Protein AF-A0AAD4U8D5-F1 (afdb_monomer)

pLDDT: mean 73.21, std 24.73, range [25.77, 98.5]

Secondary structure (DSSP, 8-state):
--------------------SSHHHHHHHHHHHHHHHHHHHHHHHHHHHHHHHHHHHHHHHHHHHHHHHHHHHHHHHHHHHHHHHHHHHHHHHHHHHHHHHHHHHHHHHHHHHHHHHHHHHHHHHHHHHHHHHHHHHHHHHHHHHHHHHHHHHHHHHHHHHHHHHHHHHHHHHHHTT------------------PPPP-------PBPTTEEE-TTSSSEEEPPTTTEE--S-B--SSPEEPPPPPBTEEEEE--BTTBPPEEEEPTTEE--TT-TTSPEEPPPS--TTEEEEE--BTTBPPEEEE------------------------------------SSSHHHHHHHHHHHHHHHHHHH-HHHHHHHHHHTT--TTPPP-HHHHHHHHHHHHHHTT-------TTS---S---------------PPP--------------

Mean predicted aligned error: 24.06 Å

Nearest PDB structures (foldseek):
  1d0g-assembly1_R  TM=9.167E-01  e=3.857E-13  Homo sapiens
  5cir-assembly1_G  TM=8.571E-01  e=4.945E-13  Homo sapiens
  1d4v-assembly1_A  TM=8.532E-01  e=9.795E-13  Homo sapiens
  4i9x-assembly1_C  TM=8.476E-01  e=3.394E-12  Homo sapiens
  6t3j-assembly2_J  TM=8.407E-01  e=5.243E-12  Homo sapiens

Structure (mmCIF, N/CA/C/O backbone):
data_AF-A0AAD4U8D5-F1
#
_entry.id   AF-A0AAD4U8D5-F1
#
loop_
_atom_site.group_PDB
_atom_site.id
_atom_site.type_symbol
_atom_site.label_atom_id
_atom_site.label_alt_id
_atom_site.label_comp_id
_atom_site.label_asym_id
_atom_site.label_entity_id
_atom_site.label_seq_id
_atom_site.pdbx_PDB_ins_code
_atom_site.Cartn_x
_atom_site.Cartn_y
_atom_site.Cartn_z
_atom_site.occupancy
_atom_site.B_iso_or_equiv
_atom_site.auth_seq_id
_atom_site.auth_comp_id
_atom_site.auth_asym_id
_atom_site.auth_atom_id
_atom_site.pdbx_PDB_model_num
ATOM 1 N N . MET A 1 1 ? 52.982 -30.851 -78.347 1.00 38.53 1 MET A N 1
ATOM 2 C CA . MET A 1 1 ? 53.370 -31.113 -79.747 1.00 38.53 1 MET A CA 1
ATOM 3 C C . MET A 1 1 ? 53.944 -29.835 -80.320 1.00 38.53 1 MET A C 1
ATOM 5 O O . MET A 1 1 ? 53.206 -28.932 -80.675 1.00 38.53 1 MET A O 1
ATOM 9 N N . VAL A 1 2 ? 55.267 -29.760 -80.314 1.00 39.06 2 VAL A N 1
ATOM 10 C CA . VAL A 1 2 ? 56.089 -28.815 -81.068 1.00 39.06 2 VAL A CA 1
ATOM 11 C C . VAL A 1 2 ? 57.071 -29.706 -81.819 1.00 39.06 2 VAL A C 1
ATOM 13 O O . VAL A 1 2 ? 57.595 -30.632 -81.195 1.00 39.06 2 VAL A O 1
ATOM 16 N N . PRO A 1 3 ? 57.317 -29.469 -83.111 1.00 47.28 3 PRO A N 1
ATOM 17 C CA . PRO A 1 3 ? 58.579 -29.876 -83.698 1.00 47.28 3 PRO A CA 1
ATOM 18 C C . PRO A 1 3 ? 59.350 -28.653 -84.197 1.00 47.28 3 PRO A C 1
ATOM 20 O O . PRO A 1 3 ? 58.873 -27.889 -85.034 1.00 47.28 3 PRO A O 1
ATOM 23 N N . GLU A 1 4 ? 60.566 -28.510 -83.674 1.00 42.66 4 GLU A N 1
ATOM 24 C CA . GLU A 1 4 ? 61.676 -27.864 -84.369 1.00 42.66 4 GLU A CA 1
ATOM 25 C C . GLU A 1 4 ? 61.919 -28.540 -85.722 1.00 42.66 4 GLU A C 1
ATOM 27 O O . GLU A 1 4 ? 61.873 -29.766 -85.812 1.00 42.66 4 GLU A O 1
ATOM 32 N N . LEU A 1 5 ? 62.314 -27.758 -86.728 1.00 37.62 5 LEU A N 1
ATOM 33 C CA . LEU A 1 5 ? 63.280 -28.221 -87.718 1.00 37.62 5 LEU A CA 1
ATOM 34 C C . LEU A 1 5 ? 64.226 -27.083 -88.114 1.00 37.62 5 LEU A C 1
ATOM 36 O O . LEU A 1 5 ? 63.839 -25.950 -88.389 1.00 37.62 5 LEU A O 1
ATOM 40 N N . HIS A 1 6 ? 65.493 -27.461 -88.080 1.00 41.09 6 HIS A N 1
ATOM 41 C CA . HIS A 1 6 ? 66.717 -26.698 -88.231 1.00 41.09 6 HIS A CA 1
ATOM 42 C C . HIS A 1 6 ? 67.144 -26.682 -89.714 1.00 41.09 6 HIS A C 1
ATOM 44 O O . HIS A 1 6 ? 67.075 -27.732 -90.346 1.00 41.09 6 HIS A O 1
ATOM 50 N N . LEU A 1 7 ? 67.657 -25.547 -90.224 1.00 35.22 7 LEU A N 1
ATOM 51 C CA . LEU A 1 7 ? 68.925 -25.375 -90.985 1.00 35.22 7 LEU A CA 1
ATOM 52 C C . LEU A 1 7 ? 68.913 -24.223 -92.023 1.00 35.22 7 LEU A C 1
ATOM 54 O O . LEU A 1 7 ? 67.978 -24.032 -92.790 1.00 35.22 7 LEU A O 1
ATOM 58 N N . LYS A 1 8 ? 70.024 -23.470 -91.969 1.00 37.12 8 LYS A N 1
ATOM 59 C CA . LYS A 1 8 ? 70.521 -22.315 -92.758 1.00 37.12 8 LYS A CA 1
ATOM 60 C C . LYS A 1 8 ? 70.955 -22.706 -94.207 1.00 37.12 8 LYS A C 1
ATOM 62 O O . LYS A 1 8 ? 70.884 -23.887 -94.523 1.00 37.12 8 LYS A O 1
ATOM 67 N N . PRO A 1 9 ? 71.707 -21.859 -94.953 1.00 53.06 9 PRO A N 1
ATOM 68 C CA . PRO A 1 9 ? 71.392 -20.554 -95.564 1.00 53.06 9 PRO A CA 1
ATOM 69 C C . PRO A 1 9 ? 71.707 -20.556 -97.089 1.00 53.06 9 PRO A C 1
ATOM 71 O O . PRO A 1 9 ? 72.442 -21.414 -97.563 1.00 53.06 9 PRO A O 1
ATOM 74 N N . GLU A 1 10 ? 71.262 -19.557 -97.855 1.00 33.59 10 GLU A N 1
ATOM 75 C CA . GLU A 1 10 ? 71.884 -19.231 -99.154 1.00 33.59 10 GLU A CA 1
ATOM 76 C C . GLU A 1 10 ? 71.911 -17.713 -99.347 1.00 33.59 10 GLU A C 1
ATOM 78 O O . GLU A 1 10 ? 70.954 -16.989 -99.070 1.00 33.59 10 GLU A O 1
ATOM 83 N N . GLU A 1 11 ? 73.088 -17.251 -99.736 1.00 41.44 11 GLU A N 1
ATOM 84 C CA . GLU A 1 11 ? 73.539 -15.877 -99.849 1.00 41.44 11 GLU A CA 1
ATOM 85 C C . GLU A 1 11 ? 73.278 -15.378 -101.274 1.00 41.44 11 GLU A C 1
ATOM 87 O O . GLU A 1 11 ? 73.570 -16.077 -102.237 1.00 41.44 11 GLU A O 1
ATOM 92 N N . SER A 1 12 ? 72.782 -14.150 -101.449 1.00 35.34 12 SER A N 1
ATOM 93 C CA . SER A 1 12 ? 73.455 -13.183 -102.330 1.00 35.34 12 SER A CA 1
ATOM 94 C C . SER A 1 12 ? 72.698 -11.866 -102.514 1.00 35.34 12 SER A C 1
ATOM 96 O O . SER A 1 12 ? 71.497 -11.811 -102.764 1.00 35.34 12 SER A O 1
ATOM 98 N N . ARG A 1 13 ? 73.532 -10.819 -102.556 1.00 35.28 13 ARG A N 1
ATOM 99 C CA . ARG A 1 13 ? 73.385 -9.551 -103.286 1.00 35.28 13 ARG A CA 1
ATOM 100 C C . ARG A 1 13 ? 72.738 -8.367 -102.550 1.00 35.28 13 ARG A C 1
ATOM 102 O O . ARG A 1 13 ? 71.613 -7.959 -102.806 1.00 35.28 13 ARG A O 1
ATOM 109 N N . LEU A 1 14 ? 73.576 -7.699 -101.753 1.00 42.88 14 LEU A N 1
ATOM 110 C CA . LEU A 1 14 ? 73.537 -6.238 -101.603 1.00 42.88 14 LEU A CA 1
ATOM 111 C C . LEU A 1 14 ? 73.674 -5.554 -102.976 1.00 42.88 14 LEU A C 1
ATOM 113 O O . LEU A 1 14 ? 74.510 -5.960 -103.790 1.00 42.88 14 LEU A O 1
ATOM 117 N N . PRO A 1 15 ? 72.977 -4.425 -103.168 1.00 47.12 15 PRO A N 1
ATOM 118 C CA . PRO A 1 15 ? 73.727 -3.218 -103.482 1.00 47.12 15 PRO A CA 1
ATOM 119 C C . PRO A 1 15 ? 73.333 -2.016 -102.612 1.00 47.12 15 PRO A C 1
ATOM 121 O O . PRO A 1 15 ? 72.175 -1.638 -102.505 1.00 47.12 15 PRO A O 1
ATOM 124 N N . ARG A 1 16 ? 74.390 -1.423 -102.045 1.00 40.72 16 ARG A N 1
ATOM 125 C CA . ARG A 1 16 ? 74.677 0.009 -101.864 1.00 40.72 16 ARG A CA 1
ATOM 126 C C . ARG A 1 16 ? 73.554 0.955 -101.403 1.00 40.72 16 ARG A C 1
ATOM 128 O O . ARG A 1 16 ? 72.724 1.421 -102.171 1.00 40.72 16 ARG A O 1
ATOM 135 N N . ILE A 1 17 ? 73.715 1.346 -100.142 1.00 51.81 17 ILE A N 1
ATOM 136 C CA . ILE A 1 17 ? 73.232 2.560 -99.477 1.00 51.81 17 ILE A CA 1
ATOM 137 C C . ILE A 1 17 ? 73.705 3.815 -100.234 1.00 51.81 17 ILE A C 1
ATOM 139 O O . ILE A 1 17 ? 74.896 3.900 -100.531 1.00 51.81 17 ILE A O 1
ATOM 143 N N . SER A 1 18 ? 72.819 4.797 -100.450 1.00 47.97 18 SER A N 1
ATOM 144 C CA . SER A 1 18 ? 73.091 6.187 -100.042 1.00 47.97 18 SER A CA 1
ATOM 145 C C . SER A 1 18 ? 71.842 7.079 -100.022 1.00 47.97 18 SER A C 1
ATOM 147 O O . SER A 1 18 ? 70.966 6.958 -100.872 1.00 47.97 18 SER A O 1
ATOM 149 N N . ASP A 1 19 ? 71.862 7.993 -99.046 1.00 43.47 19 ASP A N 1
ATOM 150 C CA . ASP A 1 19 ? 71.148 9.278 -98.950 1.00 43.47 19 ASP A CA 1
ATOM 151 C C . ASP A 1 19 ? 69.787 9.303 -98.235 1.00 43.47 19 ASP A C 1
ATOM 153 O O . ASP A 1 19 ? 68.745 9.639 -98.788 1.00 43.47 19 ASP A O 1
ATOM 157 N N . GLY A 1 20 ? 69.827 9.040 -96.923 1.00 50.94 20 GLY A N 1
ATOM 158 C CA . GLY A 1 20 ? 68.774 9.417 -95.978 1.00 50.94 20 GLY A CA 1
ATOM 159 C C . GLY A 1 20 ? 69.363 10.153 -94.776 1.00 50.94 20 GLY A C 1
ATOM 160 O O . GLY A 1 20 ? 69.923 9.518 -93.883 1.00 50.94 20 GLY A O 1
ATOM 161 N N . SER A 1 21 ? 69.246 11.483 -94.736 1.00 53.12 21 SER A N 1
ATOM 162 C CA . SER A 1 21 ? 69.708 12.270 -93.579 1.00 53.12 21 SER A CA 1
ATOM 163 C C . SER A 1 21 ? 68.754 13.364 -93.084 1.00 53.12 21 SER A C 1
ATOM 165 O O . SER A 1 21 ? 69.046 13.934 -92.038 1.00 53.12 21 SER A O 1
ATOM 167 N N . LEU A 1 22 ? 67.595 13.601 -93.723 1.00 52.84 22 LEU A N 1
ATOM 168 C CA . LEU A 1 22 ? 66.591 14.556 -93.209 1.00 52.84 22 LEU A CA 1
ATOM 169 C C . LEU A 1 22 ? 65.301 13.899 -92.661 1.00 52.84 22 LEU A C 1
ATOM 171 O O . LEU A 1 22 ? 64.851 14.294 -91.595 1.00 52.84 22 LEU A O 1
ATOM 175 N N . SER A 1 23 ? 64.783 12.822 -93.273 1.00 54.22 23 SER A N 1
ATOM 176 C CA . SER A 1 23 ? 63.599 12.071 -92.770 1.00 54.22 23 SER A CA 1
ATOM 177 C C . SER A 1 23 ? 63.853 11.360 -91.433 1.00 54.22 23 SER A C 1
ATOM 179 O O . SER A 1 23 ? 63.002 11.302 -90.554 1.00 54.22 23 SER A O 1
ATOM 181 N N . ARG A 1 24 ? 65.078 10.857 -91.237 1.00 59.28 24 ARG A N 1
ATOM 182 C CA . ARG A 1 24 ? 65.459 10.056 -90.063 1.00 59.28 24 ARG A CA 1
ATOM 183 C C . ARG A 1 24 ? 65.448 10.857 -88.751 1.00 59.28 24 ARG A C 1
ATOM 185 O O . ARG A 1 24 ? 65.383 10.254 -87.684 1.00 59.28 24 ARG A O 1
ATOM 192 N N . GLY A 1 25 ? 65.544 12.188 -88.820 1.00 60.94 25 GLY A N 1
ATOM 193 C CA . GLY A 1 25 ? 65.488 13.075 -87.653 1.00 60.94 25 GLY A CA 1
ATOM 194 C C . GLY A 1 25 ? 64.062 13.326 -87.157 1.00 60.94 25 GLY A C 1
ATOM 195 O O . GLY A 1 25 ? 63.830 13.308 -85.950 1.00 60.94 25 GLY A O 1
ATOM 196 N N . GLU A 1 26 ? 63.107 13.493 -88.076 1.00 67.56 26 GLU A N 1
ATOM 197 C CA . GLU A 1 26 ? 61.680 13.669 -87.767 1.00 67.56 26 GLU A CA 1
ATOM 198 C C . GLU A 1 26 ? 61.050 12.358 -87.271 1.00 67.56 26 GLU A C 1
ATOM 200 O O . GLU A 1 26 ? 60.345 12.356 -86.260 1.00 67.56 26 GLU A O 1
ATOM 205 N N . ASP A 1 27 ? 61.405 11.228 -87.892 1.00 74.38 27 ASP A N 1
ATOM 206 C CA . ASP A 1 27 ? 60.988 9.891 -87.446 1.00 74.38 27 ASP A CA 1
ATOM 207 C C . ASP A 1 27 ? 61.531 9.568 -86.042 1.00 74.38 27 ASP A C 1
ATOM 209 O O . ASP A 1 27 ? 60.832 9.006 -85.197 1.00 74.38 27 ASP A O 1
ATOM 213 N N . LEU A 1 28 ? 62.774 9.969 -85.747 1.00 80.44 28 LEU A N 1
ATOM 214 C CA . LEU A 1 28 ? 63.364 9.806 -84.418 1.00 80.44 28 LEU A CA 1
ATOM 215 C C . LEU A 1 28 ? 62.667 10.692 -83.373 1.00 80.44 28 LEU A C 1
ATOM 217 O O . LEU A 1 28 ? 62.454 10.242 -82.248 1.00 80.44 28 LEU A O 1
ATOM 221 N N . ALA A 1 29 ? 62.280 11.919 -83.737 1.00 83.31 29 ALA A N 1
ATOM 222 C CA . ALA A 1 29 ? 61.546 12.822 -82.854 1.00 83.31 29 ALA A CA 1
ATOM 223 C C . ALA A 1 29 ? 60.149 12.276 -82.494 1.00 83.31 29 ALA A C 1
ATOM 225 O O . ALA A 1 29 ? 59.799 12.255 -81.313 1.00 83.31 29 ALA A O 1
ATOM 226 N N . GLN A 1 30 ? 59.395 11.745 -83.468 1.00 85.94 30 GLN A N 1
ATOM 227 C CA . GLN A 1 30 ? 58.095 11.098 -83.215 1.00 85.94 30 GLN A CA 1
ATOM 228 C C . GLN A 1 30 ? 58.223 9.850 -82.336 1.00 85.94 30 GLN A C 1
ATOM 230 O O . GLN A 1 30 ? 57.404 9.622 -81.444 1.00 85.94 30 GLN A O 1
ATOM 235 N N . VAL A 1 31 ? 59.266 9.043 -82.549 1.00 88.38 31 VAL A N 1
ATOM 236 C CA . VAL A 1 31 ? 59.531 7.868 -81.708 1.00 88.38 31 VAL A CA 1
ATOM 237 C C . VAL A 1 31 ? 59.816 8.280 -80.263 1.00 88.38 31 VAL A C 1
ATOM 239 O O . VAL A 1 31 ? 59.306 7.638 -79.347 1.00 88.38 31 VAL A O 1
ATOM 242 N N . ILE A 1 32 ? 60.578 9.354 -80.037 1.00 89.19 32 ILE A N 1
ATOM 243 C CA . ILE A 1 32 ? 60.855 9.872 -78.688 1.00 89.19 32 ILE A CA 1
ATOM 244 C C . ILE A 1 32 ? 59.566 10.370 -78.016 1.00 89.19 32 ILE A C 1
ATOM 246 O O . ILE A 1 32 ? 59.327 10.047 -76.850 1.00 89.19 32 ILE A O 1
ATOM 250 N N . GLU A 1 33 ? 58.711 11.095 -78.741 1.00 89.94 33 GLU A N 1
ATOM 251 C CA . GLU A 1 33 ? 57.429 11.591 -78.226 1.00 89.94 33 GLU A CA 1
ATOM 252 C C . GLU A 1 33 ? 56.476 10.445 -77.851 1.00 89.94 33 GLU A C 1
ATOM 254 O O . GLU A 1 33 ? 55.946 10.405 -76.737 1.00 89.94 33 GLU A O 1
ATOM 259 N N . LEU A 1 34 ? 56.318 9.450 -78.730 1.00 90.31 34 LEU A N 1
ATOM 260 C CA . LEU A 1 34 ? 55.521 8.254 -78.445 1.00 90.31 34 LEU A CA 1
ATOM 261 C C . LEU A 1 34 ? 56.082 7.463 -77.261 1.00 90.31 34 LEU A C 1
ATOM 263 O O . LEU A 1 34 ? 55.318 6.970 -76.429 1.00 90.31 34 LEU A O 1
ATOM 267 N N . GLN A 1 35 ? 57.406 7.367 -77.140 1.00 91.31 35 GLN A N 1
ATOM 268 C CA . GLN A 1 35 ? 58.043 6.713 -76.002 1.00 91.31 35 GLN A CA 1
ATOM 269 C C . GLN A 1 35 ? 57.740 7.452 -74.692 1.00 91.31 35 GLN A C 1
ATOM 271 O O . GLN A 1 35 ? 57.525 6.804 -73.667 1.00 91.31 35 GLN A O 1
ATOM 276 N N . GLU A 1 36 ? 57.668 8.785 -74.709 1.00 93.75 36 GLU A N 1
ATOM 277 C CA . GLU A 1 36 ? 57.282 9.575 -73.537 1.00 93.75 36 GLU A CA 1
ATOM 278 C C . GLU A 1 36 ? 55.7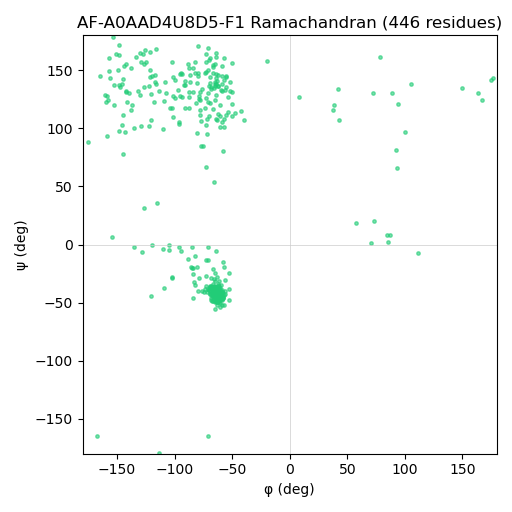97 9.413 -73.188 1.00 93.75 36 GLU A C 1
ATOM 280 O O . GLU A 1 36 ? 55.460 9.242 -72.014 1.00 93.75 36 GLU A O 1
ATOM 285 N N . ILE A 1 37 ? 54.906 9.349 -74.183 1.00 94.88 37 ILE A N 1
ATOM 286 C CA . ILE A 1 37 ? 53.478 9.058 -73.970 1.00 94.88 37 ILE A CA 1
ATOM 287 C C . ILE A 1 37 ? 53.290 7.658 -73.376 1.00 94.88 37 ILE A C 1
ATOM 289 O O . ILE A 1 37 ? 52.547 7.504 -72.406 1.00 94.88 37 ILE A O 1
ATOM 293 N N . ILE A 1 38 ? 53.984 6.642 -73.899 1.00 94.69 38 ILE A N 1
ATOM 294 C CA . ILE A 1 38 ? 53.946 5.276 -73.357 1.00 94.69 38 ILE A CA 1
ATOM 295 C C . ILE A 1 38 ? 54.481 5.263 -71.924 1.00 94.69 38 ILE A C 1
ATOM 297 O O . ILE A 1 38 ? 53.851 4.678 -71.044 1.00 94.69 38 ILE A O 1
ATOM 301 N N . ARG A 1 39 ? 55.594 5.958 -71.647 1.00 94.00 39 ARG A N 1
ATOM 302 C CA . ARG A 1 39 ? 56.120 6.102 -70.279 1.00 94.00 39 ARG A CA 1
ATOM 303 C C . ARG A 1 39 ? 55.119 6.784 -69.352 1.00 94.00 39 ARG A C 1
ATOM 305 O O . ARG A 1 39 ? 54.988 6.371 -68.202 1.00 94.00 39 ARG A O 1
ATOM 312 N N . LYS A 1 40 ? 54.420 7.821 -69.816 1.00 95.56 40 LYS A N 1
ATOM 313 C CA . LYS A 1 40 ? 53.386 8.518 -69.041 1.00 95.56 40 LYS A CA 1
ATOM 314 C C . LYS A 1 40 ? 52.185 7.610 -68.776 1.00 95.56 40 LYS A C 1
ATOM 316 O O . LYS A 1 40 ? 51.785 7.465 -67.627 1.00 95.56 40 LYS A O 1
ATOM 321 N N . LYS A 1 41 ? 51.664 6.930 -69.801 1.00 95.06 41 LYS A N 1
ATOM 322 C CA . LYS A 1 41 ? 50.544 5.986 -69.670 1.00 95.06 41 LYS A CA 1
ATOM 323 C C . LYS A 1 41 ? 50.888 4.788 -68.791 1.00 95.06 41 LYS A C 1
ATOM 325 O O . LYS A 1 41 ? 50.056 4.367 -67.997 1.00 95.06 41 LYS A O 1
ATOM 330 N N . SER A 1 42 ? 52.121 4.292 -68.861 1.00 94.06 42 SER A N 1
ATOM 331 C CA . SER A 1 42 ? 52.613 3.242 -67.966 1.00 94.06 42 SER A CA 1
ATOM 332 C C . SER A 1 42 ? 52.695 3.715 -66.511 1.00 94.06 42 SER A C 1
ATOM 334 O O . SER A 1 42 ? 52.371 2.938 -65.616 1.00 94.06 42 SER A O 1
ATOM 336 N N . ARG A 1 43 ? 53.098 4.973 -66.261 1.00 95.62 43 ARG A N 1
ATOM 337 C CA . ARG A 1 43 ? 53.088 5.581 -64.916 1.00 95.62 43 ARG A CA 1
ATOM 338 C C . ARG A 1 43 ? 51.662 5.723 -64.377 1.00 95.62 43 ARG A C 1
ATOM 340 O O . ARG A 1 43 ? 51.390 5.240 -63.285 1.00 95.62 43 ARG A O 1
ATOM 347 N N . GLU A 1 44 ? 50.748 6.288 -65.168 1.00 95.69 44 GLU A N 1
ATOM 348 C CA . GLU A 1 44 ? 49.322 6.425 -64.814 1.00 95.69 44 GLU A CA 1
ATOM 349 C C . GLU A 1 44 ? 48.665 5.058 -64.541 1.00 95.69 44 GLU A C 1
ATOM 351 O O . GLU A 1 44 ? 47.901 4.902 -63.590 1.00 95.69 44 GLU A O 1
ATOM 356 N N . GLN A 1 45 ? 48.986 4.034 -65.340 1.00 93.50 45 GLN A N 1
ATOM 357 C CA . GLN A 1 45 ? 48.478 2.677 -65.134 1.00 93.50 45 GLN A CA 1
ATOM 358 C C . GLN A 1 45 ? 49.045 2.033 -63.863 1.00 93.50 45 GLN A C 1
ATOM 360 O O . GLN A 1 45 ? 48.319 1.303 -63.189 1.00 93.50 45 GLN A O 1
ATOM 365 N N . SER A 1 46 ? 50.318 2.277 -63.536 1.00 95.00 46 SER A N 1
ATOM 366 C CA . SER A 1 46 ? 50.913 1.820 -62.275 1.00 95.00 46 SER A CA 1
ATOM 367 C C . SER A 1 46 ? 50.206 2.461 -61.087 1.00 95.00 46 SER A C 1
ATOM 369 O O . SER A 1 46 ? 49.742 1.751 -60.205 1.00 95.00 46 SER A O 1
ATOM 371 N N . GLU A 1 47 ? 50.012 3.779 -61.121 1.00 96.94 47 GLU A N 1
ATOM 372 C CA . GLU A 1 47 ? 49.319 4.504 -60.056 1.00 96.94 47 GLU A CA 1
ATOM 373 C C . GLU A 1 47 ? 47.876 4.008 -59.873 1.00 96.94 47 GLU A C 1
ATOM 375 O O . GLU A 1 47 ? 47.415 3.806 -58.751 1.00 96.94 47 GLU A O 1
ATOM 380 N N . MET A 1 48 ? 47.155 3.750 -60.969 1.00 96.62 48 MET A N 1
ATOM 381 C CA . MET A 1 48 ? 45.799 3.209 -60.886 1.00 96.62 48 MET A CA 1
ATOM 382 C C . MET A 1 48 ? 45.770 1.779 -60.328 1.00 96.62 48 MET A C 1
ATOM 384 O O . MET A 1 48 ? 44.838 1.432 -59.602 1.00 96.62 48 MET A O 1
ATOM 388 N N . LYS A 1 49 ? 46.790 0.958 -60.615 1.00 96.50 49 LYS A N 1
ATOM 389 C CA . LYS A 1 49 ? 46.946 -0.373 -60.007 1.00 96.50 49 LYS A CA 1
ATOM 390 C C . LYS A 1 49 ? 47.228 -0.282 -58.510 1.00 96.50 49 LYS A C 1
ATOM 392 O O . LYS A 1 49 ? 46.607 -1.022 -57.754 1.00 96.50 49 LYS A O 1
ATOM 397 N N . ASP A 1 50 ? 48.084 0.642 -58.083 1.00 96.94 50 ASP A N 1
ATOM 398 C CA . ASP A 1 50 ? 48.399 0.845 -56.665 1.00 96.94 50 ASP A CA 1
ATOM 399 C C . ASP A 1 50 ? 47.161 1.321 -55.892 1.00 96.94 50 ASP A C 1
ATOM 401 O O . ASP A 1 50 ? 46.848 0.804 -54.819 1.00 96.94 50 ASP A O 1
ATOM 405 N N . ARG A 1 51 ? 46.379 2.236 -56.482 1.00 97.12 51 ARG A N 1
ATOM 406 C CA . ARG A 1 51 ? 45.086 2.668 -55.926 1.00 97.12 51 ARG A CA 1
ATOM 407 C C . ARG A 1 51 ? 44.080 1.520 -55.840 1.00 97.12 51 ARG A C 1
ATOM 409 O O . ARG A 1 51 ? 43.388 1.401 -54.833 1.00 97.12 51 ARG A O 1
ATOM 416 N N . LEU A 1 52 ? 43.997 0.668 -56.865 1.00 97.56 52 LEU A N 1
ATOM 417 C CA . LEU A 1 52 ? 43.116 -0.502 -56.850 1.00 97.56 52 LEU A CA 1
ATOM 418 C C . LEU A 1 52 ? 43.535 -1.508 -55.768 1.00 97.56 52 LEU A C 1
ATOM 420 O O . LEU A 1 52 ? 42.674 -2.040 -55.071 1.00 97.56 52 LEU A O 1
ATOM 424 N N . ALA A 1 53 ? 44.839 -1.736 -55.592 1.00 96.94 53 ALA A N 1
ATOM 425 C CA . ALA A 1 53 ? 45.366 -2.603 -54.543 1.00 96.94 53 ALA A CA 1
ATOM 426 C C . ALA A 1 53 ? 45.056 -2.053 -53.140 1.00 96.94 53 ALA A C 1
ATOM 428 O O . ALA A 1 53 ? 44.607 -2.805 -52.277 1.00 96.94 53 ALA A O 1
ATOM 429 N N . ALA A 1 54 ? 45.213 -0.741 -52.929 1.00 97.19 54 ALA A N 1
ATOM 430 C CA . ALA A 1 54 ? 44.855 -0.086 -51.672 1.00 97.19 54 ALA A CA 1
ATOM 431 C C . ALA A 1 54 ? 43.349 -0.192 -51.369 1.00 97.19 54 ALA A C 1
ATOM 433 O O . ALA A 1 54 ? 42.964 -0.549 -50.258 1.00 97.19 54 ALA A O 1
ATOM 434 N N . LEU A 1 55 ? 42.487 0.049 -52.364 1.00 97.69 55 LEU A N 1
ATOM 435 C CA . LEU A 1 55 ? 41.038 -0.123 -52.212 1.00 97.69 55 LEU A CA 1
ATOM 436 C C . LEU A 1 55 ? 40.658 -1.581 -51.926 1.00 97.69 55 LEU A C 1
ATOM 438 O O . LEU A 1 55 ? 39.813 -1.829 -51.071 1.00 97.69 55 LEU A O 1
ATOM 442 N N . SER A 1 56 ? 41.303 -2.545 -52.588 1.00 97.50 56 SER A N 1
ATOM 443 C CA . SER A 1 56 ? 41.089 -3.970 -52.318 1.00 97.50 56 SER A CA 1
ATOM 444 C C . SER A 1 56 ? 41.461 -4.338 -50.880 1.00 97.50 56 SER A C 1
ATOM 446 O O . SER A 1 56 ? 40.735 -5.107 -50.259 1.00 97.50 56 SER A O 1
ATOM 448 N N . ALA A 1 57 ? 42.554 -3.791 -50.339 1.00 97.56 57 ALA A N 1
ATOM 449 C CA . ALA A 1 57 ? 42.945 -4.021 -48.949 1.00 97.56 57 ALA A CA 1
ATOM 450 C C . ALA A 1 57 ? 41.904 -3.455 -47.967 1.00 97.56 57 ALA A C 1
ATOM 452 O O . ALA A 1 57 ? 41.476 -4.160 -47.053 1.00 97.56 57 ALA A O 1
ATOM 453 N N . HIS A 1 58 ? 41.419 -2.232 -48.204 1.00 97.88 58 HIS A N 1
ATOM 454 C CA . HIS A 1 58 ? 40.362 -1.635 -47.381 1.00 97.88 58 HIS A CA 1
ATOM 455 C C . HIS A 1 58 ? 39.047 -2.419 -47.421 1.00 97.88 58 HIS A C 1
ATOM 457 O O . HIS A 1 58 ? 38.390 -2.551 -46.393 1.00 97.88 58 HIS A O 1
ATOM 463 N N . ILE A 1 59 ? 38.662 -2.973 -48.577 1.00 98.06 59 ILE A N 1
ATOM 464 C CA . ILE A 1 59 ? 37.474 -3.835 -48.670 1.00 98.06 59 ILE A CA 1
ATOM 465 C C . ILE A 1 59 ? 37.641 -5.062 -47.767 1.00 98.06 59 ILE A C 1
ATOM 467 O O . ILE A 1 59 ? 36.748 -5.343 -46.974 1.00 98.06 59 ILE A O 1
ATOM 471 N N . THR A 1 60 ? 38.795 -5.738 -47.812 1.00 97.12 60 THR A N 1
ATOM 472 C CA . THR A 1 60 ? 39.033 -6.920 -46.961 1.00 97.12 60 THR A CA 1
ATOM 473 C C . THR A 1 60 ? 39.054 -6.596 -45.464 1.00 97.12 60 THR A C 1
ATOM 475 O O . THR A 1 60 ? 38.650 -7.420 -44.645 1.00 97.12 60 THR A O 1
ATOM 478 N N . GLU A 1 61 ? 39.501 -5.394 -45.090 1.00 97.94 61 GLU A N 1
ATOM 479 C CA . GLU A 1 61 ? 39.465 -4.914 -43.705 1.00 97.94 61 GLU A CA 1
ATOM 480 C C . GLU A 1 61 ? 38.022 -4.668 -43.243 1.00 97.94 61 GLU A C 1
ATOM 482 O O . GLU A 1 61 ? 37.602 -5.205 -42.219 1.00 97.94 61 GLU A O 1
ATOM 487 N N . LEU A 1 62 ? 37.220 -3.970 -44.054 1.00 98.12 62 LEU A N 1
ATOM 488 C CA . LEU A 1 62 ? 35.803 -3.729 -43.768 1.00 98.12 62 LEU A CA 1
ATOM 489 C C . LEU A 1 62 ? 34.976 -5.022 -43.713 1.00 98.12 62 LEU A C 1
ATOM 491 O O . LEU A 1 62 ? 34.062 -5.130 -42.897 1.00 98.12 62 LEU A O 1
ATOM 495 N N . GLU A 1 63 ? 35.283 -6.012 -44.553 1.00 97.69 63 GLU A N 1
ATOM 496 C CA . GLU A 1 63 ? 34.645 -7.334 -44.506 1.00 97.69 63 GLU A CA 1
ATOM 497 C C . GLU A 1 63 ? 34.914 -8.038 -43.168 1.00 97.69 63 GLU A C 1
ATOM 499 O O . GLU A 1 63 ? 33.993 -8.569 -42.543 1.00 97.69 63 GLU A O 1
ATOM 504 N N . LYS A 1 64 ? 36.155 -7.977 -42.674 1.00 98.19 64 LYS A N 1
ATOM 505 C CA . LYS A 1 64 ? 36.531 -8.535 -41.370 1.00 98.19 64 LYS A CA 1
ATOM 506 C C . LYS A 1 64 ? 35.847 -7.808 -40.210 1.00 98.19 64 LYS A C 1
ATOM 508 O O . LYS A 1 64 ? 35.397 -8.456 -39.255 1.00 98.19 64 LYS A O 1
ATOM 513 N N . ASP A 1 65 ? 35.768 -6.485 -40.278 1.00 97.81 65 ASP A N 1
ATOM 514 C CA . ASP A 1 65 ? 35.087 -5.678 -39.266 1.00 97.81 65 ASP A CA 1
ATOM 515 C C . ASP A 1 65 ? 33.587 -5.989 -39.238 1.00 97.81 65 ASP A C 1
ATOM 517 O O . ASP A 1 65 ? 33.009 -6.166 -38.163 1.00 97.81 65 ASP A O 1
ATOM 521 N N . LEU A 1 66 ? 32.964 -6.161 -40.409 1.00 98.12 66 LEU A N 1
ATOM 522 C CA . LEU A 1 66 ? 31.566 -6.571 -40.532 1.00 98.12 66 LEU A CA 1
ATOM 523 C C . LEU A 1 66 ? 31.313 -7.948 -39.905 1.00 98.12 66 LEU A C 1
ATOM 525 O O . LEU A 1 66 ? 30.329 -8.122 -39.183 1.00 98.12 66 LEU A O 1
ATOM 529 N N . ASP A 1 67 ? 32.185 -8.925 -40.150 1.00 97.75 67 ASP A N 1
ATOM 530 C CA . ASP A 1 67 ? 32.050 -10.263 -39.565 1.00 97.75 67 ASP A CA 1
ATOM 531 C C . ASP A 1 67 ? 32.239 -10.253 -38.044 1.00 97.75 67 ASP A C 1
ATOM 533 O O . ASP A 1 67 ? 31.520 -10.947 -37.314 1.00 97.75 67 ASP A O 1
ATOM 537 N N . THR A 1 68 ? 33.147 -9.414 -37.547 1.00 97.94 68 THR A N 1
ATOM 538 C CA . THR A 1 68 ? 33.340 -9.206 -36.107 1.00 97.94 68 THR A CA 1
ATOM 539 C C . THR A 1 68 ? 32.095 -8.572 -35.482 1.00 97.94 68 THR A C 1
ATOM 541 O O . THR A 1 68 ? 31.545 -9.117 -34.523 1.00 97.94 68 THR A O 1
ATOM 544 N N . ALA A 1 69 ? 31.565 -7.505 -36.088 1.00 97.44 69 ALA A N 1
ATOM 545 C CA . ALA A 1 69 ? 30.349 -6.835 -35.634 1.00 97.44 69 ALA A CA 1
ATOM 546 C C . ALA A 1 69 ? 29.127 -7.771 -35.640 1.00 97.44 69 ALA A C 1
ATOM 548 O O . ALA A 1 69 ? 28.331 -7.769 -34.700 1.00 97.44 69 ALA A O 1
ATOM 549 N N . ARG A 1 70 ? 28.988 -8.630 -36.660 1.00 98.06 70 ARG A N 1
ATOM 550 C CA . ARG A 1 70 ? 27.929 -9.653 -36.722 1.00 98.06 70 ARG A CA 1
ATOM 551 C C . ARG A 1 70 ? 28.036 -10.661 -35.582 1.00 98.06 70 ARG A C 1
ATOM 553 O O . ARG A 1 70 ? 27.021 -11.009 -34.977 1.00 98.06 70 ARG A O 1
ATOM 560 N N . LYS A 1 71 ? 29.247 -11.129 -35.271 1.00 98.50 71 LYS A N 1
ATOM 561 C CA . LYS A 1 71 ? 29.482 -12.071 -34.169 1.00 98.50 71 LYS A CA 1
ATOM 562 C C . LYS A 1 71 ? 29.150 -11.449 -32.816 1.00 98.50 71 LYS A C 1
ATOM 564 O O . LYS A 1 71 ? 28.524 -12.105 -31.984 1.00 98.50 71 LYS A O 1
ATOM 569 N N . ASP A 1 72 ? 29.538 -10.198 -32.605 1.00 97.56 72 ASP A N 1
ATOM 570 C CA . ASP A 1 72 ? 29.259 -9.494 -31.355 1.00 97.56 72 ASP A CA 1
ATOM 571 C C . ASP A 1 72 ? 27.769 -9.178 -31.202 1.00 97.56 72 ASP A C 1
ATOM 573 O O . ASP A 1 72 ? 27.219 -9.342 -30.112 1.00 97.56 72 ASP A O 1
ATOM 577 N N . LEU A 1 73 ? 27.074 -8.858 -32.299 1.00 97.94 73 LEU A N 1
ATOM 578 C CA . LEU A 1 73 ? 25.619 -8.723 -32.303 1.00 97.94 73 LEU A CA 1
ATOM 579 C C . LEU A 1 73 ? 24.921 -10.030 -31.898 1.00 97.94 73 LEU A C 1
ATOM 581 O O . LEU A 1 73 ? 23.989 -9.999 -31.097 1.00 97.94 73 LEU A O 1
ATOM 585 N N . LEU A 1 74 ? 25.370 -11.182 -32.410 1.00 98.06 74 LEU A N 1
ATOM 586 C CA . LEU A 1 74 ? 24.809 -12.486 -32.037 1.00 98.06 74 LEU A CA 1
ATOM 587 C C . LEU A 1 74 ? 25.033 -12.807 -30.555 1.00 98.06 74 LEU A C 1
ATOM 589 O O . LEU A 1 74 ? 24.087 -13.205 -29.878 1.00 98.06 74 LEU A O 1
ATOM 593 N N . LYS A 1 75 ? 26.245 -12.575 -30.037 1.00 98.38 75 LYS A N 1
ATOM 594 C CA . LYS A 1 75 ? 26.543 -12.746 -28.605 1.00 98.38 75 LYS A CA 1
ATOM 595 C C . LYS A 1 75 ? 25.685 -11.832 -27.736 1.00 98.38 75 LYS A C 1
ATOM 597 O O . LYS A 1 75 ? 25.123 -12.275 -26.741 1.00 98.38 75 LYS A O 1
ATOM 602 N N . SER A 1 76 ? 25.560 -10.563 -28.121 1.00 95.56 76 SER A N 1
ATOM 603 C CA . SER A 1 76 ? 24.724 -9.596 -27.408 1.00 95.56 76 SER A CA 1
ATOM 604 C C . SER A 1 76 ? 23.250 -10.017 -27.418 1.00 95.56 76 SER A C 1
ATOM 606 O O . SER A 1 76 ? 22.582 -9.967 -26.386 1.00 95.56 76 SER A O 1
ATOM 608 N N . LYS A 1 77 ? 22.753 -10.533 -28.549 1.00 98.12 77 LYS A N 1
ATOM 609 C CA . LYS A 1 77 ? 21.391 -11.070 -28.667 1.00 98.12 77 LYS A CA 1
ATOM 610 C C . LYS A 1 77 ? 21.162 -12.281 -27.757 1.00 98.12 77 LYS A C 1
ATOM 612 O O . LYS A 1 77 ? 20.115 -12.361 -27.122 1.00 98.12 77 LYS A O 1
ATOM 617 N N . GLU A 1 78 ? 22.120 -13.200 -27.665 1.00 98.06 78 GLU A N 1
ATOM 618 C CA . GLU A 1 78 ? 22.049 -14.351 -26.755 1.00 98.06 78 GLU A CA 1
ATOM 619 C C . GLU A 1 78 ? 22.013 -13.913 -25.283 1.00 98.06 78 GLU A C 1
ATOM 621 O O . GLU A 1 78 ? 21.166 -14.374 -24.517 1.00 98.06 78 GLU A O 1
ATOM 626 N N . ILE A 1 79 ? 22.866 -12.955 -24.903 1.00 97.56 79 ILE A N 1
ATOM 627 C CA . ILE A 1 79 ? 22.859 -12.363 -23.559 1.00 97.56 79 ILE A CA 1
ATOM 628 C C . ILE A 1 79 ? 21.512 -11.690 -23.273 1.00 97.56 79 ILE A C 1
ATOM 630 O O . ILE A 1 79 ? 20.956 -11.879 -22.196 1.00 97.56 79 ILE A O 1
ATOM 634 N N . ASN A 1 80 ? 20.952 -10.949 -24.230 1.00 95.12 80 ASN A N 1
ATOM 635 C CA . ASN A 1 80 ? 19.662 -10.285 -24.056 1.00 95.12 80 ASN A CA 1
ATOM 636 C C . ASN A 1 80 ? 18.522 -11.287 -23.811 1.00 95.12 80 ASN A C 1
ATOM 638 O O . ASN A 1 80 ? 17.720 -11.083 -22.904 1.00 95.12 80 ASN A O 1
ATOM 642 N N . VAL A 1 81 ? 18.490 -12.399 -24.553 1.00 98.19 81 VAL A N 1
ATOM 643 C CA . VAL A 1 81 ? 17.509 -13.478 -24.337 1.00 98.19 81 VAL A CA 1
ATOM 644 C C . VAL A 1 81 ? 17.679 -14.115 -22.958 1.00 98.19 81 VAL A C 1
ATOM 646 O O . VAL A 1 81 ? 16.684 -14.410 -22.295 1.00 98.19 81 VAL A O 1
ATOM 649 N N . ASN A 1 82 ? 18.921 -14.310 -22.505 1.00 97.31 82 ASN A N 1
ATOM 650 C CA . ASN A 1 82 ? 19.184 -14.821 -21.162 1.00 97.31 82 ASN A CA 1
ATOM 651 C C . ASN A 1 82 ? 18.670 -13.860 -20.086 1.00 97.31 82 ASN A C 1
ATOM 653 O O . ASN A 1 82 ? 17.896 -14.275 -19.233 1.00 97.31 82 ASN A O 1
ATOM 657 N N . LEU A 1 83 ? 18.985 -12.569 -20.200 1.00 97.75 83 LEU A N 1
ATOM 658 C CA . LEU A 1 83 ? 18.493 -11.552 -19.270 1.00 97.75 83 LEU A CA 1
ATOM 659 C C . LEU A 1 83 ? 16.962 -11.444 -19.281 1.00 97.75 83 LEU A C 1
ATOM 661 O O . LEU A 1 83 ? 16.355 -11.303 -18.225 1.00 97.75 83 LEU A O 1
ATOM 665 N N . GLN A 1 84 ? 16.308 -11.553 -20.442 1.00 96.56 84 GLN A N 1
ATOM 666 C CA . GLN A 1 84 ? 14.842 -11.575 -20.513 1.00 96.56 84 GLN A CA 1
ATOM 667 C C . GLN A 1 84 ? 14.233 -12.771 -19.771 1.00 96.56 84 GLN A C 1
ATOM 669 O O . GLN A 1 84 ? 13.165 -12.638 -19.169 1.00 96.56 84 GLN A O 1
ATOM 674 N N . ARG A 1 85 ? 14.892 -13.934 -19.807 1.00 98.06 85 ARG A N 1
ATOM 675 C CA . ARG A 1 85 ? 14.471 -15.112 -19.042 1.00 98.06 85 ARG A CA 1
ATOM 676 C C . ARG A 1 85 ? 14.632 -14.872 -17.546 1.00 98.06 85 ARG A C 1
ATOM 678 O O . ARG A 1 85 ? 13.667 -15.069 -16.817 1.00 98.06 85 ARG A O 1
ATOM 685 N N . ASP A 1 86 ? 15.791 -14.375 -17.128 1.00 97.69 86 ASP A N 1
ATOM 686 C CA . ASP A 1 86 ? 16.088 -14.103 -15.720 1.00 97.69 86 ASP A CA 1
ATOM 687 C C . ASP A 1 86 ? 15.114 -13.063 -15.141 1.00 97.69 86 ASP A C 1
ATOM 689 O O . ASP A 1 86 ? 14.602 -13.234 -14.038 1.00 97.69 86 ASP A O 1
ATOM 693 N N . ILE A 1 87 ? 14.770 -12.023 -15.915 1.00 97.44 87 ILE A N 1
ATOM 694 C CA . ILE A 1 87 ? 13.740 -11.040 -15.542 1.00 97.44 87 ILE A CA 1
ATOM 695 C C . ILE A 1 87 ? 12.380 -11.722 -15.367 1.00 97.44 87 ILE A C 1
ATOM 697 O O . ILE A 1 87 ? 11.694 -11.469 -14.379 1.00 97.44 87 ILE A O 1
ATOM 701 N N . ARG A 1 88 ? 11.973 -12.597 -16.295 1.00 97.94 88 ARG A N 1
ATOM 702 C CA . ARG A 1 88 ? 10.688 -13.308 -16.196 1.00 97.94 88 ARG A CA 1
ATOM 703 C C . ARG A 1 88 ? 10.638 -14.219 -14.968 1.00 97.94 88 ARG A C 1
ATOM 705 O O . ARG A 1 88 ? 9.626 -14.237 -14.273 1.00 97.94 88 ARG A O 1
ATOM 712 N N . GLU A 1 89 ? 11.715 -14.947 -14.691 1.00 98.06 89 GLU A N 1
ATOM 713 C CA . GLU A 1 89 ? 11.830 -15.808 -13.510 1.00 98.06 89 GLU A CA 1
ATOM 714 C C . GLU A 1 89 ? 11.798 -14.987 -12.214 1.00 98.06 89 GLU A C 1
ATOM 716 O O . GLU A 1 89 ? 11.057 -15.326 -11.291 1.00 98.06 89 GLU A O 1
ATOM 721 N N . ALA A 1 90 ? 12.512 -13.859 -12.168 1.00 96.88 90 ALA A N 1
ATOM 722 C CA . ALA A 1 90 ? 12.488 -12.943 -11.031 1.00 96.88 90 ALA A CA 1
ATOM 723 C C . ALA A 1 90 ? 11.094 -12.335 -10.801 1.00 96.88 90 ALA A C 1
ATOM 725 O O . ALA A 1 90 ? 10.648 -12.235 -9.658 1.00 96.88 90 ALA A O 1
ATOM 726 N N . MET A 1 91 ? 10.369 -11.973 -11.867 1.00 97.44 91 MET A N 1
ATOM 727 C CA . MET A 1 91 ? 8.990 -11.484 -11.754 1.00 97.44 91 MET A CA 1
ATOM 728 C C . MET A 1 91 ? 8.040 -12.561 -11.221 1.00 97.44 91 MET A C 1
ATOM 730 O O . MET A 1 91 ? 7.236 -12.270 -10.339 1.00 97.44 91 MET A O 1
ATOM 734 N N . ALA A 1 92 ? 8.162 -13.808 -11.684 1.00 97.38 92 ALA A N 1
ATOM 735 C CA . ALA A 1 92 ? 7.352 -14.914 -11.172 1.00 97.38 92 ALA A CA 1
ATOM 736 C C . ALA A 1 92 ? 7.621 -15.181 -9.677 1.00 97.38 92 ALA A C 1
ATOM 738 O O . ALA A 1 92 ? 6.691 -15.408 -8.905 1.00 97.38 92 ALA A O 1
ATOM 739 N N . GLN A 1 93 ? 8.884 -15.096 -9.244 1.00 97.56 93 GLN A N 1
ATOM 740 C CA . GLN A 1 93 ? 9.243 -15.199 -7.825 1.00 97.56 93 GLN A CA 1
ATOM 741 C C . GLN A 1 93 ? 8.692 -14.034 -6.993 1.00 97.56 93 GLN A C 1
ATOM 743 O O . GLN A 1 93 ? 8.233 -14.248 -5.870 1.00 97.56 93 GLN A O 1
ATOM 748 N N . LYS A 1 94 ? 8.712 -12.810 -7.536 1.00 97.38 94 LYS A N 1
ATOM 749 C CA . LYS A 1 94 ? 8.114 -11.633 -6.891 1.00 97.38 94 LYS A CA 1
ATOM 750 C C . LYS A 1 94 ? 6.614 -11.833 -6.677 1.00 97.38 94 LYS A C 1
ATOM 752 O O . LYS A 1 94 ? 6.135 -11.606 -5.571 1.00 97.38 94 LYS A O 1
ATOM 757 N N . GLU A 1 95 ? 5.900 -12.318 -7.690 1.00 97.44 95 GLU A N 1
ATOM 758 C CA . GLU A 1 95 ? 4.457 -12.563 -7.607 1.00 97.44 95 GLU A CA 1
ATOM 759 C C . GLU A 1 95 ? 4.107 -13.646 -6.566 1.00 97.44 95 GLU A C 1
ATOM 761 O O . GLU A 1 95 ? 3.160 -13.484 -5.793 1.00 97.44 95 GLU A O 1
ATOM 766 N N . ASP A 1 96 ? 4.880 -14.737 -6.491 1.00 97.44 96 ASP A N 1
ATOM 767 C CA . ASP A 1 96 ? 4.706 -15.756 -5.443 1.00 97.44 96 ASP A CA 1
ATOM 768 C C . ASP A 1 96 ? 4.926 -15.169 -4.040 1.00 97.44 96 ASP A C 1
ATOM 770 O O . ASP A 1 96 ? 4.124 -15.385 -3.125 1.00 97.44 96 ASP A O 1
ATOM 774 N N . MET A 1 97 ? 5.977 -14.360 -3.874 1.00 96.44 97 MET A N 1
ATOM 775 C CA . MET A 1 97 ? 6.255 -13.697 -2.604 1.00 96.44 97 MET A CA 1
ATOM 776 C C . MET A 1 97 ? 5.134 -12.725 -2.210 1.00 96.44 97 MET A C 1
ATOM 778 O O . MET A 1 97 ? 4.687 -12.746 -1.064 1.00 96.44 97 MET A O 1
ATOM 782 N N . GLU A 1 98 ? 4.621 -11.925 -3.144 1.00 96.88 98 GLU A N 1
ATOM 783 C CA . GLU A 1 98 ? 3.505 -10.997 -2.908 1.00 96.88 98 GLU A CA 1
ATOM 784 C C . GLU A 1 98 ? 2.219 -11.737 -2.501 1.00 96.88 98 GLU A C 1
ATOM 786 O O . GLU A 1 98 ? 1.532 -11.333 -1.559 1.00 96.88 98 GLU A O 1
ATOM 791 N N . LYS A 1 99 ? 1.913 -12.887 -3.116 1.00 98.06 99 LYS A N 1
ATOM 792 C CA . LYS A 1 99 ? 0.779 -13.737 -2.700 1.00 98.06 99 LYS A CA 1
ATOM 793 C C . LYS A 1 99 ? 0.938 -14.262 -1.272 1.00 98.06 99 LYS A C 1
ATOM 795 O O . LYS A 1 99 ? -0.037 -14.352 -0.519 1.00 98.06 99 LYS A O 1
ATOM 800 N N . ARG A 1 100 ? 2.163 -14.597 -0.867 1.00 97.75 100 ARG A N 1
ATOM 801 C CA . ARG A 1 100 ? 2.457 -15.027 0.507 1.00 97.75 100 ARG A CA 1
ATOM 802 C C . ARG A 1 100 ? 2.321 -13.876 1.500 1.00 97.75 100 ARG A C 1
ATOM 804 O O . ARG A 1 100 ? 1.726 -14.083 2.556 1.00 97.75 100 ARG A O 1
ATOM 811 N N . ILE A 1 101 ? 2.815 -12.689 1.151 1.00 97.38 101 ILE A N 1
ATOM 812 C CA . ILE A 1 101 ? 2.696 -11.474 1.971 1.00 97.38 101 ILE A CA 1
ATOM 813 C C . ILE A 1 101 ? 1.220 -11.126 2.182 1.00 97.38 101 ILE A C 1
ATOM 815 O O . ILE A 1 101 ? 0.766 -11.105 3.321 1.00 97.38 101 ILE A O 1
ATOM 819 N N . THR A 1 102 ? 0.438 -11.006 1.109 1.00 96.25 102 THR A N 1
ATOM 820 C CA . THR A 1 102 ? -1.000 -10.682 1.197 1.00 96.25 102 THR A CA 1
ATOM 821 C C . THR A 1 102 ? -1.796 -11.715 2.002 1.00 96.25 102 THR A C 1
ATOM 823 O O . THR A 1 102 ? -2.733 -11.377 2.727 1.00 96.25 102 THR A O 1
ATOM 826 N N . THR A 1 103 ? -1.423 -12.996 1.929 1.00 97.69 103 THR A N 1
ATOM 827 C CA . THR A 1 103 ? -2.041 -14.044 2.757 1.00 97.69 103 THR A CA 1
ATOM 828 C C . THR A 1 103 ? -1.709 -13.867 4.239 1.00 97.69 103 THR A C 1
ATOM 830 O O . THR A 1 103 ? -2.583 -14.047 5.090 1.00 97.69 103 THR A O 1
ATOM 833 N N . LEU A 1 104 ? -0.458 -13.533 4.564 1.00 97.81 104 LEU A N 1
ATOM 834 C CA . LEU A 1 104 ? -0.037 -13.274 5.939 1.00 97.81 104 LEU A CA 1
ATOM 835 C C . LEU A 1 104 ? -0.698 -12.014 6.501 1.00 97.81 104 LEU A C 1
ATOM 837 O O . LEU A 1 104 ? -1.189 -12.060 7.624 1.00 97.81 104 LEU A O 1
ATOM 841 N N . GLU A 1 105 ? -0.792 -10.942 5.717 1.00 97.38 105 GLU A N 1
ATOM 842 C CA . GLU A 1 105 ? -1.482 -9.703 6.095 1.00 97.38 105 GLU A CA 1
ATOM 843 C C . GLU A 1 105 ? -2.953 -9.960 6.429 1.00 97.38 105 GLU A C 1
ATOM 845 O O . GLU A 1 105 ? -3.425 -9.562 7.493 1.00 97.38 105 GLU A O 1
ATOM 850 N N . LYS A 1 106 ? -3.667 -10.724 5.590 1.00 97.88 106 LYS A N 1
ATOM 851 C CA . LYS A 1 106 ? -5.059 -11.119 5.868 1.00 97.88 106 LYS A CA 1
ATOM 852 C C . LYS A 1 106 ? -5.196 -11.892 7.179 1.00 97.88 106 LYS A C 1
ATOM 854 O O . LYS A 1 106 ? -6.121 -11.637 7.945 1.00 97.88 106 LYS A O 1
ATOM 859 N N . ARG A 1 107 ? -4.287 -12.836 7.450 1.00 97.88 107 ARG A N 1
ATOM 860 C CA . ARG A 1 107 ? -4.296 -13.608 8.706 1.00 97.88 107 ARG A CA 1
ATOM 861 C C . ARG A 1 107 ? -3.981 -12.733 9.913 1.00 97.88 107 ARG A C 1
ATOM 863 O O . ARG A 1 107 ? -4.613 -12.901 10.949 1.00 97.88 107 ARG A O 1
ATOM 870 N N . TYR A 1 108 ? -3.032 -11.812 9.775 1.00 97.69 108 TYR A N 1
ATOM 871 C CA . TYR A 1 108 ? -2.664 -10.879 10.833 1.00 97.69 108 TYR A CA 1
ATOM 872 C C . TYR A 1 108 ? -3.833 -9.957 11.191 1.00 97.69 108 TYR A C 1
ATOM 874 O O . TYR A 1 108 ? -4.177 -9.849 12.363 1.00 97.69 108 TYR A O 1
ATOM 882 N N . LEU A 1 109 ? -4.501 -9.376 10.192 1.00 98.19 109 LEU A N 1
ATOM 883 C CA . LEU A 1 109 ? -5.678 -8.529 10.405 1.00 98.19 109 LEU A CA 1
ATOM 884 C C . LEU A 1 109 ? -6.842 -9.302 11.038 1.00 98.19 109 LEU A C 1
ATOM 886 O O . LEU A 1 109 ? -7.475 -8.803 11.965 1.00 98.19 109 LEU A O 1
ATOM 890 N N . ALA A 1 110 ? -7.100 -10.535 10.590 1.00 97.38 110 ALA A N 1
ATOM 891 C CA . ALA A 1 110 ? -8.124 -11.383 11.198 1.00 97.38 110 ALA A CA 1
ATOM 892 C C . ALA A 1 110 ? -7.814 -11.681 12.675 1.00 97.38 110 ALA A C 1
ATOM 894 O O . ALA A 1 110 ? -8.684 -11.521 13.529 1.00 97.38 110 ALA A O 1
ATOM 895 N N . ALA A 1 111 ? -6.564 -12.039 12.985 1.00 97.00 111 ALA A N 1
ATOM 896 C CA . ALA A 1 111 ? -6.120 -12.282 14.355 1.00 97.00 111 ALA A CA 1
ATOM 897 C C . ALA A 1 111 ? -6.186 -11.013 15.222 1.00 97.00 111 ALA A C 1
ATOM 899 O O . ALA A 1 111 ? -6.557 -11.083 16.390 1.00 97.00 111 ALA A O 1
ATOM 900 N N . GLN A 1 112 ? -5.867 -9.846 14.658 1.00 97.69 112 GLN A N 1
ATOM 901 C CA . GLN A 1 112 ? -5.984 -8.565 15.353 1.00 97.69 112 GLN A CA 1
ATOM 902 C C . GLN A 1 112 ? -7.445 -8.241 15.684 1.00 97.69 112 GLN A C 1
ATOM 904 O O . GLN A 1 112 ? -7.746 -7.844 16.807 1.00 97.69 112 GLN A O 1
ATOM 909 N N . HIS A 1 113 ? -8.359 -8.447 14.735 1.00 97.62 113 HIS A N 1
ATOM 910 C CA . HIS A 1 113 ? -9.787 -8.238 14.961 1.00 97.62 113 HIS A CA 1
ATOM 911 C C . HIS A 1 113 ? -10.342 -9.197 16.027 1.00 97.62 113 HIS A C 1
ATOM 913 O O . HIS A 1 113 ? -11.103 -8.782 16.900 1.00 97.62 113 HIS A O 1
ATOM 919 N N . GLU A 1 114 ? -9.927 -10.466 16.003 1.00 97.75 114 GLU A N 1
ATOM 920 C CA . GLU A 1 114 ? -10.284 -11.444 17.035 1.00 97.75 114 GLU A CA 1
ATOM 921 C C . GLU A 1 114 ? -9.744 -11.037 18.414 1.00 97.75 114 GLU A C 1
ATOM 923 O O . GLU A 1 114 ? -10.495 -11.045 19.388 1.00 97.75 114 GLU A O 1
ATOM 928 N N . ALA A 1 115 ? -8.490 -10.584 18.499 1.00 97.19 115 ALA A N 1
ATOM 929 C CA . ALA A 1 115 ? -7.896 -10.102 19.745 1.00 97.19 115 ALA A CA 1
ATOM 930 C C . ALA A 1 115 ? -8.651 -8.894 20.327 1.00 97.19 115 ALA A C 1
ATOM 932 O O . ALA A 1 115 ? -8.929 -8.869 21.525 1.00 97.19 115 ALA A O 1
ATOM 933 N N . ILE A 1 116 ? -9.040 -7.927 19.487 1.00 97.56 116 ILE A N 1
ATOM 934 C CA . ILE A 1 116 ? -9.856 -6.775 19.908 1.00 97.56 116 ILE A CA 1
ATOM 935 C C . ILE A 1 116 ? -11.230 -7.243 20.403 1.00 97.56 116 ILE A C 1
ATOM 937 O O . ILE A 1 116 ? -11.708 -6.782 21.438 1.00 97.56 116 ILE A O 1
ATOM 941 N N . SER A 1 117 ? -11.866 -8.183 19.699 1.00 97.69 117 SER A N 1
ATOM 942 C CA . SER A 1 117 ? -13.160 -8.729 20.117 1.00 97.69 117 SER A CA 1
ATOM 943 C C . SER A 1 117 ? -13.079 -9.440 21.468 1.00 97.69 117 SER A C 1
ATOM 945 O O . SER A 1 117 ? -13.996 -9.304 22.275 1.00 97.69 117 SER A O 1
ATOM 947 N N . VAL A 1 118 ? -12.010 -10.202 21.714 1.00 97.75 118 VAL A N 1
ATOM 948 C CA . VAL A 1 118 ? -11.781 -10.873 23.000 1.00 97.75 118 VAL A CA 1
ATOM 949 C C . VAL A 1 118 ? -11.556 -9.844 24.105 1.00 97.75 118 VAL A C 1
ATOM 951 O O . VAL A 1 118 ? -12.195 -9.953 25.145 1.00 97.75 118 VAL A O 1
ATOM 954 N N . HIS A 1 119 ? -10.736 -8.817 23.863 1.00 97.69 119 HIS A N 1
ATOM 955 C CA . HIS A 1 119 ? -10.496 -7.745 24.834 1.00 97.69 119 HIS A CA 1
ATOM 956 C C . HIS A 1 119 ? -11.793 -7.026 25.230 1.00 97.69 119 HIS A C 1
ATOM 958 O O . HIS A 1 119 ? -12.084 -6.873 26.408 1.00 97.69 119 HIS A O 1
ATOM 964 N N . ASN A 1 120 ? -12.639 -6.669 24.259 1.00 96.62 120 ASN A N 1
ATOM 965 C CA . ASN A 1 120 ? -13.919 -6.011 24.541 1.00 96.62 120 ASN A CA 1
ATOM 966 C C . ASN A 1 120 ? -14.871 -6.888 25.379 1.00 96.62 120 ASN A C 1
ATOM 968 O O . ASN A 1 120 ? -15.672 -6.380 26.167 1.00 96.62 120 ASN A O 1
ATOM 972 N N . LEU A 1 121 ? -14.838 -8.211 25.178 1.00 97.94 121 LEU A N 1
ATOM 973 C CA . LEU A 1 121 ? -15.617 -9.147 25.990 1.00 97.94 121 LEU A CA 1
ATOM 974 C C . LEU A 1 121 ? -15.056 -9.263 27.408 1.00 97.94 121 LEU A C 1
ATOM 976 O O . LEU A 1 121 ? -15.846 -9.341 28.348 1.00 97.94 121 LEU A O 1
ATOM 980 N N . ASP A 1 122 ? -13.733 -9.247 27.552 1.00 97.62 122 ASP A N 1
ATOM 981 C CA . ASP A 1 122 ? -13.047 -9.244 28.843 1.00 97.62 122 ASP A CA 1
ATOM 982 C C . ASP A 1 122 ? -13.416 -7.997 29.658 1.00 97.62 122 ASP A C 1
ATOM 984 O O . ASP A 1 122 ? -13.946 -8.130 30.759 1.00 97.62 122 ASP A O 1
ATOM 988 N N . ASP A 1 123 ? -13.333 -6.803 29.057 1.00 97.69 123 ASP A N 1
ATOM 989 C CA . ASP A 1 123 ? -13.746 -5.539 29.688 1.00 97.69 123 ASP A CA 1
ATOM 990 C C . ASP A 1 123 ? -15.212 -5.584 30.157 1.00 97.69 123 ASP A C 1
ATOM 992 O O . ASP A 1 123 ? -15.586 -5.085 31.225 1.00 97.69 123 ASP A O 1
ATOM 996 N N . LYS A 1 124 ? -16.092 -6.193 29.352 1.00 98.19 124 LYS A N 1
ATOM 997 C CA . LYS A 1 124 ? -17.507 -6.349 29.704 1.00 98.19 124 LYS A CA 1
ATOM 998 C C . LYS A 1 124 ? -17.693 -7.294 30.893 1.00 98.19 124 LYS A C 1
ATOM 1000 O O . LYS A 1 124 ? -18.505 -7.006 31.774 1.00 98.19 124 LYS A O 1
ATOM 1005 N N . LEU A 1 125 ? -16.972 -8.412 30.908 1.00 97.56 125 LEU A N 1
ATOM 1006 C CA . LEU A 1 125 ? -17.008 -9.390 31.994 1.00 97.56 125 LEU A CA 1
ATOM 1007 C C . LEU A 1 125 ? -16.437 -8.800 33.285 1.00 97.56 125 LEU A C 1
ATOM 1009 O O . LEU A 1 125 ? -17.045 -8.966 34.340 1.00 97.56 125 LEU A O 1
ATOM 1013 N N . GLU A 1 126 ? -15.336 -8.059 33.210 1.00 97.81 126 GLU A N 1
ATOM 1014 C CA . GLU A 1 126 ? -14.715 -7.404 34.361 1.00 97.81 126 GLU A CA 1
ATOM 1015 C C . GLU A 1 126 ? -15.656 -6.364 34.991 1.00 97.81 126 GLU A C 1
ATOM 1017 O O . GLU A 1 126 ? -15.852 -6.335 36.211 1.00 97.81 126 GLU A O 1
ATOM 1022 N N . ASN A 1 127 ? -16.364 -5.586 34.169 1.00 97.00 127 ASN A N 1
ATOM 1023 C CA . ASN A 1 127 ? -17.413 -4.681 34.644 1.00 97.00 127 ASN A CA 1
ATOM 1024 C C . ASN A 1 127 ? -18.591 -5.422 35.307 1.00 97.00 127 ASN A C 1
ATOM 1026 O O . ASN A 1 127 ? -19.135 -4.972 36.318 1.00 97.00 127 ASN A O 1
ATOM 1030 N N . GLU A 1 128 ? -19.000 -6.576 34.776 1.00 98.00 128 GLU A N 1
ATOM 1031 C CA . GLU A 1 128 ? -20.063 -7.375 35.394 1.00 98.00 128 GLU A CA 1
ATOM 1032 C C . GLU A 1 128 ? -19.618 -7.985 36.733 1.00 98.00 128 GLU A C 1
ATOM 1034 O O . GLU A 1 128 ? -20.402 -8.010 37.687 1.00 98.00 128 GLU A O 1
ATOM 1039 N N . ILE A 1 129 ? -18.363 -8.436 36.822 1.00 98.00 129 ILE A N 1
ATOM 1040 C CA . ILE A 1 129 ? -17.755 -8.960 38.051 1.00 98.00 129 ILE A CA 1
ATOM 1041 C C . ILE A 1 129 ? -17.696 -7.863 39.112 1.00 98.00 129 ILE A C 1
ATOM 1043 O O . ILE A 1 129 ? -18.222 -8.052 40.206 1.00 98.00 129 ILE A O 1
ATOM 1047 N N . THR A 1 130 ? -17.146 -6.692 38.788 1.00 97.06 130 THR A N 1
ATOM 1048 C CA . THR A 1 130 ? -17.051 -5.569 39.736 1.00 97.06 130 THR A CA 1
ATOM 1049 C C . THR A 1 130 ? -18.426 -5.107 40.227 1.00 97.06 130 THR A C 1
ATOM 1051 O O . THR A 1 130 ? -18.612 -4.861 41.425 1.00 97.06 130 THR A O 1
ATOM 1054 N N . ASN A 1 131 ? -19.429 -5.063 39.344 1.00 97.38 131 ASN A N 1
ATOM 1055 C CA . ASN A 1 131 ? -20.807 -4.773 39.730 1.00 97.38 131 ASN A CA 1
ATOM 1056 C C . ASN A 1 131 ? -21.370 -5.851 40.673 1.00 97.38 131 ASN A C 1
ATOM 1058 O O . ASN A 1 131 ? -21.900 -5.527 41.740 1.00 97.38 131 ASN A O 1
ATOM 1062 N N . LYS A 1 132 ? -21.216 -7.138 40.336 1.00 98.06 132 LYS A N 1
ATOM 1063 C CA . LYS A 1 132 ? -21.660 -8.255 41.188 1.00 98.06 132 LYS A CA 1
ATOM 1064 C C . LYS A 1 132 ? -20.971 -8.255 42.553 1.00 98.06 132 LYS A C 1
ATOM 1066 O O . LYS A 1 132 ? -21.652 -8.453 43.559 1.00 98.06 132 LYS A O 1
ATOM 1071 N N . ASP A 1 133 ? -19.678 -7.956 42.607 1.00 97.88 133 ASP A N 1
ATOM 1072 C CA . ASP A 1 133 ? -18.914 -7.835 43.849 1.00 97.88 133 ASP A CA 1
ATOM 1073 C C . ASP A 1 133 ? -19.435 -6.699 44.732 1.00 97.88 133 ASP A C 1
ATOM 1075 O O . ASP A 1 133 ? -19.539 -6.852 45.951 1.00 97.88 133 ASP A O 1
ATOM 1079 N N . SER A 1 134 ? -19.813 -5.564 44.136 1.00 97.12 134 SER A N 1
ATOM 1080 C CA . SER A 1 134 ? -20.405 -4.444 44.877 1.00 97.12 134 SER A CA 1
ATOM 1081 C C . SER A 1 134 ? -21.753 -4.824 45.507 1.00 97.12 134 SER A C 1
ATOM 1083 O O . SER A 1 134 ? -22.001 -4.544 46.684 1.00 97.12 134 SER A O 1
ATOM 1085 N N . VAL A 1 135 ? -22.593 -5.555 44.764 1.00 96.56 135 VAL A N 1
ATOM 1086 C CA . VAL A 1 135 ? -23.881 -6.071 45.247 1.00 96.56 135 VAL A CA 1
ATOM 1087 C C . VAL A 1 135 ? -23.669 -7.115 46.342 1.00 96.56 135 VAL A C 1
ATOM 1089 O O . VAL A 1 135 ? -24.408 -7.129 47.330 1.00 96.56 135 VAL A O 1
ATOM 1092 N N . HIS A 1 136 ? -22.664 -7.981 46.196 1.00 96.56 136 HIS A N 1
ATOM 1093 C CA . HIS A 1 136 ? -22.324 -8.973 47.210 1.00 96.56 136 HIS A CA 1
ATOM 1094 C C . HIS A 1 136 ? -21.883 -8.303 48.511 1.00 96.56 136 HIS A C 1
ATOM 1096 O O . HIS A 1 136 ? -22.472 -8.577 49.557 1.00 96.56 136 HIS A O 1
ATOM 1102 N N . ARG A 1 137 ? -20.950 -7.342 48.442 1.00 97.38 137 ARG A N 1
ATOM 1103 C CA . ARG A 1 137 ? -20.513 -6.563 49.613 1.00 97.38 137 ARG A CA 1
ATOM 1104 C C . ARG A 1 137 ? -21.680 -5.872 50.308 1.00 97.38 137 ARG A C 1
ATOM 1106 O O . ARG A 1 137 ? -21.787 -5.930 51.529 1.00 97.38 137 ARG A O 1
ATOM 1113 N N . GLN A 1 138 ? -22.608 -5.286 49.548 1.00 97.19 138 GLN A N 1
ATOM 1114 C CA . GLN A 1 138 ? -23.793 -4.656 50.132 1.00 97.19 138 GLN A CA 1
ATOM 1115 C C . GLN A 1 138 ? -24.672 -5.665 50.892 1.00 97.19 138 GLN A C 1
ATOM 1117 O O . GLN A 1 138 ? -25.217 -5.345 51.952 1.00 97.19 138 GLN A O 1
ATOM 1122 N N . LYS A 1 139 ? -24.838 -6.884 50.364 1.00 94.94 139 LYS A N 1
ATOM 1123 C CA . LYS A 1 139 ? -25.596 -7.949 51.038 1.00 94.94 139 LYS A CA 1
ATOM 1124 C C . LYS A 1 139 ? -24.880 -8.448 52.288 1.00 94.94 139 LYS A C 1
ATOM 1126 O O . LYS A 1 139 ? -25.539 -8.617 53.311 1.00 94.94 139 LYS A O 1
ATOM 1131 N N . GLU A 1 140 ? -23.564 -8.625 52.234 1.00 97.50 140 GLU A N 1
ATOM 1132 C CA . GLU A 1 140 ? -22.755 -8.984 53.403 1.00 97.50 140 GLU A CA 1
ATOM 1133 C C . GLU A 1 140 ? -22.848 -7.917 54.499 1.00 97.50 140 GLU A C 1
ATOM 1135 O O . GLU A 1 140 ? -23.060 -8.252 55.662 1.00 97.50 140 GLU A O 1
ATOM 1140 N N . ASP A 1 141 ? -22.784 -6.631 54.143 1.00 97.56 141 ASP A N 1
ATOM 1141 C CA . ASP A 1 141 ? -22.944 -5.522 55.090 1.00 97.56 141 ASP A CA 1
ATOM 1142 C C . ASP A 1 141 ? -24.332 -5.490 55.730 1.00 97.56 141 ASP A C 1
ATOM 1144 O O . ASP A 1 141 ? -24.457 -5.272 56.937 1.00 97.56 141 ASP A O 1
ATOM 1148 N N . LYS A 1 142 ? -25.389 -5.734 54.946 1.00 97.00 142 LYS A N 1
ATOM 1149 C CA . LYS A 1 142 ? -26.754 -5.881 55.476 1.00 97.00 142 LYS A CA 1
ATOM 1150 C C . LYS A 1 142 ? -26.856 -7.085 56.413 1.00 97.00 142 LYS A C 1
ATOM 1152 O O . LYS A 1 142 ? -27.454 -6.958 57.477 1.00 97.00 142 LYS A O 1
ATOM 1157 N N . GLY A 1 143 ? -26.237 -8.211 56.057 1.00 96.44 143 GLY A N 1
ATOM 1158 C CA . GLY A 1 143 ? -26.151 -9.399 56.907 1.00 96.44 143 GLY A CA 1
ATOM 1159 C C . GLY A 1 143 ? -25.459 -9.104 58.238 1.00 96.44 143 GLY A C 1
ATOM 1160 O O . GLY A 1 143 ? -26.019 -9.396 59.290 1.00 96.44 143 GLY A O 1
ATOM 1161 N N . ARG A 1 144 ? -24.303 -8.426 58.206 1.00 97.50 144 ARG A N 1
ATOM 1162 C CA . ARG A 1 144 ? -23.584 -7.973 59.409 1.00 97.50 144 ARG A CA 1
ATOM 1163 C C . ARG A 1 144 ? -24.447 -7.074 60.297 1.00 97.50 144 ARG A C 1
ATOM 1165 O O . ARG A 1 144 ? -24.468 -7.262 61.508 1.00 97.50 144 ARG A O 1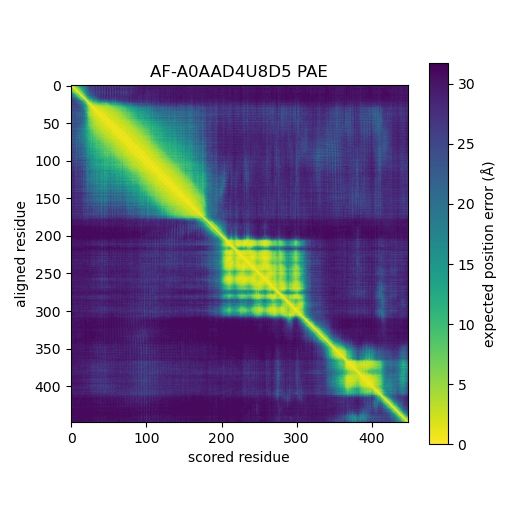
ATOM 1172 N N . ARG A 1 145 ? -25.183 -6.124 59.710 1.00 96.38 145 ARG A N 1
ATOM 1173 C CA . ARG A 1 145 ? -26.094 -5.234 60.456 1.00 96.38 145 ARG A CA 1
ATOM 1174 C C . ARG A 1 145 ? -27.239 -6.003 61.115 1.00 96.38 145 ARG A C 1
ATOM 1176 O O . ARG A 1 145 ? -27.536 -5.763 62.280 1.00 96.38 145 ARG A O 1
ATOM 1183 N N . LEU A 1 146 ? -27.873 -6.922 60.384 1.00 96.38 146 LEU A N 1
ATOM 1184 C CA . LEU A 1 146 ? -28.951 -7.753 60.927 1.00 96.38 146 LEU A CA 1
ATOM 1185 C C . LEU A 1 146 ? -28.452 -8.643 62.068 1.00 96.38 146 LEU A C 1
ATOM 1187 O O . LEU A 1 146 ? -29.131 -8.748 63.084 1.00 96.38 146 LEU A O 1
ATOM 1191 N N . GLN A 1 147 ? -27.252 -9.210 61.927 1.00 96.19 147 GLN A N 1
ATOM 1192 C CA . GLN A 1 147 ? -26.613 -10.005 62.972 1.00 96.19 147 GLN A CA 1
ATOM 1193 C C . GLN A 1 147 ? -26.391 -9.184 64.253 1.00 96.19 147 GLN A C 1
ATOM 1195 O O . GLN A 1 147 ? -26.795 -9.615 65.327 1.00 96.19 147 GLN A O 1
ATOM 1200 N N . GLN A 1 148 ? -25.854 -7.963 64.140 1.00 97.12 148 GLN A N 1
ATOM 1201 C CA . GLN A 1 148 ? -25.676 -7.058 65.286 1.00 97.12 148 GLN A CA 1
ATOM 1202 C C . GLN A 1 148 ? -27.007 -6.694 65.965 1.00 97.12 148 GLN A C 1
ATOM 1204 O O . GLN A 1 148 ? -27.082 -6.610 67.189 1.00 97.12 148 GLN A O 1
ATOM 1209 N N . CYS A 1 149 ? -28.076 -6.476 65.189 1.00 95.62 149 CYS A N 1
ATOM 1210 C CA . CYS A 1 149 ? -29.404 -6.221 65.752 1.00 95.62 149 CYS A CA 1
ATOM 1211 C C . CYS A 1 149 ? -29.965 -7.434 66.501 1.00 95.62 149 CYS A C 1
ATOM 1213 O O . CYS A 1 149 ? -30.649 -7.252 67.508 1.00 95.62 149 CYS A O 1
ATOM 1215 N N . LEU A 1 150 ? -29.700 -8.644 66.006 1.00 96.81 150 LEU A N 1
ATOM 1216 C CA . LEU A 1 150 ? -30.141 -9.882 66.636 1.00 96.81 150 LEU A CA 1
ATOM 1217 C C . LEU A 1 150 ? -29.414 -10.108 67.965 1.00 96.81 150 LEU A C 1
ATOM 1219 O O . LEU A 1 150 ? -30.082 -10.331 68.968 1.00 96.81 150 LEU A O 1
ATOM 1223 N N . GLU A 1 151 ? -28.092 -9.934 68.001 1.00 96.94 151 GLU A N 1
ATOM 1224 C CA . GLU A 1 151 ? -27.295 -10.020 69.235 1.00 96.94 151 GLU A CA 1
ATOM 1225 C C . GLU A 1 151 ? -27.774 -9.009 70.288 1.00 96.94 151 GLU A C 1
ATOM 1227 O O . GLU A 1 151 ? -28.024 -9.373 71.434 1.00 96.94 151 GLU A O 1
ATOM 1232 N N . LEU A 1 152 ? -28.031 -7.756 69.892 1.00 96.62 152 LEU A N 1
ATOM 1233 C CA . LEU A 1 152 ? -28.570 -6.744 70.808 1.00 96.62 152 LEU A CA 1
ATOM 1234 C C . LEU A 1 152 ? -29.976 -7.102 71.326 1.00 96.62 152 LEU A C 1
ATOM 1236 O O . LEU A 1 152 ? -30.332 -6.780 72.463 1.00 96.62 152 LEU A O 1
ATOM 1240 N N . ALA A 1 153 ? -30.814 -7.715 70.488 1.00 95.00 153 ALA A N 1
ATOM 1241 C CA . ALA A 1 153 ? -32.141 -8.166 70.895 1.00 95.00 153 ALA A CA 1
ATOM 1242 C C . ALA A 1 153 ? -32.061 -9.355 71.865 1.00 95.00 153 ALA A C 1
ATOM 1244 O O . ALA A 1 153 ? -32.819 -9.386 72.837 1.00 95.00 153 ALA A O 1
ATOM 1245 N N . GLU A 1 154 ? -31.137 -10.292 71.635 1.00 96.31 154 GLU A N 1
ATOM 1246 C CA . GLU A 1 154 ? -30.853 -11.407 72.543 1.00 96.31 154 GLU A CA 1
ATOM 1247 C C . GLU A 1 154 ? -30.364 -10.903 73.905 1.00 96.31 154 GLU A C 1
ATOM 1249 O O . GLU A 1 154 ? -30.946 -11.276 74.926 1.00 96.31 154 GLU A O 1
ATOM 1254 N N . GLU A 1 155 ? -29.401 -9.976 73.928 1.00 96.31 155 GLU A N 1
ATOM 1255 C CA . GLU A 1 155 ? -28.901 -9.361 75.164 1.00 96.31 155 GLU A CA 1
ATOM 1256 C C . GLU A 1 155 ? -30.024 -8.680 75.958 1.00 96.31 155 GLU A C 1
ATOM 1258 O O . GLU A 1 155 ? -30.157 -8.888 77.167 1.00 96.31 155 GLU A O 1
ATOM 1263 N N . LYS A 1 156 ? -30.886 -7.905 75.284 1.00 95.50 156 LYS A N 1
ATOM 1264 C CA . LYS A 1 156 ? -32.050 -7.269 75.926 1.00 95.50 156 LYS A CA 1
ATOM 1265 C C . LYS A 1 156 ? -33.030 -8.288 76.486 1.00 95.50 156 LYS A C 1
ATOM 1267 O O . LYS A 1 156 ? -33.580 -8.072 77.565 1.00 95.50 156 LYS A O 1
ATOM 1272 N N . LEU A 1 157 ? -33.281 -9.376 75.761 1.00 94.25 157 LEU A N 1
ATOM 1273 C CA . LEU A 1 157 ? -34.181 -10.425 76.222 1.00 94.25 157 LEU A CA 1
ATOM 1274 C C . LEU A 1 157 ? -33.619 -11.100 77.473 1.00 94.25 157 LEU A C 1
ATOM 1276 O O . LEU A 1 157 ? -34.351 -11.257 78.446 1.00 94.25 157 LEU A O 1
ATOM 1280 N N . GLN A 1 158 ? -32.329 -11.442 77.478 1.00 93.81 158 GLN A N 1
ATOM 1281 C CA . GLN A 1 158 ? -31.653 -11.997 78.651 1.00 93.81 158 GLN A CA 1
ATOM 1282 C C . GLN A 1 158 ? -31.678 -11.025 79.830 1.00 93.81 158 GLN A C 1
ATOM 1284 O O . GLN A 1 158 ? -31.987 -11.447 80.942 1.00 93.81 158 GLN A O 1
ATOM 1289 N N . GLN A 1 159 ? -31.464 -9.727 79.596 1.00 92.81 159 GLN A N 1
ATOM 1290 C CA . GLN A 1 159 ? -31.598 -8.704 80.632 1.00 92.81 159 GLN A CA 1
ATOM 1291 C C . GLN A 1 159 ? -33.012 -8.686 81.231 1.00 92.81 159 GLN A C 1
ATOM 1293 O O . GLN A 1 159 ? -33.155 -8.808 82.448 1.00 92.81 159 GLN A O 1
ATOM 1298 N N . MET A 1 160 ? -34.062 -8.613 80.405 1.00 89.69 160 MET A N 1
ATOM 1299 C CA . MET A 1 160 ? -35.440 -8.647 80.912 1.00 89.69 160 MET A CA 1
ATOM 1300 C C . MET A 1 160 ? -35.747 -9.946 81.662 1.00 89.69 160 MET A C 1
ATOM 1302 O O . MET A 1 160 ? -36.450 -9.920 82.667 1.00 89.69 160 MET A O 1
ATOM 1306 N N . LEU A 1 161 ? -35.220 -11.082 81.201 1.00 93.06 161 LEU A N 1
ATOM 1307 C CA . LEU A 1 161 ? -35.423 -12.378 81.847 1.00 93.06 161 LEU A CA 1
ATOM 1308 C C . LEU A 1 161 ? -34.789 -12.393 83.246 1.00 93.06 161 LEU A C 1
ATOM 1310 O O . LEU A 1 161 ? -35.458 -12.777 84.202 1.00 93.06 161 LEU A O 1
ATOM 1314 N N . THR A 1 162 ? -33.566 -11.870 83.393 1.00 91.81 162 THR A N 1
ATOM 1315 C CA . THR A 1 162 ? -32.919 -11.719 84.710 1.00 91.81 162 THR A CA 1
ATOM 1316 C C . THR A 1 162 ? -33.665 -10.754 85.636 1.00 91.81 162 THR A C 1
ATOM 1318 O O . THR A 1 162 ? -33.755 -11.000 86.839 1.00 91.81 162 THR A O 1
ATOM 1321 N N . GLU A 1 163 ? -34.245 -9.680 85.096 1.00 90.94 163 GLU A N 1
ATOM 1322 C CA . GLU A 1 163 ? -35.025 -8.713 85.874 1.00 90.94 163 GLU A CA 1
ATOM 1323 C C . GLU A 1 163 ? -36.350 -9.320 86.361 1.00 90.94 163 GLU A C 1
ATOM 1325 O O . GLU A 1 163 ? -36.689 -9.213 87.541 1.00 90.94 163 GLU A O 1
ATOM 1330 N N . VAL A 1 164 ? -37.047 -10.067 85.498 1.00 92.81 164 VAL A N 1
ATOM 1331 C CA . VAL A 1 164 ? -38.253 -10.826 85.866 1.00 92.81 164 VAL A CA 1
ATOM 1332 C C . VAL A 1 164 ? -37.940 -11.917 86.896 1.00 92.81 164 VAL A C 1
ATOM 1334 O O . VAL A 1 164 ? -38.716 -12.103 87.833 1.00 92.81 164 VAL A O 1
ATOM 1337 N N . GLU A 1 165 ? -36.815 -12.627 86.774 1.00 90.00 165 GLU A N 1
ATOM 1338 C CA . GLU A 1 165 ? -36.374 -13.608 87.776 1.00 90.00 165 GLU A CA 1
ATOM 1339 C C . GLU A 1 165 ? -36.100 -12.956 89.136 1.00 90.00 165 GLU A C 1
ATOM 1341 O O . GLU A 1 165 ? -36.521 -13.487 90.169 1.00 90.00 165 GLU A O 1
ATOM 1346 N N . ALA A 1 166 ? -35.451 -11.787 89.150 1.00 88.62 166 ALA A N 1
ATOM 1347 C CA . ALA A 1 166 ? -35.196 -11.026 90.369 1.00 88.62 16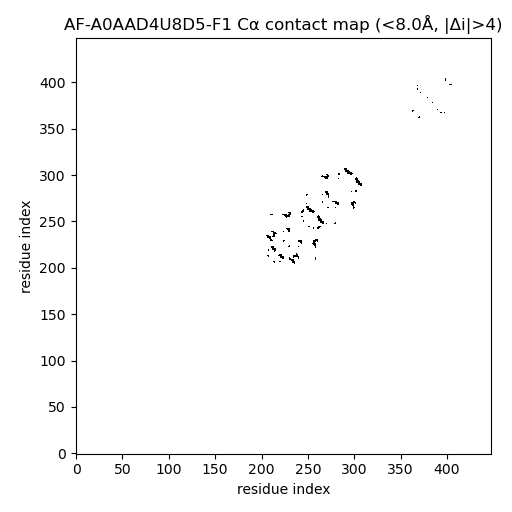6 ALA A CA 1
ATOM 1348 C C . ALA A 1 166 ? -36.503 -10.554 91.028 1.00 88.62 166 ALA A C 1
ATOM 1350 O O . ALA A 1 166 ? -36.691 -10.759 92.232 1.00 88.62 166 ALA A O 1
ATOM 1351 N N . GLU A 1 167 ? -37.438 -9.997 90.251 1.00 84.56 167 GLU A N 1
ATOM 1352 C CA . GLU A 1 167 ? -38.767 -9.625 90.747 1.00 84.56 167 GLU A CA 1
ATOM 1353 C C . GLU A 1 167 ? -39.532 -10.836 91.291 1.00 84.56 167 GLU A C 1
ATOM 1355 O O . GLU A 1 167 ? -40.152 -10.761 92.358 1.00 84.56 167 GLU A O 1
ATOM 1360 N N . LEU A 1 168 ? -39.501 -11.967 90.580 1.00 84.94 168 LEU A N 1
ATOM 1361 C CA . LEU A 1 168 ? -40.180 -13.189 90.995 1.00 84.94 168 LEU A CA 1
ATOM 1362 C C . LEU A 1 168 ? -39.589 -13.730 92.299 1.00 84.94 168 LEU A C 1
ATOM 1364 O O . LEU A 1 168 ? -40.350 -14.070 93.204 1.00 84.94 168 LEU A O 1
ATOM 1368 N N . ALA A 1 169 ? -38.262 -13.751 92.441 1.00 83.94 169 ALA A N 1
ATOM 1369 C CA . ALA A 1 169 ? -37.595 -14.129 93.685 1.00 83.94 169 ALA A CA 1
ATOM 1370 C C . ALA A 1 169 ? -38.021 -13.219 94.850 1.00 83.94 169 ALA A C 1
ATOM 1372 O O . ALA A 1 169 ? -38.318 -13.702 95.948 1.00 83.94 169 ALA A O 1
ATOM 1373 N N . GLN A 1 170 ? -38.144 -11.912 94.596 1.00 81.62 170 GLN A N 1
ATOM 1374 C CA . GLN A 1 170 ? -38.641 -10.939 95.569 1.00 81.62 170 GLN A CA 1
ATOM 1375 C C . GLN A 1 170 ? -40.104 -11.211 95.962 1.00 81.62 170 GLN A C 1
ATOM 1377 O O . GLN A 1 170 ? -40.440 -11.211 97.150 1.00 81.62 170 GLN A O 1
ATOM 1382 N N . ARG A 1 171 ? -40.978 -11.503 94.988 1.00 81.06 171 ARG A N 1
ATOM 1383 C CA . ARG A 1 171 ? -42.396 -11.837 95.218 1.00 81.06 171 ARG A CA 1
ATOM 1384 C C . ARG A 1 171 ? -42.571 -13.166 95.948 1.00 81.06 171 ARG A C 1
ATOM 1386 O O . ARG A 1 171 ? -43.412 -13.249 96.838 1.00 81.06 171 ARG A O 1
ATOM 1393 N N . VAL A 1 172 ? -41.777 -14.186 95.626 1.00 81.19 172 VAL A N 1
ATOM 1394 C CA . VAL A 1 172 ? -41.783 -15.485 96.321 1.00 81.19 172 VAL A CA 1
ATOM 1395 C C . VAL A 1 172 ? -41.334 -15.319 97.776 1.00 81.19 172 VAL A C 1
ATOM 1397 O O . VAL A 1 172 ? -41.986 -15.851 98.674 1.00 81.19 172 VAL A O 1
ATOM 1400 N N . ALA A 1 173 ? -40.299 -14.514 98.037 1.00 76.81 173 ALA A N 1
ATOM 1401 C CA . ALA A 1 173 ? -39.854 -14.189 99.396 1.00 76.81 173 ALA A CA 1
ATOM 1402 C C . ALA A 1 173 ? -40.886 -13.368 100.199 1.00 76.81 173 ALA A C 1
ATOM 1404 O O . ALA A 1 173 ? -40.958 -13.477 101.426 1.00 76.81 173 ALA A O 1
ATOM 1405 N N . ALA A 1 174 ? -41.698 -12.547 99.526 1.00 67.19 174 ALA A N 1
ATOM 1406 C CA . ALA A 1 174 ? -42.817 -11.837 100.144 1.00 67.19 174 ALA A CA 1
ATOM 1407 C C . ALA A 1 174 ? -44.025 -12.762 100.406 1.00 67.19 174 ALA A C 1
ATOM 1409 O O . ALA A 1 174 ? -44.642 -12.683 101.468 1.00 67.19 174 ALA A O 1
ATOM 1410 N N . LEU A 1 175 ? -44.336 -13.677 99.481 1.00 56.97 175 LEU A N 1
ATOM 1411 C CA . LEU A 1 175 ? -45.433 -14.648 99.595 1.00 56.97 175 LEU A CA 1
ATOM 1412 C C . LEU A 1 175 ? -45.148 -15.765 100.605 1.00 56.97 175 LEU A C 1
ATOM 1414 O O . LEU A 1 175 ? -46.080 -16.249 101.242 1.00 56.97 175 LEU A O 1
ATOM 1418 N N . SER A 1 176 ? -43.881 -16.118 100.855 1.00 62.81 176 SER A N 1
ATOM 1419 C CA . SER A 1 176 ? -43.512 -17.064 101.922 1.00 62.81 176 SER A CA 1
ATOM 1420 C C . SER A 1 176 ? -43.846 -16.550 103.332 1.00 62.81 176 SER A C 1
ATOM 1422 O O . SER A 1 176 ? -43.675 -17.278 104.309 1.00 62.81 176 SER A O 1
ATOM 1424 N N . LYS A 1 177 ? -44.306 -15.296 103.455 1.00 57.06 177 LYS A N 1
ATOM 1425 C CA . LYS A 1 177 ? -44.697 -14.658 104.715 1.00 57.06 177 LYS A CA 1
ATOM 1426 C C . LYS A 1 177 ? -46.219 -14.526 104.908 1.00 57.06 177 LYS A C 1
ATOM 1428 O O . LYS A 1 177 ? -46.614 -14.024 105.957 1.00 57.06 177 LYS A O 1
ATOM 1433 N N . VAL A 1 178 ? -47.086 -14.957 103.972 1.00 45.41 178 VAL A N 1
ATOM 1434 C CA . VAL A 1 178 ? -48.549 -14.700 104.061 1.00 45.41 178 VAL A CA 1
ATOM 1435 C C . VAL A 1 178 ? -49.437 -15.838 103.488 1.00 45.41 178 VAL A C 1
ATOM 1437 O O . VAL A 1 178 ? -49.158 -16.393 102.432 1.00 45.41 178 VAL A O 1
ATOM 1440 N N . LYS A 1 179 ? -50.538 -16.171 104.194 1.00 37.38 179 LYS A N 1
ATOM 1441 C CA . LYS A 1 179 ? -51.616 -17.153 103.868 1.00 37.38 179 LYS A CA 1
ATOM 1442 C C . LYS A 1 179 ? -52.701 -16.517 102.945 1.00 37.38 179 LYS A C 1
ATOM 1444 O O . LYS A 1 179 ? -52.863 -15.302 103.015 1.00 37.38 179 LYS A O 1
ATOM 1449 N N . PRO A 1 180 ? -53.437 -17.257 102.075 1.00 40.19 180 PRO A N 1
ATOM 1450 C CA . PRO A 1 180 ? -53.913 -16.723 100.787 1.00 40.19 180 PRO A CA 1
ATOM 1451 C C . PRO A 1 180 ? -55.334 -16.132 100.799 1.00 40.19 180 PRO A C 1
ATOM 1453 O O . PRO A 1 180 ? -56.209 -16.705 101.439 1.00 40.19 180 PRO A O 1
ATOM 1456 N N . THR A 1 181 ? -55.579 -15.099 99.970 1.00 31.72 181 THR A N 1
ATOM 1457 C CA . THR A 1 181 ? -56.892 -14.769 99.357 1.00 31.72 181 THR A CA 1
ATOM 1458 C C . THR A 1 181 ? -56.771 -13.877 98.098 1.00 31.72 181 THR A C 1
ATOM 1460 O O . THR A 1 181 ? -56.254 -12.772 98.175 1.00 31.72 181 THR A O 1
ATOM 1463 N N . SER A 1 182 ? -57.311 -14.394 96.985 1.00 33.81 182 SER A N 1
ATOM 1464 C CA . SER A 1 182 ? -58.083 -13.804 95.862 1.00 33.81 182 SER A CA 1
ATOM 1465 C C . SER A 1 182 ? -57.774 -12.453 95.160 1.00 33.81 182 SER A C 1
ATOM 1467 O O . SER A 1 182 ? -57.763 -11.394 95.774 1.00 33.81 182 SER A O 1
ATOM 1469 N N . ALA A 1 183 ? -57.820 -12.566 93.817 1.00 32.41 183 ALA A N 1
ATOM 1470 C CA . ALA A 1 183 ? -58.431 -11.699 92.783 1.00 32.41 183 ALA A CA 1
ATOM 1471 C C . ALA A 1 183 ? -57.669 -10.514 92.133 1.00 32.41 183 ALA A C 1
ATOM 1473 O O . ALA A 1 183 ? -57.114 -9.634 92.778 1.00 32.41 183 ALA A O 1
ATOM 1474 N N . MET A 1 184 ? -57.735 -10.528 90.789 1.00 36.97 184 MET A N 1
ATOM 1475 C CA . MET A 1 184 ? -57.144 -9.637 89.775 1.00 36.97 184 MET A CA 1
ATOM 1476 C C . MET A 1 184 ? -57.750 -8.225 89.710 1.00 36.97 184 MET A C 1
ATOM 1478 O O . MET A 1 184 ? -58.942 -8.053 89.950 1.00 36.97 184 MET A O 1
ATOM 1482 N N . SER A 1 185 ? -56.995 -7.271 89.143 1.00 28.80 185 SER A N 1
ATOM 1483 C CA . SER A 1 185 ? -57.529 -6.353 88.116 1.00 28.80 185 SER A CA 1
ATOM 1484 C C . SER A 1 185 ? -56.423 -5.761 87.221 1.00 28.80 185 SER A C 1
ATOM 1486 O O . SER A 1 185 ? -55.283 -5.600 87.648 1.00 28.80 185 SER A O 1
ATOM 1488 N N . VAL A 1 186 ? -56.795 -5.479 85.969 1.00 39.00 186 VAL A N 1
ATOM 1489 C CA . VAL A 1 186 ? -55.989 -5.012 84.824 1.00 39.00 186 VAL A CA 1
ATOM 1490 C C . VAL A 1 186 ? -56.304 -3.532 84.522 1.00 39.00 186 VAL A C 1
ATOM 1492 O O . VAL A 1 186 ? -57.480 -3.170 84.526 1.00 39.00 186 VAL A O 1
ATOM 1495 N N . ARG A 1 187 ? -55.287 -2.709 84.192 1.00 32.72 187 ARG A N 1
ATOM 1496 C CA . ARG A 1 187 ? -55.328 -1.437 83.405 1.00 32.72 187 ARG A CA 1
ATOM 1497 C C . ARG A 1 187 ? -53.945 -1.269 82.729 1.00 32.72 187 ARG A C 1
ATOM 1499 O O . ARG A 1 187 ? -52.963 -1.484 83.426 1.00 32.72 187 ARG A O 1
ATOM 1506 N N . LYS A 1 188 ? -53.787 -1.205 81.396 1.00 29.78 188 LYS A N 1
ATOM 1507 C CA . LYS A 1 188 ? -54.086 -0.189 80.343 1.00 29.78 188 LYS A CA 1
ATOM 1508 C C . LYS A 1 188 ? -52.853 0.697 80.057 1.00 29.78 188 LYS A C 1
ATOM 1510 O O . LYS A 1 188 ? -52.369 1.296 81.003 1.00 29.78 188 LYS A O 1
ATOM 1515 N N . ASP A 1 189 ? -52.363 0.725 78.804 1.00 29.84 189 ASP A N 1
ATOM 1516 C CA . ASP A 1 189 ? -52.104 1.946 77.996 1.00 29.84 189 ASP A CA 1
ATOM 1517 C C . ASP A 1 189 ? -51.460 1.661 76.609 1.00 29.84 189 ASP A C 1
ATOM 1519 O O . ASP A 1 189 ? -50.680 0.726 76.435 1.00 29.84 189 ASP A O 1
ATOM 1523 N N . GLU A 1 190 ? -51.878 2.460 75.617 1.00 36.59 190 GLU A N 1
ATOM 1524 C CA . GLU A 1 190 ? -51.511 2.511 74.182 1.00 36.59 190 GLU A CA 1
ATOM 1525 C C . GLU A 1 190 ? -50.279 3.400 73.926 1.00 36.59 190 GLU A C 1
ATOM 1527 O O . GLU A 1 190 ? -50.208 4.410 74.609 1.00 36.59 190 GLU A O 1
ATOM 1532 N N . ILE A 1 191 ? -49.451 3.162 72.877 1.00 31.72 191 ILE A N 1
ATOM 1533 C CA . ILE A 1 191 ? -48.818 4.211 72.016 1.00 31.72 191 ILE A CA 1
ATOM 1534 C C . ILE A 1 191 ? -48.526 3.682 70.580 1.00 31.72 191 ILE A C 1
ATOM 1536 O O . ILE A 1 191 ? -48.036 2.573 70.390 1.00 31.72 191 ILE A O 1
ATOM 1540 N N . HIS A 1 192 ? -48.831 4.536 69.588 1.00 37.75 192 HIS A N 1
ATOM 1541 C CA . HIS A 1 192 ? -48.574 4.515 68.132 1.00 37.75 192 HIS A CA 1
ATOM 1542 C C . HIS A 1 192 ? -47.129 4.244 67.658 1.00 37.75 192 HIS A C 1
ATOM 1544 O O . HIS A 1 192 ? -46.181 4.719 68.281 1.00 37.75 192 HIS A O 1
ATOM 1550 N N . GLN A 1 193 ? -46.983 3.745 66.414 1.00 31.67 193 GLN A N 1
ATOM 1551 C CA . GLN A 1 193 ? -46.034 4.354 65.462 1.00 31.67 193 GLN A CA 1
ATOM 1552 C C . GLN A 1 193 ? -46.314 4.047 63.975 1.00 31.67 193 GLN A C 1
ATOM 1554 O O . GLN A 1 193 ? -46.449 2.900 63.558 1.00 31.67 193 GLN A O 1
ATOM 1559 N N . GLN A 1 194 ? -46.381 5.131 63.193 1.00 33.44 194 GLN A N 1
ATOM 1560 C CA . GLN A 1 194 ? -46.301 5.206 61.731 1.00 33.44 194 GLN A CA 1
ATOM 1561 C C . GLN A 1 194 ? -44.865 4.950 61.248 1.00 33.44 194 GLN A C 1
ATOM 1563 O O . GLN A 1 194 ? -43.926 5.396 61.900 1.00 33.44 194 GLN A O 1
ATOM 1568 N N . SER A 1 195 ? -44.698 4.363 60.058 1.00 30.28 195 SER A N 1
ATOM 1569 C CA . SER A 1 195 ? -44.044 5.017 58.906 1.00 30.28 195 SER A CA 1
ATOM 1570 C C . SER A 1 195 ? -43.712 4.000 57.807 1.00 30.28 195 SER A C 1
ATOM 1572 O O . SER A 1 195 ? -43.036 2.997 58.027 1.00 30.28 195 SER A O 1
ATOM 1574 N N . SER A 1 196 ? -44.210 4.293 56.612 1.00 35.34 196 SER A N 1
ATOM 1575 C CA . SER A 1 196 ? -43.898 3.681 55.323 1.00 35.34 196 SER A CA 1
ATOM 1576 C C . SER A 1 196 ? -42.542 4.163 54.792 1.00 35.34 196 SER A C 1
ATOM 1578 O O . SER A 1 196 ? -42.292 5.367 54.764 1.00 35.34 196 SER A O 1
ATOM 1580 N N . ALA A 1 197 ? -41.706 3.241 54.308 1.00 31.83 197 ALA A N 1
ATOM 1581 C CA . ALA A 1 197 ? -40.473 3.554 53.583 1.00 31.83 197 ALA A CA 1
ATOM 1582 C C . ALA A 1 197 ? -40.735 3.748 52.067 1.00 31.83 197 ALA A C 1
ATOM 1584 O O . ALA A 1 197 ? -41.602 3.055 51.524 1.00 31.83 197 ALA A O 1
ATOM 1585 N N . PRO A 1 198 ? -40.009 4.647 51.367 1.00 38.91 198 PRO A N 1
ATOM 1586 C CA . PRO A 1 198 ? -40.172 4.887 49.931 1.00 38.91 198 PRO A CA 1
ATOM 1587 C C . PRO A 1 198 ? -39.467 3.832 49.065 1.00 38.91 198 PRO A C 1
ATOM 1589 O O . PRO A 1 198 ? -38.408 3.318 49.418 1.00 38.91 198 PRO A O 1
ATOM 1592 N N . LEU A 1 199 ? -40.059 3.557 47.901 1.00 40.62 199 LEU A N 1
ATOM 1593 C CA . LEU A 1 199 ? -39.476 2.798 46.794 1.00 40.62 199 LEU A CA 1
ATOM 1594 C C . LEU A 1 199 ? -38.337 3.599 46.144 1.00 40.62 199 LEU A C 1
ATOM 1596 O O . LEU A 1 199 ? -38.560 4.697 45.641 1.00 40.62 199 LEU A O 1
ATOM 1600 N N . GLU A 1 200 ? -37.137 3.025 46.120 1.00 28.23 200 GLU A N 1
ATOM 1601 C CA . GLU A 1 200 ? -35.953 3.591 45.470 1.00 28.23 200 GLU A CA 1
ATOM 1602 C C . GLU A 1 200 ? -35.817 2.974 44.068 1.00 28.23 200 GLU A C 1
ATOM 1604 O O . GLU A 1 200 ? -35.487 1.797 43.905 1.00 28.23 200 GLU A O 1
ATOM 1609 N N . GLY A 1 201 ? -36.185 3.758 43.050 1.00 35.38 201 GLY A N 1
ATOM 1610 C CA . GLY A 1 201 ? -36.093 3.394 41.639 1.00 35.38 201 GLY A CA 1
ATOM 1611 C C . GLY A 1 201 ? -34.664 3.539 41.118 1.00 35.38 201 GLY A C 1
ATOM 1612 O O . GLY A 1 201 ? -34.041 4.587 41.256 1.00 35.38 201 GLY A O 1
ATOM 1613 N N . SER A 1 202 ? -34.157 2.473 40.502 1.00 34.09 202 SER A N 1
ATOM 1614 C CA . SER A 1 202 ? -32.872 2.434 39.805 1.00 34.09 202 SER A CA 1
ATOM 1615 C C . SER A 1 202 ? -32.913 3.333 38.564 1.00 34.09 202 SER A C 1
ATOM 1617 O O . SER A 1 202 ? -33.681 3.085 37.634 1.00 34.09 202 SER A O 1
ATOM 1619 N N . LEU A 1 203 ? -32.088 4.380 38.550 1.00 40.19 203 LEU A N 1
ATOM 1620 C CA . LEU A 1 203 ? -31.892 5.259 37.400 1.00 40.19 203 LEU A CA 1
ATOM 1621 C C . LEU A 1 203 ? -30.981 4.542 36.391 1.00 40.19 203 LEU A C 1
ATOM 1623 O O . LEU A 1 203 ? -29.761 4.685 36.407 1.00 40.19 203 LEU A O 1
ATOM 1627 N N . GLN A 1 204 ? -31.577 3.700 35.546 1.00 45.41 204 GLN A N 1
ATOM 1628 C CA . GLN A 1 204 ? -30.921 3.212 34.334 1.00 45.41 204 GLN A CA 1
ATOM 1629 C C . GLN A 1 204 ? -30.673 4.423 33.426 1.00 45.41 204 GLN A C 1
ATOM 1631 O O . GLN A 1 204 ? -31.594 5.206 33.190 1.00 45.41 204 GLN A O 1
ATOM 1636 N N . GLN A 1 205 ? -29.440 4.603 32.942 1.00 58.38 205 GLN A N 1
ATOM 1637 C CA . GLN A 1 205 ? -29.109 5.633 31.952 1.00 58.38 205 GLN A CA 1
ATOM 1638 C C . GLN A 1 205 ? -30.101 5.551 30.782 1.00 58.38 205 GLN A C 1
ATOM 1640 O O . GLN A 1 205 ? -30.119 4.569 30.041 1.00 58.38 205 GLN A O 1
ATOM 1645 N N . LYS A 1 206 ? -30.968 6.562 30.649 1.00 71.31 206 LYS A N 1
ATOM 1646 C CA . LYS A 1 206 ? -31.913 6.675 29.536 1.00 71.31 206 LYS A CA 1
ATOM 1647 C C . LYS A 1 206 ? -31.125 7.059 28.285 1.00 71.31 206 LYS A C 1
ATOM 1649 O O . LYS A 1 206 ? -30.744 8.214 28.139 1.00 71.31 206 LYS A O 1
ATOM 1654 N N . LEU A 1 207 ? -30.876 6.099 27.400 1.00 83.94 207 LEU A N 1
ATOM 1655 C CA . LEU A 1 207 ? -30.447 6.398 26.034 1.00 83.94 207 LEU A CA 1
ATOM 1656 C C . LEU A 1 207 ? -31.674 6.625 25.147 1.00 83.94 207 LEU A C 1
ATOM 1658 O O . LEU A 1 207 ? -32.664 5.897 25.248 1.00 83.94 207 LEU A O 1
ATOM 1662 N N . CYS A 1 208 ? -31.582 7.607 24.258 1.00 88.50 208 CYS A N 1
ATOM 1663 C CA . CYS A 1 208 ? -32.542 7.830 23.188 1.00 88.50 208 CYS A CA 1
ATOM 1664 C C . CYS A 1 208 ? -32.270 6.866 22.034 1.00 88.50 208 CYS A C 1
ATOM 1666 O O . CYS A 1 208 ? -31.124 6.508 21.777 1.00 88.50 208 CYS A O 1
ATOM 1668 N N . LEU A 1 209 ? -33.327 6.404 21.368 1.00 91.62 209 LEU A N 1
ATOM 1669 C CA . LEU A 1 209 ? -33.228 5.520 20.203 1.00 91.62 209 LEU A CA 1
ATOM 1670 C C . LEU A 1 209 ? -32.727 6.294 18.965 1.00 91.62 209 LEU A C 1
ATOM 1672 O O . LEU A 1 209 ? -32.803 7.523 18.959 1.00 91.62 209 LEU A O 1
ATOM 1676 N N . PRO A 1 210 ? -32.257 5.606 17.905 1.00 93.88 210 PRO A N 1
ATOM 1677 C CA . PRO A 1 210 ? -31.969 6.249 16.622 1.00 93.88 210 PRO A CA 1
ATOM 1678 C C . PRO A 1 210 ? -33.169 7.066 16.130 1.00 93.88 210 PRO A C 1
ATOM 1680 O O . PRO A 1 210 ? -34.313 6.622 16.252 1.00 93.88 210 PRO A O 1
ATOM 1683 N N . GLY A 1 211 ? -32.920 8.243 15.563 1.00 92.81 211 GLY A N 1
ATOM 1684 C CA . GLY A 1 211 ? -33.968 9.206 15.213 1.00 92.81 211 GLY A CA 1
ATOM 1685 C C . GLY A 1 211 ? -34.389 10.130 16.344 1.00 92.81 211 GLY A C 1
ATOM 1686 O O . GLY A 1 211 ? -35.281 10.948 16.132 1.00 92.81 211 GLY A O 1
ATOM 1687 N N . PHE A 1 212 ? -33.760 10.028 17.515 1.00 93.31 212 PHE A N 1
ATOM 1688 C CA . PHE A 1 212 ? -34.053 10.868 18.667 1.00 93.31 212 PHE A CA 1
ATOM 1689 C C . PHE A 1 212 ? -32.775 11.329 19.378 1.00 93.31 212 PHE A C 1
ATOM 1691 O O . PHE A 1 212 ? -31.764 10.627 19.383 1.00 93.31 212 PHE A O 1
ATOM 1698 N N . TYR A 1 213 ? -32.844 12.491 20.019 1.00 91.44 213 TYR A N 1
ATOM 1699 C CA . TYR A 1 213 ? -31.787 13.109 20.816 1.00 91.44 213 TYR A CA 1
ATOM 1700 C C . TYR A 1 213 ? -32.314 13.488 22.209 1.00 91.44 213 TYR A C 1
ATOM 1702 O O . TYR A 1 213 ? -33.522 13.514 22.446 1.00 91.44 213 TYR A O 1
ATOM 1710 N N . MET A 1 214 ? -31.412 13.749 23.149 1.00 88.25 214 MET A N 1
ATOM 1711 C CA . MET A 1 214 ? -31.734 14.106 24.527 1.00 88.25 214 MET A CA 1
ATOM 1712 C C . MET A 1 214 ? -31.943 15.615 24.647 1.00 88.25 214 MET A C 1
ATOM 1714 O O . MET A 1 214 ? -31.023 16.395 24.417 1.00 88.25 214 MET A O 1
ATOM 1718 N N . GLU A 1 215 ? -33.150 16.033 25.016 1.00 81.19 215 GLU A N 1
ATOM 1719 C CA . GLU A 1 215 ? -33.461 17.447 25.212 1.00 81.19 215 GLU A CA 1
ATOM 1720 C C . GLU A 1 215 ? -33.135 17.854 26.657 1.00 81.19 215 GLU A C 1
ATOM 1722 O O . GLU A 1 215 ? -33.608 17.241 27.606 1.00 81.19 215 GLU A O 1
ATOM 1727 N N . GLU A 1 216 ? -32.338 18.904 26.867 1.00 70.44 216 GLU A N 1
ATOM 1728 C CA . GLU A 1 216 ? -31.971 19.339 28.229 1.00 70.44 216 GLU A CA 1
ATOM 1729 C C . GLU A 1 216 ? -33.174 19.852 29.043 1.00 70.44 216 GLU A C 1
ATOM 1731 O O . GLU A 1 216 ? -33.162 19.825 30.273 1.00 70.44 216 GLU A O 1
ATOM 1736 N N . ALA A 1 217 ? -34.223 20.327 28.363 1.00 64.50 217 ALA A N 1
ATOM 1737 C CA . ALA A 1 217 ? -35.394 20.943 28.985 1.00 64.50 217 ALA A CA 1
ATOM 1738 C C . ALA A 1 217 ? -36.468 19.935 29.431 1.00 64.50 217 ALA A C 1
ATOM 1740 O O . ALA A 1 217 ? -37.320 20.265 30.259 1.00 64.50 217 ALA A O 1
ATOM 1741 N N . SER A 1 218 ? -36.450 18.717 28.895 1.00 57.59 218 SER A N 1
ATOM 1742 C CA . SER A 1 218 ? -37.408 17.668 29.216 1.00 57.59 218 SER A CA 1
ATOM 1743 C C . SER A 1 218 ? -36.620 16.367 29.370 1.00 57.59 218 SER A C 1
ATOM 1745 O O . SER A 1 218 ? -35.926 15.988 28.447 1.00 57.59 218 SER A O 1
ATOM 1747 N N . GLU A 1 219 ? -36.649 15.692 30.530 1.00 64.25 219 GLU A N 1
ATOM 1748 C CA . GLU A 1 219 ? -35.924 14.419 30.790 1.00 64.25 219 GLU A CA 1
ATOM 1749 C C . GLU A 1 219 ? -36.445 13.233 29.922 1.00 64.25 219 GLU A C 1
ATOM 1751 O O . GLU A 1 219 ? -36.852 12.165 30.413 1.00 64.25 219 GLU A O 1
ATOM 1756 N N . GLY A 1 220 ? -36.468 13.435 28.608 1.00 79.06 220 GLY A N 1
ATOM 1757 C CA . GLY A 1 220 ? -37.065 12.645 27.549 1.00 79.06 220 GLY A CA 1
ATOM 1758 C C . GLY A 1 220 ? -36.324 12.862 26.224 1.00 79.06 220 GLY A C 1
ATOM 1759 O O . GLY A 1 220 ? -35.330 13.580 26.143 1.00 79.06 220 GLY A O 1
ATOM 1760 N N . CYS A 1 221 ? -36.783 12.161 25.191 1.00 90.38 221 CYS A N 1
ATOM 1761 C CA . CYS A 1 221 ? -36.125 12.121 23.891 1.00 90.38 221 CYS A CA 1
ATOM 1762 C C . CYS A 1 221 ? -36.947 12.889 22.854 1.00 90.38 221 CYS A C 1
ATOM 1764 O O . CYS A 1 221 ? -38.115 12.561 22.637 1.00 90.38 221 CYS A O 1
ATOM 1766 N N . ALA A 1 222 ? -36.332 13.873 22.206 1.00 92.00 222 ALA A N 1
ATOM 1767 C CA . ALA A 1 222 ? -36.909 14.639 21.106 1.00 92.00 222 ALA A CA 1
ATOM 1768 C C . ALA A 1 222 ? -36.511 14.017 19.760 1.00 92.00 222 ALA A C 1
ATOM 1770 O O . ALA A 1 222 ? -35.436 13.438 19.642 1.00 92.00 222 ALA A O 1
ATOM 1771 N N . SER A 1 223 ? -37.381 14.075 18.750 1.00 94.62 223 SER A N 1
ATOM 1772 C CA . SER A 1 223 ? -37.126 13.463 17.437 1.00 94.62 223 SER A CA 1
ATOM 1773 C C . SER A 1 223 ? -36.275 14.353 16.534 1.00 94.62 223 SER A C 1
ATOM 1775 O O . SER A 1 223 ? -36.444 15.571 16.544 1.00 94.62 223 SER A O 1
ATOM 1777 N N . CYS A 1 224 ? -35.449 13.739 15.689 1.00 95.44 224 CYS A N 1
ATOM 1778 C CA . CYS A 1 224 ? -34.776 14.419 14.584 1.00 95.44 224 CYS A CA 1
ATOM 1779 C C . CYS A 1 224 ? -35.780 14.887 13.514 1.00 95.44 224 CYS A C 1
ATOM 1781 O O . CYS A 1 224 ? -36.86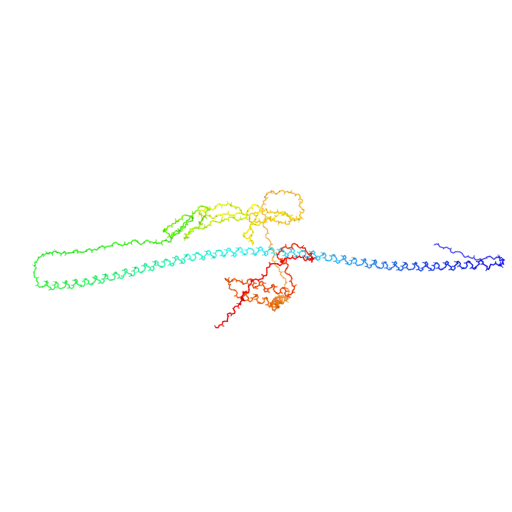5 14.317 13.352 1.00 95.44 224 CYS A O 1
ATOM 1783 N N . THR A 1 225 ? -35.398 15.921 12.776 1.00 95.81 225 THR A N 1
ATOM 1784 C CA . THR A 1 225 ? -36.149 16.531 11.683 1.00 95.81 225 THR A CA 1
ATOM 1785 C C . THR A 1 225 ? -35.768 15.877 10.360 1.00 95.81 225 THR A C 1
ATOM 1787 O O . THR A 1 225 ? -34.630 15.974 9.900 1.00 95.81 225 THR A O 1
ATOM 1790 N N . ASP A 1 226 ? -36.753 15.247 9.721 1.00 95.44 226 ASP A N 1
ATOM 1791 C CA . ASP A 1 226 ? -36.592 14.587 8.424 1.00 95.44 226 ASP A CA 1
ATOM 1792 C C . ASP A 1 226 ? -35.964 15.522 7.375 1.00 95.44 226 ASP A C 1
ATOM 1794 O O . ASP A 1 226 ? -36.345 16.690 7.250 1.00 95.44 226 ASP A O 1
ATOM 1798 N N . GLY A 1 227 ? -34.954 15.021 6.660 1.00 90.88 227 GLY A N 1
ATOM 1799 C CA . GLY A 1 227 ? -34.192 15.781 5.666 1.0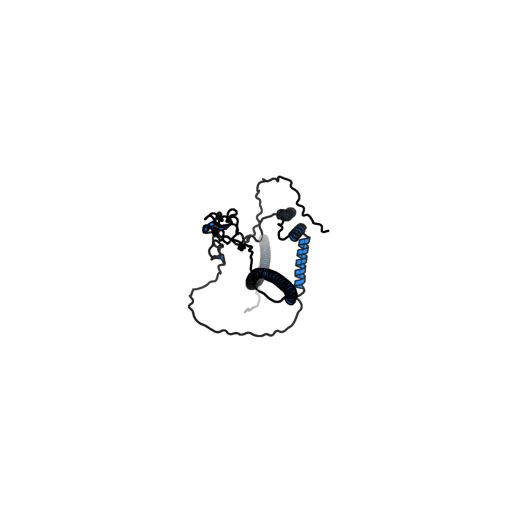0 90.88 227 GLY A CA 1
ATOM 1800 C C . GLY A 1 227 ? -33.263 16.881 6.204 1.00 90.88 227 GLY A C 1
ATOM 1801 O O . GLY A 1 227 ? -32.638 17.567 5.399 1.00 90.88 227 GLY A O 1
ATOM 1802 N N . THR A 1 228 ? -33.166 17.087 7.523 1.00 95.00 228 THR A N 1
ATOM 1803 C CA . THR A 1 228 ? -32.323 18.148 8.119 1.00 95.00 228 THR A CA 1
ATOM 1804 C C . THR A 1 228 ? -31.255 17.593 9.051 1.00 95.00 228 THR A C 1
ATOM 1806 O O . THR A 1 228 ? -30.098 18.011 8.977 1.00 95.00 228 THR A O 1
ATOM 1809 N N . ASP A 1 229 ? -31.624 16.649 9.914 1.00 96.38 229 ASP A N 1
ATOM 1810 C CA . ASP A 1 229 ? -30.705 16.017 10.850 1.00 96.38 229 ASP A CA 1
ATOM 1811 C C . ASP A 1 229 ? -31.091 14.557 11.154 1.00 96.38 229 ASP A C 1
ATOM 1813 O O . ASP A 1 229 ? -32.190 14.088 10.849 1.00 96.38 229 ASP A O 1
ATOM 1817 N N . TYR A 1 230 ? -30.145 13.802 11.715 1.00 96.56 230 TYR A N 1
ATOM 1818 C CA . TYR A 1 230 ? -30.297 12.377 11.976 1.00 96.56 230 TYR A CA 1
ATOM 1819 C C . TYR A 1 230 ? -29.486 11.900 13.185 1.00 96.56 230 TYR A C 1
ATOM 1821 O O . TYR A 1 230 ? -28.553 12.550 13.658 1.00 96.56 230 TYR A O 1
ATOM 1829 N N . THR A 1 231 ? -29.822 10.709 13.675 1.00 95.19 231 THR A N 1
ATOM 1830 C CA . THR A 1 231 ? -28.983 9.915 14.581 1.00 95.19 231 THR A CA 1
ATOM 1831 C C . THR A 1 231 ? -29.088 8.437 14.206 1.00 95.19 231 THR A C 1
ATOM 1833 O O . THR A 1 231 ? -30.174 7.863 14.188 1.00 95.19 231 THR A O 1
ATOM 1836 N N . SER A 1 232 ? -27.961 7.792 13.899 1.00 94.31 232 SER A N 1
ATOM 1837 C CA . SER A 1 232 ? -27.936 6.400 13.413 1.00 94.31 232 SER A CA 1
ATOM 1838 C C . SER A 1 232 ? -27.971 5.343 14.517 1.00 94.31 232 SER A C 1
ATOM 1840 O O . SER A 1 232 ? -28.333 4.188 14.279 1.00 94.31 232 SER A O 1
ATOM 1842 N N . HIS A 1 233 ? -27.606 5.727 15.738 1.00 91.06 233 HIS A N 1
ATOM 1843 C CA . HIS A 1 233 ? -27.464 4.824 16.873 1.00 91.06 233 HIS A CA 1
ATOM 1844 C C . HIS A 1 233 ? -28.143 5.391 18.117 1.00 91.06 233 HIS A C 1
ATOM 1846 O O . HIS A 1 233 ? -28.405 6.594 18.216 1.00 91.06 233 HIS A O 1
ATOM 1852 N N . SER A 1 234 ? -28.415 4.508 19.079 1.00 91.81 234 SER A N 1
ATOM 1853 C CA . SER A 1 234 ? -28.897 4.934 20.387 1.00 91.81 234 SER A CA 1
ATOM 1854 C C . SER A 1 234 ? -27.876 5.865 21.034 1.00 91.81 234 SER A C 1
ATOM 1856 O O . SER A 1 234 ? -26.682 5.564 21.039 1.00 91.81 234 SER A O 1
ATOM 1858 N N . ASN A 1 235 ? -28.326 7.001 21.550 1.00 86.94 235 ASN A N 1
ATOM 1859 C CA . ASN A 1 235 ? -27.440 8.097 21.912 1.00 86.94 235 ASN A CA 1
ATOM 1860 C C . ASN A 1 235 ? -27.969 8.910 23.104 1.00 86.94 235 ASN A C 1
ATOM 1862 O O . ASN A 1 235 ? -29.093 8.727 23.568 1.00 86.94 235 ASN A O 1
ATOM 1866 N N . THR A 1 236 ? -27.127 9.812 23.598 1.00 88.81 236 THR A N 1
ATOM 1867 C CA . THR A 1 236 ? -27.468 10.833 24.599 1.00 88.81 236 THR A CA 1
ATOM 1868 C C . THR A 1 236 ? -27.067 12.221 24.092 1.00 88.81 236 THR A C 1
ATOM 1870 O O . THR A 1 236 ? -26.607 13.056 24.868 1.00 88.81 236 THR A O 1
ATOM 1873 N N . LEU A 1 237 ? -27.115 12.430 22.771 1.00 8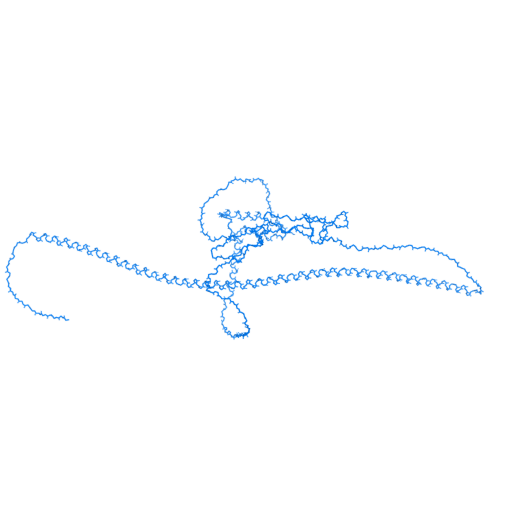7.75 237 LEU A N 1
ATOM 1874 C CA . LEU A 1 237 ? -26.668 13.678 22.156 1.00 87.75 237 LEU A CA 1
ATOM 1875 C C . LEU A 1 237 ? -27.635 14.814 22.512 1.00 87.75 237 LEU A C 1
ATOM 1877 O O . LEU A 1 237 ? -28.838 14.571 22.551 1.00 87.75 237 LEU A O 1
ATOM 1881 N N . PRO A 1 238 ? -27.146 16.048 22.718 1.00 90.50 238 PRO A N 1
ATOM 1882 C CA . PRO A 1 238 ? -27.996 17.204 23.017 1.00 90.50 238 PRO A CA 1
ATOM 1883 C C . PRO A 1 238 ? -28.790 17.710 21.797 1.00 90.50 238 PRO A C 1
ATOM 1885 O O . PRO A 1 238 ? -29.701 18.521 21.942 1.00 90.50 238 PRO A O 1
ATOM 1888 N N . SER A 1 239 ? -28.442 17.254 20.590 1.00 93.00 239 SER A N 1
ATOM 1889 C CA . SER A 1 239 ? -29.127 17.537 19.325 1.00 93.00 239 SER A CA 1
ATOM 1890 C C . SER A 1 239 ? -28.820 16.440 18.302 1.00 93.00 239 SER A C 1
ATOM 1892 O O . SER A 1 239 ? -27.824 15.724 18.438 1.00 93.00 239 SER A O 1
ATOM 1894 N N . CYS A 1 240 ? -29.642 16.317 17.260 1.00 95.44 240 CYS A N 1
ATOM 1895 C CA . CYS A 1 240 ? -29.333 15.444 16.126 1.00 95.44 240 CYS A CA 1
ATOM 1896 C C . CYS A 1 240 ? -28.149 15.979 15.301 1.00 95.44 240 CYS A C 1
ATOM 1898 O O . CYS A 1 240 ? -27.769 17.149 15.405 1.00 95.44 240 CYS A O 1
ATOM 1900 N N . LEU A 1 241 ? -27.532 15.097 14.511 1.00 95.94 241 LEU A N 1
ATOM 1901 C CA . LEU A 1 241 ? -26.413 15.428 13.632 1.00 95.94 241 LEU A CA 1
ATOM 1902 C C . LEU A 1 241 ? -26.951 15.985 12.310 1.00 95.94 241 LEU A C 1
ATOM 1904 O O . LEU A 1 241 ? -27.831 15.354 11.731 1.00 95.94 241 LEU A O 1
ATOM 1908 N N . PRO A 1 242 ? -26.445 17.120 11.804 1.00 96.50 242 PRO A N 1
ATOM 1909 C CA . PRO A 1 242 ? -26.919 17.674 10.541 1.00 96.50 242 PRO A CA 1
ATOM 1910 C C . PRO A 1 242 ? -26.626 16.717 9.380 1.00 96.50 242 PRO A C 1
ATOM 1912 O O . PRO A 1 242 ? -25.552 16.115 9.328 1.00 96.50 242 PRO A O 1
ATOM 1915 N N . CYS A 1 243 ? -27.568 16.608 8.446 1.00 95.75 243 CYS A N 1
ATOM 1916 C CA . CYS A 1 243 ? -27.404 15.785 7.254 1.00 95.75 243 CYS A CA 1
ATOM 1917 C C . CYS A 1 243 ? -26.268 16.307 6.366 1.00 95.75 243 CYS A C 1
ATOM 1919 O O . CYS A 1 243 ? -26.080 17.516 6.192 1.00 95.75 243 CYS A O 1
ATOM 1921 N N . THR A 1 244 ? -25.538 15.383 5.753 1.00 93.69 244 THR A N 1
ATOM 1922 C CA . THR A 1 244 ? -24.506 15.680 4.768 1.00 93.69 244 THR A CA 1
ATOM 1923 C C . THR A 1 244 ? -25.141 16.228 3.487 1.00 93.69 244 THR A C 1
ATOM 1925 O O . THR A 1 244 ? -26.115 15.684 2.973 1.00 93.69 244 THR A O 1
ATOM 1928 N N . THR A 1 245 ? -24.569 17.292 2.924 1.00 91.88 245 THR A N 1
ATOM 1929 C CA . THR A 1 245 ? -24.972 17.816 1.609 1.00 91.88 245 THR A CA 1
ATOM 1930 C C . THR A 1 245 ? -23.997 17.325 0.546 1.00 91.88 245 THR A C 1
ATOM 1932 O O . THR A 1 245 ? -22.790 17.554 0.671 1.00 91.88 245 THR A O 1
ATOM 1935 N N . CYS A 1 246 ? -24.501 16.692 -0.516 1.00 89.38 246 CYS A N 1
ATOM 1936 C CA . CYS A 1 246 ? -23.655 16.186 -1.598 1.00 89.38 246 CYS A CA 1
ATOM 1937 C C . CYS A 1 246 ? -22.900 17.316 -2.312 1.00 89.38 246 CYS A C 1
ATOM 1939 O O . CYS A 1 246 ? -23.447 18.389 -2.595 1.00 89.38 246 CYS A O 1
ATOM 1941 N N . LYS A 1 247 ? -21.614 17.084 -2.594 1.00 85.81 247 LYS A N 1
ATOM 1942 C CA . LYS A 1 247 ? -20.715 18.095 -3.168 1.00 85.81 247 LYS A CA 1
ATOM 1943 C C . LYS A 1 247 ? -20.910 18.239 -4.682 1.00 85.81 247 LYS A C 1
ATOM 1945 O O . LYS A 1 247 ? -21.581 17.450 -5.347 1.00 85.81 247 LYS A O 1
ATOM 1950 N N . SER A 1 248 ? -20.285 19.259 -5.274 1.00 78.44 248 SER A N 1
ATOM 1951 C CA . SER A 1 248 ? -20.305 19.462 -6.725 1.00 78.44 248 SER A CA 1
ATOM 1952 C C . SER A 1 248 ? -19.641 18.290 -7.463 1.00 78.44 248 SER A C 1
ATOM 1954 O O . SER A 1 248 ? -18.432 18.096 -7.396 1.00 78.44 248 SER A O 1
ATOM 1956 N N . GLY A 1 249 ? -20.442 17.520 -8.206 1.00 80.62 249 GLY A N 1
ATOM 1957 C CA . GLY A 1 249 ? -19.985 16.315 -8.917 1.00 80.62 249 GLY A CA 1
ATOM 1958 C C . GLY A 1 249 ? -20.543 15.011 -8.347 1.00 80.62 249 GLY A C 1
ATOM 1959 O O . GLY A 1 249 ? -20.400 13.972 -8.984 1.00 80.62 249 GLY A O 1
ATOM 1960 N N . GLU A 1 250 ? -21.241 15.088 -7.217 1.00 89.25 250 GLU A N 1
ATOM 1961 C CA . GLU A 1 250 ? -21.988 13.986 -6.615 1.00 89.25 250 GLU A CA 1
ATOM 1962 C C . GLU A 1 250 ? -23.487 14.135 -6.894 1.00 89.25 250 GLU A C 1
ATOM 1964 O O . GLU A 1 250 ? -23.985 15.227 -7.197 1.00 89.25 250 GLU A O 1
ATOM 1969 N N . GLU A 1 251 ? -24.192 13.017 -6.836 1.00 90.19 251 GLU A N 1
ATOM 1970 C CA . GLU A 1 251 ? -25.642 12.921 -6.841 1.00 90.19 251 GLU A CA 1
ATOM 1971 C C . GLU A 1 251 ? -26.119 12.202 -5.583 1.00 90.19 251 GLU A C 1
ATOM 1973 O O . GLU A 1 251 ? -25.401 11.395 -4.993 1.00 90.19 251 GLU A O 1
ATOM 1978 N N . GLU A 1 252 ? -27.314 12.566 -5.141 1.00 90.06 252 GLU A N 1
ATOM 1979 C CA . GLU A 1 252 ? -27.927 11.968 -3.968 1.00 90.06 252 GLU A CA 1
ATOM 1980 C C . GLU A 1 252 ? -28.490 10.600 -4.347 1.00 90.06 252 GLU A C 1
ATOM 1982 O O . GLU A 1 252 ? -29.383 10.499 -5.190 1.00 90.06 252 GLU A O 1
ATOM 1987 N N . GLU A 1 253 ? -27.931 9.552 -3.751 1.00 90.06 253 GLU A N 1
ATOM 1988 C CA . GLU A 1 253 ? -28.407 8.183 -3.926 1.00 90.06 253 GLU A CA 1
ATOM 1989 C C . GLU A 1 253 ? -29.559 7.905 -2.959 1.00 90.06 253 GLU A C 1
ATOM 1991 O O . GLU A 1 253 ? -30.605 7.400 -3.369 1.00 90.06 253 GLU A O 1
ATOM 1996 N N . ASN A 1 254 ? -29.393 8.305 -1.693 1.00 91.06 254 ASN A N 1
ATOM 1997 C CA . ASN A 1 254 ? -30.428 8.211 -0.670 1.00 91.06 254 ASN A CA 1
ATOM 1998 C C . ASN A 1 254 ? -30.577 9.529 0.098 1.00 91.06 254 ASN A C 1
ATOM 2000 O O . ASN A 1 254 ? -29.599 10.096 0.589 1.00 91.06 254 ASN A O 1
ATOM 2004 N N . LEU A 1 255 ? -31.833 9.957 0.240 1.00 93.50 255 LEU A N 1
ATOM 2005 C CA . LEU A 1 255 ? -32.240 11.105 1.048 1.00 93.50 255 LEU A CA 1
ATOM 2006 C C . LEU A 1 255 ? -31.912 10.881 2.527 1.00 93.50 255 LEU A C 1
ATOM 2008 O O . LEU A 1 255 ? -32.057 9.769 3.048 1.00 93.50 255 LEU A O 1
ATOM 2012 N N . CYS A 1 256 ? -31.560 11.963 3.220 1.00 95.44 256 CYS A N 1
ATOM 2013 C CA . CYS A 1 256 ? -31.415 11.939 4.669 1.00 95.44 256 CYS A CA 1
ATOM 2014 C C . CYS A 1 256 ? -32.752 11.654 5.362 1.00 95.44 256 CYS A C 1
ATOM 2016 O O . CYS A 1 256 ? -33.783 12.229 5.013 1.00 95.44 256 CYS A O 1
ATOM 2018 N N . THR A 1 257 ? -32.715 10.817 6.395 1.00 95.31 257 THR A N 1
ATOM 2019 C CA . THR A 1 257 ? -33.866 10.488 7.250 1.00 95.31 257 THR A CA 1
ATOM 2020 C C . THR A 1 257 ? -33.470 10.650 8.716 1.00 95.31 257 THR A C 1
ATOM 2022 O O . THR A 1 257 ? -32.281 10.594 9.017 1.00 95.31 257 THR A O 1
ATOM 2025 N N . PRO A 1 258 ? -34.409 10.698 9.680 1.00 95.62 258 PRO A N 1
ATOM 2026 C CA . PRO A 1 258 ? -34.075 10.814 11.101 1.00 95.62 258 PRO A CA 1
ATOM 2027 C C . PRO A 1 258 ? -33.071 9.766 11.607 1.00 95.62 258 PRO A C 1
ATOM 2029 O O . PRO A 1 258 ? -32.374 9.998 12.588 1.00 95.62 258 PRO A O 1
ATOM 2032 N N . THR A 1 259 ? -32.964 8.608 10.947 1.00 95.25 259 THR A N 1
ATOM 2033 C CA . THR A 1 259 ? -32.091 7.501 11.375 1.00 95.25 259 THR A CA 1
ATOM 2034 C C . THR A 1 259 ? -30.877 7.263 10.478 1.00 95.25 259 THR A C 1
ATOM 2036 O O . THR A 1 259 ? -30.061 6.393 10.786 1.00 95.25 259 THR A O 1
ATOM 2039 N N . LYS A 1 260 ? -30.737 7.989 9.365 1.00 94.50 260 LYS A N 1
ATOM 2040 C CA . LYS A 1 260 ? -29.669 7.768 8.382 1.00 94.50 260 LYS A CA 1
ATOM 2041 C C . LYS A 1 260 ? -29.266 9.071 7.712 1.00 94.50 260 LYS A C 1
ATOM 2043 O O . LYS A 1 260 ? -30.138 9.832 7.305 1.00 94.50 260 LYS A O 1
ATOM 2048 N N . ASP A 1 261 ? -27.963 9.257 7.551 1.00 95.62 261 ASP A N 1
ATOM 2049 C CA . ASP A 1 261 ? -27.411 10.372 6.787 1.00 95.62 261 ASP A CA 1
ATOM 2050 C C . ASP A 1 261 ? -27.796 10.302 5.303 1.00 95.62 261 ASP A C 1
ATOM 2052 O O . ASP A 1 261 ? -28.185 9.244 4.801 1.00 95.62 261 ASP A O 1
ATOM 2056 N N . THR A 1 262 ? -27.606 11.416 4.604 1.00 93.44 262 THR A N 1
ATOM 2057 C CA . THR A 1 262 ? -27.591 11.472 3.143 1.00 93.44 262 THR A CA 1
ATOM 2058 C C . THR A 1 262 ? -26.480 10.583 2.590 1.00 93.44 262 THR A C 1
ATOM 2060 O O . THR A 1 262 ? -25.324 10.676 3.013 1.00 93.44 262 THR A O 1
ATOM 2063 N N . GLU A 1 263 ? -26.800 9.769 1.587 1.00 92.50 263 GLU A N 1
ATOM 2064 C CA . GLU A 1 263 ? -25.815 8.966 0.864 1.00 92.50 263 GLU A CA 1
ATOM 2065 C C . GLU A 1 263 ? -25.528 9.602 -0.497 1.00 92.50 263 GLU A C 1
ATOM 2067 O O . GLU A 1 263 ? -26.420 9.746 -1.335 1.00 92.50 263 GLU A O 1
ATOM 2072 N N . CYS A 1 264 ? -24.277 10.011 -0.703 1.00 91.25 264 CYS A N 1
ATOM 2073 C CA . CYS A 1 264 ? -23.834 10.700 -1.910 1.00 91.25 264 CYS A CA 1
ATOM 2074 C C . CYS A 1 264 ? -22.981 9.773 -2.776 1.00 91.25 264 CYS A C 1
ATOM 2076 O O . CYS A 1 264 ? -21.997 9.199 -2.301 1.00 91.25 264 CYS A O 1
ATOM 2078 N N . GLN A 1 265 ? -23.307 9.697 -4.063 1.00 90.75 265 GLN A N 1
ATOM 2079 C CA . GLN A 1 265 ? -22.594 8.895 -5.049 1.00 90.75 265 GLN A CA 1
ATOM 2080 C C . GLN A 1 265 ? -21.974 9.791 -6.127 1.00 90.75 265 GLN A C 1
ATOM 2082 O O . GLN A 1 265 ? -22.513 10.837 -6.483 1.00 90.75 265 GLN A O 1
ATOM 2087 N N . CYS A 1 266 ? -20.810 9.412 -6.657 1.00 90.50 266 CYS A N 1
ATOM 2088 C CA . CYS A 1 266 ? -20.210 10.130 -7.779 1.00 90.50 266 CYS A CA 1
ATOM 2089 C C . CYS A 1 266 ? -21.079 9.994 -9.035 1.00 90.50 266 CYS A C 1
ATOM 2091 O O . CYS A 1 266 ? -21.497 8.892 -9.385 1.00 90.50 266 CYS A O 1
ATOM 2093 N N . LYS A 1 267 ? -21.300 11.105 -9.748 1.00 90.19 267 LYS A N 1
ATOM 2094 C CA . LYS A 1 267 ? -22.088 11.103 -10.988 1.00 90.19 267 LYS A CA 1
ATOM 2095 C C . LYS A 1 267 ? -21.496 10.160 -12.041 1.00 90.19 267 LYS A C 1
ATOM 2097 O O . LYS A 1 267 ? -20.268 9.998 -12.089 1.00 90.19 267 LYS A O 1
ATOM 2102 N N . PRO A 1 268 ? -22.318 9.630 -12.966 1.00 88.75 268 PRO A N 1
A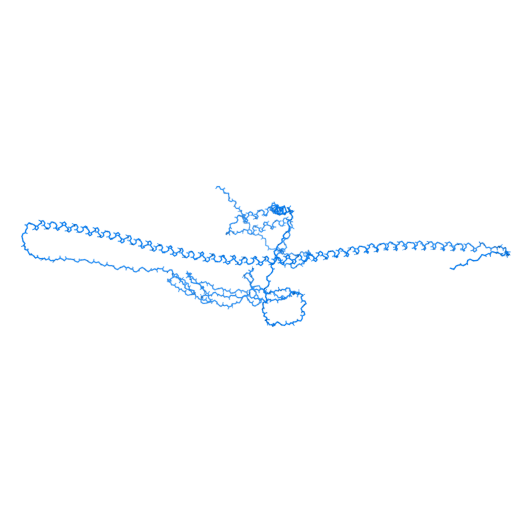TOM 2103 C CA . PRO A 1 268 ? -21.851 8.761 -14.040 1.00 88.75 268 PRO A CA 1
ATOM 2104 C C . PRO A 1 268 ? -20.656 9.352 -14.798 1.00 88.75 268 PRO A C 1
ATOM 2106 O O . PRO A 1 268 ? -20.665 10.514 -15.211 1.00 88.75 268 PRO A O 1
ATOM 2109 N N . GLY A 1 269 ? -19.613 8.542 -14.988 1.00 84.56 269 GLY A N 1
ATOM 2110 C CA . GLY A 1 269 ? -18.362 8.989 -15.610 1.00 84.56 269 GLY A CA 1
ATOM 2111 C C . GLY A 1 269 ? -17.374 9.659 -14.648 1.00 84.56 269 GLY A C 1
ATOM 2112 O O . GLY A 1 269 ? -16.342 10.169 -15.098 1.00 84.56 269 GLY A O 1
ATOM 2113 N N . THR A 1 270 ? -17.644 9.627 -13.342 1.00 88.44 270 THR A N 1
ATOM 2114 C CA . THR A 1 270 ? -16.689 9.983 -12.289 1.00 88.44 270 THR A CA 1
ATOM 2115 C C . THR A 1 270 ? -16.602 8.893 -11.215 1.00 88.44 270 THR A C 1
ATOM 2117 O O . THR A 1 270 ? -17.524 8.095 -11.076 1.00 88.44 270 THR A O 1
ATOM 2120 N N . PHE A 1 271 ? -15.492 8.841 -10.479 1.00 88.62 271 PHE A N 1
ATOM 2121 C CA . PHE A 1 271 ? -15.226 7.844 -9.443 1.00 88.62 271 PHE A CA 1
ATOM 2122 C C . PHE A 1 271 ? -14.497 8.458 -8.244 1.00 88.62 271 PHE A C 1
ATOM 2124 O O . PHE A 1 271 ? -13.792 9.458 -8.391 1.00 88.62 271 PHE A O 1
ATOM 2131 N N . ARG A 1 272 ? -14.621 7.852 -7.062 1.00 86.06 272 ARG A N 1
ATOM 2132 C CA . ARG A 1 272 ? -13.834 8.213 -5.875 1.00 86.06 272 ARG A CA 1
ATOM 2133 C C . ARG A 1 272 ? -12.713 7.192 -5.664 1.00 86.06 272 ARG A C 1
ATOM 2135 O O . ARG A 1 272 ? -12.998 6.015 -5.487 1.00 86.06 272 ARG A O 1
ATOM 2142 N N . GLY A 1 273 ? -11.454 7.630 -5.729 1.00 76.00 273 GLY A N 1
ATOM 2143 C CA . GLY A 1 273 ? -10.279 6.770 -5.523 1.00 76.00 273 GLY A CA 1
ATOM 2144 C C . GLY A 1 273 ? -9.850 6.687 -4.055 1.00 76.00 273 GLY A C 1
ATOM 2145 O O . GLY A 1 273 ? -10.103 7.617 -3.289 1.00 76.00 273 GLY A O 1
ATOM 2146 N N . GLU A 1 274 ? -9.170 5.599 -3.680 1.00 69.12 274 GLU A N 1
ATOM 2147 C CA . GLU A 1 274 ? -8.663 5.370 -2.312 1.00 69.12 274 GLU A CA 1
ATOM 2148 C C . GLU A 1 274 ? -7.642 6.435 -1.869 1.00 69.12 274 GLU A C 1
ATOM 2150 O O . GLU A 1 274 ? -7.619 6.813 -0.700 1.00 69.12 274 GLU A O 1
ATOM 2155 N N . ASP A 1 275 ? -6.868 6.989 -2.808 1.00 65.06 275 ASP A N 1
ATOM 2156 C CA . ASP A 1 275 ? -5.803 7.955 -2.511 1.00 65.06 275 ASP A CA 1
ATOM 2157 C C . ASP A 1 275 ? -6.309 9.394 -2.288 1.00 65.06 275 ASP A C 1
ATOM 2159 O O . ASP A 1 275 ? -5.597 10.216 -1.709 1.00 65.06 275 ASP A O 1
ATOM 2163 N N . VAL A 1 276 ? -7.527 9.730 -2.750 1.00 59.47 276 VAL A N 1
ATOM 2164 C CA . VAL A 1 276 ? -8.095 11.089 -2.627 1.00 59.47 276 VAL A CA 1
ATOM 2165 C C . VAL A 1 276 ? -9.615 11.052 -2.388 1.00 59.47 276 VAL A C 1
ATOM 2167 O O . VAL A 1 276 ? -10.405 11.322 -3.297 1.00 59.47 276 VAL A O 1
ATOM 2170 N N . PRO A 1 277 ? -10.065 10.755 -1.157 1.00 66.44 277 PRO A N 1
ATOM 2171 C CA . PRO A 1 277 ? -11.485 10.579 -0.841 1.00 66.44 277 PRO A CA 1
ATOM 2172 C C . PRO A 1 277 ? -12.315 11.878 -0.858 1.00 66.44 277 PRO A C 1
ATOM 2174 O O . PRO A 1 277 ? -13.525 11.830 -0.633 1.00 66.44 277 PRO A O 1
ATOM 2177 N N . GLU A 1 278 ? -11.698 13.040 -1.105 1.00 76.88 278 GLU A N 1
ATOM 2178 C CA . GLU A 1 278 ? -12.347 14.349 -0.962 1.00 76.88 278 GLU A CA 1
ATOM 2179 C C . GLU A 1 278 ? -13.155 14.818 -2.184 1.00 76.88 278 GLU A C 1
ATOM 2181 O O . GLU A 1 278 ? -14.029 15.678 -2.015 1.00 76.88 278 GLU A O 1
ATOM 2186 N N . PHE A 1 279 ? -12.899 14.275 -3.384 1.00 82.62 279 PHE A N 1
ATOM 2187 C CA . PHE A 1 279 ? -13.582 14.669 -4.624 1.00 82.62 279 PHE A CA 1
ATOM 2188 C C . PHE A 1 279 ? -13.722 13.528 -5.646 1.00 82.62 279 PHE A C 1
ATOM 2190 O O . PHE A 1 279 ? -12.863 12.655 -5.755 1.00 82.62 279 PHE A O 1
ATOM 2197 N N . CYS A 1 280 ? -14.791 13.576 -6.449 1.00 87.50 280 CYS A N 1
ATOM 2198 C CA . CYS A 1 280 ? -14.983 12.670 -7.582 1.00 87.50 280 CYS A CA 1
ATOM 2199 C C . CYS A 1 280 ? -14.038 13.028 -8.741 1.00 87.50 280 CYS A C 1
ATOM 2201 O O . CYS A 1 280 ? -14.013 14.159 -9.233 1.00 87.50 280 CYS A O 1
ATOM 2203 N N . GLN A 1 281 ? -13.275 12.045 -9.207 1.00 86.88 281 GLN A N 1
ATOM 2204 C CA . GLN A 1 281 ? -12.337 12.142 -10.321 1.00 86.88 281 GLN A CA 1
ATOM 2205 C C . GLN A 1 281 ? -12.998 11.672 -11.617 1.00 86.88 281 GLN A C 1
ATOM 2207 O O . GLN A 1 281 ? -13.821 10.765 -11.605 1.00 86.88 281 GLN A O 1
ATOM 2212 N N . LYS A 1 282 ? -12.646 12.258 -12.766 1.00 87.88 282 LYS A N 1
ATOM 2213 C CA . LYS A 1 282 ? -13.182 11.798 -14.058 1.00 87.88 282 LYS A CA 1
ATOM 2214 C C . LYS A 1 282 ? -12.611 10.435 -14.434 1.00 87.88 282 LYS A C 1
ATOM 2216 O O . LYS A 1 282 ? -11.401 10.230 -14.367 1.00 87.88 282 LYS A O 1
ATOM 2221 N N . CYS A 1 283 ? -13.477 9.550 -14.918 1.00 88.00 283 CYS A N 1
ATOM 2222 C CA . CYS A 1 283 ? -13.058 8.280 -15.491 1.00 88.00 283 CYS A CA 1
ATOM 2223 C C . CYS A 1 283 ? -12.124 8.517 -16.678 1.00 88.00 283 CYS A C 1
ATOM 2225 O O . CYS A 1 283 ? -12.362 9.387 -17.525 1.00 88.00 283 CYS A O 1
ATOM 2227 N N . SER A 1 284 ? -11.064 7.722 -16.769 1.00 86.12 284 SER A N 1
ATOM 2228 C CA . SER A 1 284 ? -10.185 7.779 -17.928 1.00 86.12 284 SER A CA 1
ATOM 2229 C C . SER A 1 284 ? -10.915 7.262 -19.168 1.00 86.12 284 SER A C 1
ATOM 2231 O O . SER A 1 284 ? -11.542 6.207 -19.140 1.00 86.12 284 SER A O 1
ATOM 2233 N N . THR A 1 285 ? -10.805 7.994 -20.275 1.00 81.56 285 THR A N 1
ATOM 2234 C CA . THR A 1 285 ? -11.422 7.624 -21.554 1.00 81.56 285 THR A CA 1
ATOM 2235 C C . THR A 1 285 ? -10.381 7.023 -22.494 1.00 81.56 285 THR A C 1
ATOM 2237 O O . THR A 1 285 ? -9.217 7.419 -22.486 1.00 81.56 285 THR A O 1
ATOM 2240 N N . GLY A 1 286 ? -10.795 6.034 -23.288 1.00 70.88 286 GLY A N 1
ATOM 2241 C CA . GLY A 1 286 ? -9.941 5.383 -24.281 1.00 70.88 286 GLY A CA 1
ATOM 2242 C C . GLY A 1 286 ? -8.959 4.346 -23.719 1.00 70.88 286 GLY A C 1
ATOM 2243 O O . GLY A 1 286 ? -8.654 4.295 -22.520 1.00 70.88 286 GLY A O 1
ATOM 2244 N N . CYS A 1 287 ? -8.470 3.497 -24.623 1.00 70.88 287 CYS A N 1
ATOM 2245 C CA . CYS A 1 287 ? -7.363 2.576 -24.383 1.00 70.88 287 CYS A CA 1
ATOM 2246 C C . CYS A 1 287 ? -6.171 2.995 -25.253 1.00 70.88 287 CYS A C 1
ATOM 2248 O O . CYS A 1 287 ? -6.377 3.246 -26.440 1.00 70.88 287 CYS A O 1
ATOM 2250 N N . PRO A 1 288 ? -4.952 3.093 -24.696 1.00 71.19 288 PRO A N 1
ATOM 2251 C CA . PRO A 1 288 ? -3.749 3.225 -25.511 1.00 71.19 288 PRO A CA 1
ATOM 2252 C C . PRO A 1 288 ? -3.524 1.956 -26.347 1.00 71.19 288 PRO A C 1
ATOM 2254 O O . PRO A 1 288 ? -3.981 0.873 -25.967 1.00 71.19 288 PRO A O 1
ATOM 2257 N N . ASP A 1 289 ? -2.817 2.096 -27.471 1.00 71.12 289 ASP A N 1
ATOM 2258 C CA . ASP A 1 289 ? -2.534 0.989 -28.388 1.00 71.12 289 ASP A CA 1
ATOM 2259 C C . ASP A 1 289 ? -1.881 -0.189 -27.647 1.00 71.12 289 ASP A C 1
ATOM 2261 O O . ASP A 1 289 ? -0.891 -0.026 -26.933 1.00 71.12 289 ASP A O 1
ATOM 2265 N N . GLY A 1 290 ? -2.460 -1.382 -27.805 1.00 69.75 290 GLY A N 1
ATOM 2266 C CA . GLY A 1 290 ? -1.986 -2.601 -27.147 1.00 69.75 290 GLY A CA 1
ATOM 2267 C C . GLY A 1 290 ? -2.549 -2.856 -25.746 1.00 69.75 290 GLY A C 1
ATOM 2268 O O . GLY A 1 290 ? -2.102 -3.803 -25.107 1.00 69.75 290 GLY A O 1
ATOM 2269 N N . LYS A 1 291 ? -3.534 -2.082 -25.264 1.00 75.06 291 LYS A N 1
ATOM 2270 C CA . LYS A 1 291 ? -4.281 -2.381 -24.026 1.00 75.06 291 LYS A CA 1
ATOM 2271 C C . LYS A 1 291 ? -5.779 -2.524 -24.291 1.00 75.06 291 LYS A C 1
ATOM 2273 O O . LYS A 1 291 ? -6.341 -1.791 -25.098 1.00 75.06 291 LYS A O 1
ATOM 2278 N N . VAL A 1 292 ? -6.442 -3.431 -23.574 1.00 77.25 292 VAL A N 1
ATOM 2279 C CA . VAL A 1 292 ? -7.899 -3.638 -23.634 1.00 77.25 292 VAL A CA 1
ATOM 2280 C C . VAL A 1 292 ? -8.523 -3.310 -22.280 1.00 77.25 292 VAL A C 1
ATOM 2282 O O . VAL A 1 292 ? -7.979 -3.650 -21.226 1.00 77.25 292 VAL A O 1
ATOM 2285 N N . MET A 1 293 ? -9.666 -2.624 -22.304 1.00 76.06 293 MET A N 1
ATOM 2286 C CA . MET A 1 293 ? -10.472 -2.364 -21.112 1.00 76.06 293 MET A CA 1
ATOM 2287 C C . MET A 1 293 ? -11.132 -3.664 -20.651 1.00 76.06 293 MET A C 1
ATOM 2289 O O . MET A 1 293 ? -11.852 -4.301 -21.413 1.00 76.06 293 MET A O 1
ATOM 2293 N N . VAL A 1 294 ? -10.876 -4.050 -19.404 1.00 78.31 294 VAL A N 1
ATOM 2294 C CA . VAL A 1 294 ? -11.424 -5.272 -18.789 1.00 78.31 294 VAL A CA 1
ATOM 2295 C C . VAL A 1 294 ? -12.577 -4.953 -17.853 1.00 78.31 294 VAL A C 1
ATOM 2297 O O . VAL A 1 294 ? -13.456 -5.783 -17.644 1.00 78.31 294 VAL A O 1
ATOM 2300 N N . THR A 1 295 ? -12.580 -3.761 -17.261 1.00 82.31 295 THR A N 1
ATOM 2301 C CA . THR A 1 295 ? -13.627 -3.343 -16.329 1.00 82.31 295 THR A CA 1
ATOM 2302 C C . THR A 1 295 ? -13.983 -1.893 -16.592 1.00 82.31 295 THR A C 1
ATOM 2304 O O . THR A 1 295 ? -13.089 -1.045 -16.688 1.00 82.31 295 THR A O 1
ATOM 2307 N N . ASP A 1 296 ? -15.284 -1.643 -16.715 1.00 83.88 296 ASP A N 1
ATOM 2308 C CA . ASP A 1 296 ? -15.851 -0.309 -16.864 1.00 83.88 296 ASP A CA 1
ATOM 2309 C C . ASP A 1 296 ? -15.602 0.547 -15.619 1.00 83.88 296 ASP A C 1
ATOM 2311 O O . ASP A 1 296 ? -15.312 0.046 -14.531 1.00 83.88 296 ASP A O 1
ATOM 2315 N N . CYS A 1 297 ? -15.720 1.861 -15.790 1.00 86.12 297 CYS A N 1
ATOM 2316 C CA . CYS A 1 297 ? -15.630 2.785 -14.673 1.00 86.12 297 CYS A CA 1
ATOM 2317 C C . CYS A 1 297 ? -16.847 2.638 -13.756 1.00 86.12 297 CYS A C 1
ATOM 2319 O O . CYS A 1 297 ? -17.978 2.554 -14.239 1.00 86.12 297 CYS A O 1
ATOM 2321 N N . THR A 1 298 ? -16.622 2.677 -12.447 1.00 87.06 298 THR A N 1
ATOM 2322 C CA . THR A 1 298 ? -17.678 2.658 -11.429 1.00 87.06 298 THR A CA 1
ATOM 2323 C C . THR A 1 298 ? -17.588 3.912 -10.557 1.00 87.06 298 THR A C 1
ATOM 2325 O O . THR A 1 298 ? -16.543 4.561 -10.549 1.00 87.06 298 THR A O 1
ATOM 2328 N N . PRO A 1 299 ? -18.617 4.247 -9.758 1.00 87.31 299 PRO A N 1
ATOM 2329 C CA . PRO A 1 299 ? -18.543 5.370 -8.819 1.00 87.31 299 PRO A CA 1
ATOM 2330 C C . PRO A 1 299 ? -17.399 5.277 -7.790 1.00 87.31 299 PRO A C 1
ATOM 2332 O O . PRO A 1 299 ? -17.045 6.283 -7.175 1.00 87.31 299 PRO A O 1
ATOM 2335 N N . TRP A 1 300 ? -16.782 4.102 -7.627 1.00 86.69 300 TRP A N 1
ATOM 2336 C CA . TRP A 1 300 ? -15.721 3.835 -6.647 1.00 86.69 300 TRP A CA 1
ATOM 2337 C C . TRP A 1 300 ? -14.396 3.387 -7.278 1.00 86.69 300 TRP A C 1
ATOM 2339 O O . TRP A 1 300 ? -13.435 3.114 -6.567 1.00 86.69 300 TRP A O 1
ATOM 2349 N N . SER A 1 301 ? -14.318 3.267 -8.606 1.00 86.06 301 SER A N 1
ATOM 2350 C CA . SER A 1 301 ? -13.091 2.831 -9.274 1.00 86.06 301 SER A CA 1
ATOM 2351 C C . SER A 1 301 ? -13.007 3.293 -10.724 1.00 86.06 301 SER A C 1
ATOM 2353 O O . SER A 1 301 ? -13.992 3.321 -11.460 1.00 86.06 301 SER A O 1
ATOM 2355 N N . ASN A 1 302 ? -11.793 3.637 -11.152 1.00 85.75 302 ASN A N 1
ATOM 2356 C CA . ASN A 1 302 ? -11.519 3.965 -12.546 1.00 85.75 302 ASN A CA 1
ATOM 2357 C C . ASN A 1 302 ? -11.572 2.715 -13.445 1.00 85.75 302 ASN A C 1
ATOM 2359 O O . ASN A 1 302 ? -11.544 1.581 -12.968 1.00 85.75 302 ASN A O 1
ATOM 2363 N N . VAL A 1 303 ? -11.555 2.926 -14.764 1.00 87.06 303 VAL A N 1
ATOM 2364 C CA . VAL A 1 303 ? -11.449 1.845 -15.754 1.00 87.06 303 VAL A CA 1
ATOM 2365 C C . VAL A 1 303 ? -10.197 0.993 -15.522 1.00 87.06 303 VAL A C 1
ATOM 2367 O O . VAL A 1 303 ? -9.082 1.510 -15.389 1.00 87.06 303 VAL A O 1
ATOM 2370 N N . LYS A 1 304 ? -10.361 -0.332 -15.544 1.00 83.88 304 LYS A N 1
ATOM 2371 C CA . LYS A 1 304 ? -9.241 -1.279 -15.461 1.00 83.88 304 LYS A CA 1
ATOM 2372 C C . LYS A 1 304 ? -8.819 -1.704 -16.860 1.00 83.88 304 LYS A C 1
ATOM 2374 O O . LYS A 1 304 ? -9.645 -2.159 -17.652 1.00 83.88 304 LYS A O 1
ATOM 2379 N N . ARG A 1 305 ? -7.525 -1.588 -17.158 1.00 83.62 305 ARG A N 1
ATOM 2380 C CA . ARG A 1 305 ? -6.935 -1.974 -18.448 1.00 83.62 305 ARG A CA 1
ATOM 2381 C C . ARG A 1 305 ? -5.889 -3.058 -18.249 1.00 83.62 305 ARG A C 1
ATOM 2383 O O . ARG A 1 305 ? -5.166 -3.031 -17.257 1.00 83.62 305 ARG A O 1
ATOM 2390 N N . VAL A 1 306 ? -5.796 -3.967 -19.208 1.00 77.75 306 VAL A N 1
ATOM 2391 C CA . VAL A 1 306 ? -4.740 -4.986 -19.273 1.00 77.75 306 VAL A CA 1
ATOM 2392 C C . VAL A 1 306 ? -4.070 -4.933 -20.636 1.00 77.75 306 VAL A C 1
ATOM 2394 O O . VAL A 1 306 ? -4.678 -4.468 -21.602 1.00 77.75 306 VAL A O 1
ATOM 2397 N N . ASP A 1 307 ? -2.826 -5.390 -20.718 1.00 76.44 307 ASP A N 1
ATOM 2398 C CA . ASP A 1 307 ? -2.139 -5.522 -21.997 1.00 76.44 307 ASP A CA 1
ATOM 2399 C C . ASP A 1 307 ? -2.840 -6.575 -22.862 1.00 76.44 307 ASP A C 1
ATOM 2401 O O . ASP A 1 307 ? -3.248 -7.641 -22.395 1.00 76.44 307 ASP A O 1
ATOM 2405 N N . GLN A 1 308 ? -3.010 -6.252 -24.138 1.00 63.28 308 GLN A N 1
ATOM 2406 C CA . GLN A 1 308 ? -3.518 -7.171 -25.135 1.00 63.28 308 GLN A CA 1
ATOM 2407 C C . GLN A 1 308 ? -2.421 -8.201 -25.404 1.00 63.28 308 GLN A C 1
ATOM 2409 O O . GLN A 1 308 ? -1.509 -7.951 -26.196 1.00 63.28 308 GLN A O 1
ATOM 2414 N N . GLU A 1 309 ? -2.475 -9.354 -24.732 1.00 56.62 309 GLU A N 1
ATOM 2415 C CA . GLU A 1 309 ? -1.603 -10.474 -25.075 1.00 56.62 309 GLU A CA 1
ATOM 2416 C C . GLU A 1 309 ? -1.767 -10.767 -26.571 1.00 56.62 309 GLU A C 1
ATOM 2418 O O . GLU A 1 309 ? -2.833 -11.169 -27.041 1.00 56.62 309 GLU A O 1
ATOM 2423 N N . SER A 1 310 ? -0.696 -10.546 -27.337 1.00 46.59 310 SER A N 1
ATOM 2424 C CA . SER A 1 310 ? -0.583 -10.990 -28.725 1.00 46.59 310 SER A CA 1
ATOM 2425 C C . SER A 1 310 ? -0.394 -12.507 -28.738 1.00 46.59 310 SER A C 1
ATOM 2427 O O . SER A 1 310 ? 0.666 -13.029 -29.072 1.00 46.59 310 SER A O 1
ATOM 2429 N N . GLY A 1 311 ? -1.434 -13.215 -28.310 1.00 35.66 311 GLY A N 1
ATOM 2430 C CA . GLY A 1 311 ? -1.601 -14.644 -28.460 1.00 35.66 311 GLY A CA 1
ATOM 2431 C C . GLY A 1 311 ? -2.450 -14.895 -29.694 1.00 35.66 311 GLY A C 1
ATOM 2432 O O . GLY A 1 311 ? -3.658 -14.681 -29.689 1.00 35.66 311 GLY A O 1
ATOM 2433 N N . THR A 1 312 ? -1.813 -15.353 -30.765 1.00 37.34 312 THR A N 1
ATOM 2434 C CA . THR A 1 312 ? -2.500 -15.981 -31.894 1.00 37.34 312 THR A CA 1
ATOM 2435 C C . THR A 1 312 ? -3.305 -17.164 -31.348 1.00 37.34 312 THR A C 1
ATOM 2437 O O . THR A 1 312 ? -2.728 -18.210 -31.065 1.00 37.34 312 THR A O 1
ATOM 2440 N N . LEU A 1 313 ? -4.617 -17.012 -31.171 1.00 31.38 313 LEU A N 1
ATOM 2441 C CA . LEU A 1 313 ? -5.514 -18.129 -30.887 1.00 31.38 313 LEU A CA 1
ATOM 2442 C C . LEU A 1 313 ? -6.396 -18.350 -32.110 1.00 31.38 313 LEU A C 1
ATOM 2444 O O . LEU A 1 313 ? -7.357 -17.631 -32.379 1.00 31.38 313 LEU A O 1
ATOM 2448 N N . ALA A 1 314 ? -5.976 -19.345 -32.888 1.00 34.19 314 ALA A N 1
ATOM 2449 C CA . ALA A 1 314 ? -6.810 -20.004 -33.867 1.00 34.19 314 ALA A CA 1
ATOM 2450 C C . ALA A 1 314 ? -8.060 -20.570 -33.182 1.00 34.19 314 ALA A C 1
ATOM 2452 O O . ALA A 1 314 ? -7.970 -21.093 -32.077 1.00 34.19 314 ALA A O 1
ATOM 2453 N N . HIS A 1 315 ? -9.175 -20.451 -33.901 1.00 33.69 315 HIS A N 1
ATOM 2454 C CA . HIS A 1 315 ? -10.408 -21.230 -33.826 1.00 33.69 315 HIS A CA 1
ATOM 2455 C C . HIS A 1 315 ? -10.919 -21.675 -32.452 1.00 33.69 315 HIS A C 1
ATOM 2457 O O . HIS A 1 315 ? -10.357 -22.527 -31.773 1.00 33.69 315 HIS A O 1
ATOM 2463 N N . GLY A 1 316 ? -12.091 -21.137 -32.111 1.00 33.28 316 GLY A N 1
ATOM 2464 C CA . GLY A 1 316 ? -12.859 -21.580 -30.967 1.00 33.28 316 GLY A CA 1
ATOM 2465 C C . GLY A 1 316 ? -13.347 -23.016 -31.091 1.00 33.28 316 GLY A C 1
ATOM 2466 O O . GLY A 1 316 ? -13.755 -23.458 -32.159 1.00 33.28 316 GLY A O 1
ATOM 2467 N N . GLU A 1 317 ? -13.419 -23.670 -29.941 1.00 26.88 317 GLU A N 1
ATOM 2468 C CA . GLU A 1 317 ? -14.406 -24.704 -29.684 1.00 26.88 317 GLU A CA 1
ATOM 2469 C C . GLU A 1 317 ? -14.779 -24.679 -28.200 1.00 26.88 317 GLU A C 1
ATOM 2471 O O . GLU A 1 317 ? -13.941 -24.493 -27.317 1.00 26.88 317 GLU A O 1
ATOM 2476 N N . ALA A 1 318 ? -16.083 -24.769 -27.950 1.00 26.36 318 ALA A N 1
ATOM 2477 C CA . ALA A 1 318 ? -16.687 -24.738 -26.628 1.00 26.36 318 ALA A CA 1
ATOM 2478 C C . ALA A 1 318 ? -16.390 -26.036 -25.844 1.00 26.36 318 ALA A C 1
ATOM 2480 O O . ALA A 1 318 ? -16.320 -27.101 -26.460 1.00 26.36 318 ALA A O 1
ATOM 2481 N N . PRO A 1 319 ? -16.297 -26.009 -24.499 1.00 30.41 319 PRO A N 1
ATOM 2482 C CA . PRO A 1 319 ? -16.165 -27.223 -23.703 1.00 30.41 319 PRO A CA 1
ATOM 2483 C C . PRO A 1 319 ? -17.534 -27.776 -23.279 1.00 30.41 319 PRO A C 1
ATOM 2485 O O . PRO A 1 319 ? -18.398 -27.039 -22.804 1.00 30.41 319 PRO A O 1
ATOM 2488 N N . LEU A 1 320 ? -17.694 -29.098 -23.368 1.00 28.81 320 LEU A N 1
ATOM 2489 C CA . LEU A 1 320 ? -18.717 -29.864 -22.647 1.00 28.81 320 LEU A CA 1
ATOM 2490 C C . LEU A 1 320 ? -18.063 -30.998 -21.822 1.00 28.81 320 LEU A C 1
ATOM 2492 O O . LEU A 1 320 ? -16.930 -31.376 -22.122 1.00 28.81 320 LEU A O 1
ATOM 2496 N N . PRO A 1 321 ? -18.731 -31.494 -20.754 1.00 40.94 321 PRO A N 1
ATOM 2497 C CA . PRO A 1 321 ? -18.082 -31.868 -19.490 1.00 40.94 321 PRO A CA 1
ATOM 2498 C C . PRO A 1 321 ? -18.158 -33.367 -19.112 1.00 40.94 321 PRO A C 1
ATOM 2500 O O . PRO A 1 321 ? -18.977 -34.110 -19.648 1.00 40.94 321 PRO A O 1
ATOM 2503 N N . GLY A 1 322 ? -17.369 -33.753 -18.091 1.00 29.22 322 GLY A N 1
ATOM 2504 C CA . GLY A 1 322 ? -17.389 -35.048 -17.367 1.00 29.22 322 GLY A CA 1
ATOM 2505 C C . GLY A 1 322 ? -16.213 -35.967 -17.742 1.00 29.22 322 GLY A C 1
ATOM 2506 O O . GLY A 1 322 ? -15.870 -36.051 -18.911 1.00 29.22 322 GLY A O 1
ATOM 2507 N N . GLU A 1 323 ? -15.512 -36.700 -16.871 1.00 29.78 323 GLU A N 1
ATOM 2508 C CA . GLU A 1 323 ? -15.632 -37.058 -15.445 1.00 29.78 323 GLU A CA 1
ATOM 2509 C C . GLU A 1 323 ? -14.253 -37.692 -15.004 1.00 29.78 323 GLU A C 1
ATOM 2511 O O . GLU A 1 323 ? -13.273 -37.442 -15.706 1.00 29.78 323 GLU A O 1
ATOM 2516 N N . PRO A 1 324 ? -14.049 -38.415 -13.871 1.00 39.12 324 PRO A N 1
ATOM 2517 C CA . PRO A 1 324 ? -13.022 -38.084 -12.871 1.00 39.12 324 PRO A CA 1
ATOM 2518 C C . PRO A 1 324 ? -11.848 -39.093 -12.714 1.00 39.12 324 PRO A C 1
ATOM 2520 O O . PRO A 1 324 ? -11.831 -40.163 -13.312 1.00 39.12 324 PRO A O 1
ATOM 2523 N N . ALA A 1 325 ? -10.935 -38.756 -11.782 1.00 25.77 325 ALA A N 1
ATOM 2524 C CA . ALA A 1 325 ? -9.849 -39.562 -11.180 1.00 25.77 325 ALA A CA 1
ATOM 2525 C C . ALA A 1 325 ? -8.635 -39.857 -12.096 1.00 25.77 325 ALA A C 1
ATOM 2527 O O . ALA A 1 325 ? -8.765 -40.247 -13.244 1.00 25.77 325 ALA A O 1
ATOM 2528 N N . THR A 1 326 ? -7.385 -39.636 -11.675 1.00 28.41 326 THR A N 1
ATOM 2529 C CA . THR A 1 326 ? -6.726 -40.319 -10.552 1.00 28.41 326 THR A CA 1
ATOM 2530 C C . THR A 1 326 ? -5.522 -39.506 -10.064 1.00 28.41 326 THR A C 1
ATOM 2532 O O . THR A 1 326 ? -4.644 -39.145 -10.846 1.00 28.41 326 THR A O 1
ATOM 2535 N N . MET A 1 327 ? -5.457 -39.248 -8.753 1.00 31.91 327 MET A N 1
ATOM 2536 C CA . MET A 1 327 ? -4.236 -38.789 -8.087 1.00 31.91 327 MET A CA 1
ATOM 2537 C C . MET A 1 327 ? -3.167 -39.878 -8.167 1.00 31.91 327 MET A C 1
ATOM 2539 O O . MET A 1 327 ? -3.377 -40.974 -7.654 1.00 31.91 327 MET A O 1
ATOM 2543 N N . SER A 1 328 ? -1.997 -39.547 -8.708 1.00 28.98 328 SER A N 1
ATOM 2544 C CA . SER A 1 328 ? -0.787 -40.336 -8.488 1.00 28.98 328 SER A CA 1
ATOM 2545 C C . SER A 1 328 ? 0.268 -39.450 -7.838 1.00 28.98 328 SER A C 1
ATOM 2547 O O . SER A 1 328 ? 0.820 -38.541 -8.453 1.00 28.98 328 SER A O 1
ATOM 2549 N N . GLN A 1 329 ? 0.490 -39.707 -6.551 1.00 31.56 329 GLN A N 1
ATOM 2550 C CA . GLN A 1 329 ? 1.621 -39.215 -5.777 1.00 31.56 329 GLN A CA 1
ATOM 2551 C C . GLN A 1 329 ? 2.891 -39.935 -6.238 1.00 31.56 329 GLN A C 1
ATOM 2553 O O . GLN A 1 329 ? 2.913 -41.163 -6.226 1.00 31.56 329 GLN A O 1
ATOM 2558 N N . THR A 1 330 ? 3.953 -39.187 -6.537 1.00 26.83 330 THR A N 1
ATOM 2559 C CA . THR A 1 330 ? 5.327 -39.710 -6.517 1.00 26.83 330 THR A CA 1
ATOM 2560 C C . THR A 1 330 ? 6.274 -38.606 -6.049 1.00 26.83 330 THR A C 1
ATOM 2562 O O . THR A 1 330 ? 6.613 -37.696 -6.801 1.00 26.83 330 THR A O 1
ATOM 2565 N N . LEU A 1 331 ? 6.701 -38.696 -4.787 1.00 30.72 331 LEU A N 1
ATOM 2566 C CA . LEU A 1 331 ? 7.959 -38.109 -4.315 1.00 30.72 331 LEU A CA 1
ATOM 2567 C C . LEU A 1 331 ? 9.140 -38.841 -4.969 1.00 30.72 331 LEU A C 1
ATOM 2569 O O . LEU A 1 331 ? 9.059 -40.056 -5.165 1.00 30.72 331 LEU A O 1
ATOM 2573 N N . PRO A 1 332 ? 10.288 -38.168 -5.127 1.00 33.22 332 PRO A N 1
ATOM 2574 C CA . PRO A 1 332 ? 11.549 -38.848 -4.878 1.00 33.22 332 PRO A CA 1
ATOM 2575 C C . PRO A 1 332 ? 12.353 -38.171 -3.771 1.00 33.22 332 PRO A C 1
ATOM 2577 O O . PRO A 1 332 ? 12.607 -36.967 -3.760 1.00 33.22 332 PRO A O 1
ATOM 2580 N N . ILE A 1 333 ? 12.758 -39.031 -2.846 1.00 31.19 333 ILE A N 1
ATOM 2581 C CA . ILE A 1 333 ? 13.778 -38.835 -1.829 1.00 31.19 333 ILE A CA 1
ATOM 2582 C C . ILE A 1 333 ? 15.150 -38.654 -2.513 1.00 31.19 333 ILE A C 1
ATOM 2584 O O . ILE A 1 333 ? 15.468 -39.322 -3.494 1.00 31.19 333 ILE A O 1
ATOM 2588 N N . THR A 1 334 ? 15.908 -37.721 -1.940 1.00 33.72 334 THR A N 1
ATOM 2589 C CA . THR A 1 334 ? 17.363 -37.458 -1.897 1.00 33.72 334 THR A CA 1
ATOM 2590 C C . THR A 1 334 ? 18.325 -38.626 -2.236 1.00 33.72 334 THR A C 1
ATOM 2592 O O . THR A 1 334 ? 17.954 -39.782 -2.047 1.00 33.72 334 THR A O 1
ATOM 2595 N N . PRO A 1 335 ? 19.596 -38.370 -2.654 1.00 39.88 335 PRO A N 1
ATOM 2596 C CA . PRO A 1 335 ? 20.591 -37.738 -1.770 1.00 39.88 335 PRO A CA 1
ATOM 2597 C C . PRO A 1 335 ? 21.599 -36.764 -2.407 1.00 39.88 335 PRO A C 1
ATOM 2599 O O . PRO A 1 335 ? 21.988 -36.854 -3.568 1.00 39.88 335 PRO A O 1
ATOM 2602 N N . SER A 1 336 ? 22.065 -35.851 -1.556 1.00 29.44 336 SER A N 1
ATOM 2603 C CA . SER A 1 336 ? 23.245 -35.006 -1.735 1.00 29.44 336 SER A CA 1
ATOM 2604 C C . SER A 1 336 ? 24.526 -35.820 -1.963 1.00 29.44 336 SER A C 1
ATOM 2606 O O . SER A 1 336 ? 24.653 -36.936 -1.455 1.00 29.44 336 SER A O 1
ATOM 2608 N N . PRO A 1 337 ? 25.557 -35.170 -2.526 1.00 36.34 337 PRO A N 1
ATOM 2609 C CA . PRO A 1 337 ? 26.860 -35.207 -1.884 1.00 36.34 337 PRO A CA 1
ATOM 2610 C C . PRO A 1 337 ? 27.361 -33.797 -1.561 1.00 36.34 337 PRO A C 1
ATOM 2612 O O . PRO A 1 337 ? 27.275 -32.852 -2.340 1.00 36.34 337 PRO A O 1
ATOM 2615 N N . SER A 1 338 ? 27.898 -33.695 -0.355 1.00 36.41 338 SER A N 1
ATOM 2616 C CA . SER A 1 338 ? 28.683 -32.591 0.168 1.00 36.41 338 SER A CA 1
ATOM 2617 C C . SER A 1 338 ? 29.979 -32.377 -0.617 1.00 36.41 338 SER A C 1
ATOM 2619 O O . SER A 1 338 ? 30.739 -33.326 -0.804 1.00 36.41 338 SER A O 1
ATOM 2621 N N . SER A 1 339 ? 30.312 -31.124 -0.915 1.00 34.00 339 SER A N 1
ATOM 2622 C CA . SER A 1 339 ? 31.668 -30.605 -0.700 1.00 34.00 339 SER A CA 1
ATOM 2623 C C . SER A 1 339 ? 31.600 -29.083 -0.594 1.00 34.00 339 SER A C 1
ATOM 2625 O O . SER A 1 339 ? 30.991 -28.422 -1.431 1.00 34.00 339 SER A O 1
ATOM 2627 N N . GLY A 1 340 ? 32.116 -28.547 0.509 1.00 41.03 340 GLY A N 1
ATOM 2628 C CA . GLY A 1 340 ? 31.933 -27.157 0.904 1.00 41.03 340 GLY A CA 1
ATOM 2629 C C . GLY A 1 340 ? 32.881 -26.180 0.221 1.00 41.03 340 GLY A C 1
ATOM 2630 O O . GLY A 1 340 ? 34.001 -26.529 -0.129 1.00 41.03 340 GLY A O 1
ATOM 2631 N N . THR A 1 341 ? 32.457 -24.918 0.168 1.00 41.97 341 THR A N 1
ATOM 2632 C CA . THR A 1 341 ? 33.355 -23.761 0.227 1.00 41.97 341 THR A CA 1
ATOM 2633 C C . THR A 1 341 ? 32.653 -22.642 0.989 1.00 41.97 341 THR A C 1
ATOM 2635 O O . THR A 1 341 ? 31.659 -22.070 0.543 1.00 41.97 341 THR A O 1
ATOM 2638 N N . SER A 1 342 ? 33.173 -22.348 2.171 1.00 52.19 342 SER A N 1
ATOM 2639 C CA . SER A 1 342 ? 32.890 -21.163 2.970 1.00 52.19 342 SER A CA 1
ATOM 2640 C C . SER A 1 342 ? 33.231 -19.893 2.181 1.00 52.19 342 SER A C 1
ATOM 2642 O O . SER A 1 342 ? 34.405 -19.568 2.021 1.00 52.19 342 SER A O 1
ATOM 2644 N N . GLY A 1 343 ? 32.218 -19.180 1.685 1.00 53.59 343 GLY A N 1
ATOM 2645 C CA . GLY A 1 343 ? 32.407 -17.912 0.965 1.00 53.59 343 GLY A CA 1
ATOM 2646 C C . GLY A 1 343 ? 31.214 -16.952 0.999 1.00 53.59 343 GLY A C 1
ATOM 2647 O O . GLY A 1 343 ? 31.253 -15.919 0.343 1.00 53.59 343 GLY A O 1
ATOM 2648 N N . LEU A 1 344 ? 30.161 -17.253 1.766 1.00 46.78 344 LEU A N 1
ATOM 2649 C CA . LEU A 1 344 ? 28.899 -16.499 1.752 1.00 46.78 344 LEU A CA 1
ATOM 2650 C C . LEU A 1 344 ? 28.601 -15.798 3.090 1.00 46.78 344 LEU A C 1
ATOM 2652 O O . LEU A 1 344 ? 27.462 -15.735 3.532 1.00 46.78 344 LEU A O 1
ATOM 2656 N N . GLY A 1 345 ? 29.645 -15.308 3.763 1.00 51.66 345 GLY A N 1
ATOM 2657 C CA . GLY A 1 345 ? 29.526 -14.547 5.017 1.00 51.66 345 GLY A CA 1
ATOM 2658 C C . GLY A 1 345 ? 30.261 -13.204 5.025 1.00 51.66 345 GLY A C 1
ATOM 2659 O O . GLY A 1 345 ? 30.113 -12.438 5.969 1.00 51.66 345 GLY A O 1
ATOM 2660 N N . ILE A 1 346 ? 31.045 -12.896 3.987 1.00 52.66 346 ILE A N 1
ATOM 2661 C CA . ILE A 1 346 ? 31.881 -11.684 3.953 1.00 52.66 346 ILE A CA 1
ATOM 2662 C C . ILE A 1 346 ? 31.246 -10.590 3.076 1.00 52.66 346 ILE A C 1
ATOM 2664 O O . ILE A 1 346 ? 31.405 -9.410 3.375 1.00 52.66 346 ILE A O 1
ATOM 2668 N N . GLY A 1 347 ? 30.455 -10.951 2.055 1.00 50.62 347 GLY A N 1
ATOM 2669 C CA . GLY A 1 347 ? 29.834 -9.993 1.122 1.00 50.62 347 GLY A CA 1
ATOM 2670 C C . GLY A 1 347 ? 28.586 -9.268 1.647 1.00 50.62 347 GLY A C 1
ATOM 2671 O O . GLY A 1 347 ? 28.332 -8.128 1.274 1.00 50.62 347 GLY A O 1
ATOM 2672 N N . THR A 1 348 ? 27.815 -9.880 2.547 1.00 53.47 348 THR A N 1
ATOM 2673 C CA . THR A 1 348 ? 26.583 -9.271 3.086 1.00 53.47 348 THR A CA 1
ATOM 2674 C C . THR A 1 348 ? 26.870 -8.295 4.228 1.00 53.47 348 THR A C 1
ATOM 2676 O O . THR A 1 348 ? 26.236 -7.246 4.314 1.00 53.47 348 THR A O 1
ATOM 2679 N N . VAL A 1 349 ? 27.886 -8.577 5.052 1.00 54.09 349 VAL A N 1
ATOM 2680 C CA . VAL A 1 349 ? 28.337 -7.685 6.137 1.00 54.09 349 VAL A CA 1
ATOM 2681 C C . VAL A 1 349 ? 29.082 -6.465 5.584 1.00 54.09 349 VAL A C 1
ATOM 2683 O O . VAL A 1 349 ? 28.909 -5.360 6.091 1.00 54.09 349 VAL A O 1
ATOM 2686 N N . THR A 1 350 ? 29.852 -6.628 4.503 1.00 61.91 350 THR A N 1
ATOM 2687 C CA . THR A 1 350 ? 30.499 -5.496 3.818 1.00 61.91 350 THR A CA 1
ATOM 2688 C C . THR A 1 350 ? 29.506 -4.662 3.012 1.00 61.91 350 THR A C 1
ATOM 2690 O O . THR A 1 350 ? 29.592 -3.442 3.065 1.00 61.91 350 THR A O 1
ATOM 2693 N N . GLY A 1 351 ? 28.516 -5.272 2.351 1.00 58.00 351 GLY A N 1
ATOM 2694 C CA . GLY A 1 351 ? 27.456 -4.542 1.644 1.00 58.00 351 GLY A CA 1
ATOM 2695 C C . GLY A 1 351 ? 26.578 -3.698 2.575 1.00 58.00 351 GLY A C 1
ATOM 2696 O O . GLY A 1 351 ? 26.414 -2.502 2.345 1.00 58.00 351 GLY A O 1
ATOM 2697 N N . LEU A 1 352 ? 26.084 -4.279 3.676 1.00 64.31 352 LEU A N 1
ATOM 2698 C CA . LEU A 1 352 ? 25.333 -3.537 4.699 1.00 64.31 352 LEU A CA 1
ATOM 2699 C C . LEU A 1 352 ? 26.204 -2.490 5.399 1.00 64.31 352 LEU A C 1
ATOM 2701 O O . LEU A 1 352 ? 25.731 -1.395 5.679 1.00 64.31 352 LEU A O 1
ATOM 2705 N N . GLY A 1 353 ? 27.483 -2.795 5.631 1.00 66.00 353 GLY A N 1
ATOM 2706 C CA . GLY A 1 353 ? 28.449 -1.843 6.170 1.00 66.00 353 GLY A CA 1
ATOM 2707 C C . GLY A 1 353 ? 28.665 -0.643 5.248 1.00 66.00 353 GLY A C 1
ATOM 2708 O O . GLY A 1 353 ? 28.636 0.483 5.720 1.00 66.00 353 GLY A O 1
ATOM 2709 N N . ILE A 1 354 ? 28.811 -0.853 3.938 1.00 74.06 354 ILE A N 1
ATOM 2710 C CA . ILE A 1 354 ? 28.985 0.223 2.949 1.00 74.06 354 ILE A CA 1
ATOM 2711 C C . ILE A 1 354 ? 27.699 1.037 2.785 1.00 74.06 354 ILE A C 1
ATOM 2713 O O . ILE A 1 354 ? 27.783 2.253 2.663 1.00 74.06 354 ILE A O 1
ATOM 2717 N N . VAL A 1 355 ? 26.520 0.410 2.839 1.00 72.19 355 VAL A N 1
ATOM 2718 C CA . VAL A 1 355 ? 25.234 1.128 2.815 1.00 72.19 355 VAL A CA 1
ATOM 2719 C C . VAL A 1 355 ? 25.045 1.942 4.091 1.00 72.19 355 VAL A C 1
ATOM 2721 O O . VAL A 1 355 ? 24.700 3.111 4.006 1.00 72.19 355 VAL A O 1
ATOM 2724 N N . LEU A 1 356 ? 25.340 1.387 5.268 1.00 71.25 356 LEU A N 1
ATOM 2725 C CA . LEU A 1 356 ? 25.266 2.121 6.533 1.00 71.25 356 LEU A CA 1
ATOM 2726 C C . LEU A 1 356 ? 26.300 3.245 6.597 1.00 71.25 356 LEU A C 1
ATOM 2728 O O . LEU A 1 356 ? 25.959 4.348 7.002 1.00 71.25 356 LEU A O 1
ATOM 2732 N N . ILE A 1 357 ? 27.534 3.008 6.149 1.00 73.50 357 ILE A N 1
ATOM 2733 C CA . ILE A 1 357 ? 28.570 4.042 6.046 1.00 73.50 357 ILE A CA 1
ATOM 2734 C C . ILE A 1 357 ? 28.163 5.087 5.006 1.00 73.50 357 ILE A C 1
ATOM 2736 O O . ILE A 1 357 ? 28.330 6.267 5.264 1.00 73.50 357 ILE A O 1
ATOM 2740 N N . GLY A 1 358 ? 27.570 4.694 3.880 1.00 72.88 358 GLY A N 1
ATOM 2741 C CA . GLY A 1 358 ? 27.044 5.597 2.857 1.00 72.88 358 GLY A CA 1
ATOM 2742 C C . GLY A 1 358 ? 25.879 6.444 3.367 1.00 72.88 358 GLY A C 1
ATOM 2743 O O . GLY A 1 358 ? 25.874 7.649 3.156 1.00 72.88 358 GLY A O 1
ATOM 2744 N N . CYS A 1 359 ? 24.943 5.856 4.113 1.00 68.06 359 CYS A N 1
ATOM 2745 C CA . CYS A 1 359 ? 23.850 6.563 4.776 1.00 68.06 359 CYS A CA 1
ATOM 2746 C C . CYS A 1 359 ? 24.371 7.504 5.862 1.00 68.06 359 CYS A C 1
ATOM 2748 O O . CYS A 1 359 ? 23.912 8.637 5.953 1.00 68.06 359 CYS A O 1
ATOM 2750 N N . VAL A 1 360 ? 25.348 7.068 6.659 1.00 71.00 360 VAL A N 1
ATOM 2751 C CA . VAL A 1 360 ? 25.993 7.904 7.674 1.00 71.00 360 VAL A CA 1
ATOM 2752 C C . VAL A 1 360 ? 26.728 9.056 6.991 1.00 71.00 360 VAL A C 1
ATOM 2754 O O . VAL A 1 360 ? 26.479 10.200 7.334 1.00 71.00 360 VAL A O 1
ATOM 2757 N N . VAL A 1 361 ? 27.535 8.803 5.962 1.00 68.38 361 VAL A N 1
ATOM 2758 C CA . VAL A 1 361 ? 28.237 9.833 5.182 1.00 68.38 361 VAL A CA 1
ATOM 2759 C C . VAL A 1 361 ? 27.246 10.786 4.506 1.00 68.38 361 VAL A C 1
ATOM 2761 O O . VAL A 1 361 ? 27.438 11.990 4.584 1.00 68.38 361 VAL A O 1
ATOM 2764 N N . TRP A 1 362 ? 26.139 10.304 3.942 1.00 64.25 362 TRP A N 1
ATOM 2765 C CA . TRP A 1 362 ? 25.075 11.144 3.377 1.00 64.25 362 TRP A CA 1
ATOM 2766 C C . TRP A 1 362 ? 24.394 12.027 4.433 1.00 64.25 362 TRP A C 1
ATOM 2768 O O . TRP A 1 362 ? 24.164 13.214 4.196 1.00 64.25 362 TRP A O 1
ATOM 2778 N N . CYS A 1 363 ? 24.127 11.473 5.620 1.00 57.91 363 CYS A N 1
ATOM 2779 C CA . CYS A 1 363 ? 23.605 12.221 6.765 1.00 57.91 363 CYS A CA 1
ATOM 2780 C C . CYS A 1 363 ? 24.631 13.218 7.329 1.00 57.91 363 CYS A C 1
ATOM 2782 O O . CYS A 1 363 ? 24.238 14.236 7.889 1.00 57.91 363 CYS A O 1
ATOM 2784 N N . PHE A 1 364 ? 25.930 12.938 7.190 1.00 54.31 364 PHE A N 1
ATOM 2785 C CA . PHE A 1 364 ? 27.020 13.814 7.628 1.00 54.31 364 PHE A CA 1
ATOM 2786 C C . PHE A 1 364 ? 27.371 14.905 6.605 1.00 54.31 364 PHE A C 1
ATOM 2788 O O . PHE A 1 364 ? 27.890 15.943 7.002 1.00 54.31 364 PHE A O 1
ATOM 2795 N N . PHE A 1 365 ? 27.101 14.703 5.312 1.00 58.03 365 PHE A N 1
ATOM 2796 C CA . PHE A 1 365 ? 27.462 15.652 4.250 1.00 58.03 365 PHE A CA 1
ATOM 2797 C C . PHE A 1 365 ? 26.409 16.729 3.972 1.00 58.03 365 PHE A C 1
ATOM 2799 O O . PHE A 1 365 ? 26.729 17.710 3.303 1.00 58.03 365 PHE A O 1
ATOM 2806 N N . ASN A 1 366 ? 25.187 16.595 4.492 1.00 64.69 366 ASN A N 1
ATOM 2807 C CA . ASN A 1 366 ? 24.153 17.619 4.355 1.00 64.69 366 ASN A CA 1
ATOM 2808 C C . ASN A 1 366 ? 23.676 18.067 5.740 1.00 64.69 366 ASN A C 1
ATOM 2810 O O . ASN A 1 366 ? 22.887 17.377 6.387 1.00 64.69 366 ASN A O 1
ATOM 2814 N N . GLU A 1 367 ? 24.152 19.233 6.180 1.00 74.69 367 GLU A N 1
ATOM 2815 C CA . GLU A 1 367 ? 23.787 19.865 7.459 1.00 74.69 367 GLU A CA 1
ATOM 2816 C C . GLU A 1 367 ? 22.258 19.988 7.616 1.00 74.69 367 GLU A C 1
ATOM 2818 O O . GLU A 1 367 ? 21.697 19.658 8.663 1.00 74.69 367 GLU A O 1
ATOM 2823 N N . GLU A 1 368 ? 21.573 20.290 6.514 1.00 80.88 368 GLU A N 1
ATOM 2824 C CA . GLU A 1 368 ? 20.115 20.396 6.432 1.00 80.88 368 GLU A CA 1
ATOM 2825 C C . GLU A 1 368 ? 19.387 19.058 6.659 1.00 80.88 368 GLU A C 1
ATOM 2827 O O . GLU A 1 368 ? 18.362 18.998 7.340 1.00 80.88 368 GLU A O 1
ATOM 2832 N N . MET A 1 369 ? 19.943 17.937 6.179 1.00 81.31 369 MET A N 1
ATOM 2833 C CA . MET A 1 369 ? 19.376 16.605 6.448 1.00 81.31 369 MET A CA 1
ATOM 2834 C C . MET A 1 369 ? 19.544 16.208 7.916 1.00 81.31 369 MET A C 1
ATOM 2836 O O . MET A 1 369 ? 18.647 15.603 8.507 1.00 81.31 369 MET A O 1
ATOM 2840 N N . ALA A 1 370 ? 20.667 16.576 8.536 1.00 80.44 370 ALA A N 1
ATOM 2841 C CA . ALA A 1 370 ? 20.870 16.360 9.964 1.00 80.44 370 ALA A CA 1
ATOM 2842 C C . ALA A 1 370 ? 19.878 17.184 10.807 1.00 80.44 370 ALA A C 1
ATOM 2844 O O . ALA A 1 370 ? 19.360 16.690 11.815 1.00 80.44 370 ALA A O 1
ATOM 2845 N N . MET A 1 371 ? 19.571 18.414 10.382 1.00 79.81 371 MET A N 1
ATOM 2846 C CA . MET A 1 371 ? 18.563 19.269 11.013 1.00 79.81 371 MET A CA 1
ATOM 2847 C C . MET A 1 371 ? 17.142 18.710 10.861 1.00 79.81 371 MET A C 1
ATOM 2849 O O . MET A 1 371 ? 16.423 18.623 11.860 1.00 79.81 371 MET A O 1
ATOM 2853 N N . TYR A 1 372 ? 16.774 18.228 9.671 1.00 82.94 372 TYR A N 1
ATOM 2854 C CA . TYR A 1 372 ? 15.511 17.520 9.435 1.00 82.94 372 TYR A CA 1
ATOM 2855 C C . TYR A 1 372 ? 15.364 16.289 10.343 1.00 82.94 372 TYR A C 1
ATOM 2857 O O . TYR A 1 372 ? 14.385 16.171 11.080 1.00 82.94 372 TYR A O 1
ATOM 2865 N N . LEU A 1 373 ? 16.366 15.400 10.372 1.00 83.25 373 LEU A N 1
ATOM 2866 C CA . LEU A 1 373 ? 16.323 14.187 11.198 1.00 83.25 373 LEU A CA 1
ATOM 2867 C C . LEU A 1 373 ? 16.244 14.506 12.694 1.00 83.25 373 LEU A C 1
ATOM 2869 O O . LEU A 1 373 ? 15.578 13.795 13.446 1.00 83.25 373 LEU A O 1
ATOM 2873 N N . ARG A 1 374 ? 16.902 15.578 13.147 1.00 80.94 374 ARG A N 1
ATOM 2874 C CA . ARG A 1 374 ? 16.809 16.030 14.540 1.00 80.94 374 ARG A CA 1
ATOM 2875 C C . ARG A 1 374 ? 15.418 16.571 14.872 1.00 80.94 374 ARG A C 1
ATOM 2877 O O . ARG A 1 374 ? 14.977 16.354 15.997 1.00 80.94 374 ARG A O 1
ATOM 2884 N N . CYS A 1 375 ? 14.750 17.240 13.931 1.00 79.94 375 CYS A N 1
ATOM 2885 C CA . CYS A 1 375 ? 13.365 17.684 14.085 1.00 79.94 375 CYS A CA 1
ATOM 2886 C C . CYS A 1 375 ? 12.430 16.472 14.199 1.00 79.94 375 CYS A C 1
ATOM 2888 O O . CYS A 1 375 ? 11.783 16.302 15.227 1.00 79.94 375 CYS A O 1
ATOM 2890 N N . VAL A 1 376 ? 12.466 15.560 13.221 1.00 82.38 376 VAL A N 1
ATOM 2891 C CA . VAL A 1 376 ? 11.596 14.369 13.171 1.00 82.38 376 VAL A CA 1
ATOM 2892 C C . VAL A 1 376 ? 11.765 13.464 14.393 1.00 82.38 376 VAL A C 1
ATOM 2894 O O . VAL A 1 376 ? 10.780 12.986 14.940 1.00 82.38 376 VAL A O 1
ATOM 2897 N N . ARG A 1 377 ? 12.994 13.252 14.881 1.00 82.19 377 ARG A N 1
ATOM 2898 C CA . ARG A 1 377 ? 13.233 12.411 16.073 1.00 82.19 377 ARG A CA 1
ATOM 2899 C C . ARG A 1 377 ? 12.758 13.031 17.390 1.00 82.19 377 ARG A C 1
ATOM 2901 O O . ARG A 1 377 ? 12.769 12.333 18.398 1.00 82.19 377 ARG A O 1
ATOM 2908 N N . ARG A 1 378 ? 12.446 14.328 17.408 1.00 78.44 378 ARG A N 1
ATOM 2909 C CA . ARG A 1 378 ? 12.005 15.066 18.603 1.00 78.44 378 ARG A CA 1
ATOM 2910 C C . ARG A 1 378 ? 10.510 15.368 18.602 1.00 78.44 378 ARG A C 1
ATOM 2912 O O . ARG A 1 378 ? 10.041 15.924 19.584 1.00 78.44 378 ARG A O 1
ATOM 2919 N N . LEU A 1 379 ? 9.811 15.033 17.522 1.00 82.75 379 LEU A N 1
ATOM 2920 C CA . LEU A 1 379 ? 8.370 15.192 17.405 1.00 82.75 379 LEU A CA 1
ATOM 2921 C C . LEU A 1 379 ? 7.664 14.064 18.159 1.00 82.75 379 LEU A C 1
ATOM 2923 O O . LEU A 1 379 ? 7.908 12.885 17.893 1.00 82.75 379 LEU A O 1
ATOM 2927 N N . ASP A 1 380 ? 6.787 14.438 19.088 1.00 69.69 380 ASP A N 1
ATOM 2928 C CA . ASP A 1 380 ? 5.862 13.501 19.721 1.00 69.69 380 ASP A CA 1
ATOM 2929 C C . ASP A 1 380 ? 4.749 13.090 18.742 1.00 69.69 380 ASP A C 1
ATOM 2931 O O . ASP A 1 380 ? 4.414 13.816 17.809 1.00 69.69 380 ASP A O 1
ATOM 2935 N N . PHE A 1 381 ? 4.125 11.928 18.966 1.00 67.25 381 PHE A N 1
ATOM 2936 C CA . PHE A 1 381 ? 3.111 11.359 18.059 1.00 67.25 381 PHE A CA 1
ATOM 2937 C C . PHE A 1 381 ? 1.919 12.296 17.773 1.00 67.25 381 PHE A C 1
ATOM 2939 O O . PHE A 1 381 ? 1.335 12.244 16.694 1.00 67.25 381 PHE A O 1
ATOM 2946 N N . PHE A 1 382 ? 1.563 13.161 18.728 1.00 68.38 382 PHE A N 1
ATOM 2947 C CA . PHE A 1 382 ? 0.456 14.118 18.608 1.00 68.38 382 PHE A CA 1
ATOM 2948 C C . PHE A 1 382 ? 0.904 15.521 18.168 1.00 68.38 382 PHE A C 1
ATOM 2950 O O . PHE A 1 382 ? 0.071 16.417 18.025 1.00 68.38 382 PHE A O 1
ATOM 2957 N N . GLU A 1 383 ? 2.207 15.738 17.985 1.00 76.38 383 GLU A N 1
ATOM 2958 C CA . GLU A 1 383 ? 2.771 17.040 17.657 1.00 76.38 383 GLU A CA 1
ATOM 2959 C C . GLU A 1 383 ? 2.915 17.193 16.138 1.00 76.38 383 GLU A C 1
ATOM 2961 O O . GLU A 1 383 ? 3.487 16.351 15.446 1.00 76.38 383 GLU A O 1
ATOM 2966 N N . LYS A 1 384 ? 2.362 18.281 15.592 1.00 77.06 384 LYS A N 1
ATOM 2967 C CA . LYS A 1 384 ? 2.411 18.556 14.154 1.00 77.06 384 LYS A CA 1
ATOM 2968 C C . LYS A 1 384 ? 3.788 19.130 13.784 1.00 77.06 384 LYS A C 1
ATOM 2970 O O . LYS A 1 384 ? 4.152 20.169 14.335 1.00 77.06 384 LYS A O 1
ATOM 2975 N N . PRO A 1 385 ? 4.523 18.535 12.825 1.00 81.94 385 PRO A N 1
ATOM 2976 C CA . PRO A 1 385 ? 5.772 19.108 12.331 1.00 81.94 385 PRO A CA 1
ATOM 2977 C C . PRO A 1 385 ? 5.573 20.510 11.747 1.00 81.94 385 PRO A C 1
ATOM 2979 O O . PRO A 1 385 ? 4.564 20.784 11.090 1.00 81.94 385 PRO A O 1
ATOM 2982 N N . ASP A 1 386 ? 6.566 21.381 11.922 1.00 83.88 386 ASP A N 1
ATOM 2983 C CA . ASP A 1 386 ? 6.627 22.666 11.220 1.00 83.88 386 ASP A CA 1
ATOM 2984 C C . ASP A 1 386 ? 7.055 22.433 9.763 1.00 83.88 386 ASP A C 1
ATOM 2986 O O . ASP A 1 386 ? 8.234 22.467 9.401 1.00 83.88 386 ASP A O 1
ATOM 2990 N N . TYR A 1 387 ? 6.071 22.126 8.920 1.00 82.25 387 TYR A N 1
ATOM 2991 C CA . TYR A 1 387 ? 6.292 21.834 7.507 1.00 82.25 387 TYR A CA 1
ATOM 2992 C C . TYR A 1 387 ? 6.862 23.022 6.729 1.00 82.25 387 TYR A C 1
ATOM 2994 O O . TYR A 1 387 ? 7.561 22.803 5.741 1.00 82.25 387 TYR A O 1
ATOM 3002 N N . ASP A 1 388 ? 6.587 24.258 7.148 1.00 82.19 388 ASP A N 1
ATOM 3003 C CA . ASP A 1 388 ? 7.058 25.447 6.437 1.00 82.19 388 ASP A CA 1
ATOM 3004 C C . ASP A 1 388 ? 8.552 25.661 6.673 1.00 82.19 388 ASP A C 1
ATOM 3006 O O . ASP A 1 388 ? 9.297 25.914 5.723 1.00 82.19 388 ASP A O 1
ATOM 3010 N N . TYR A 1 389 ? 9.012 25.451 7.909 1.00 82.69 389 TYR A N 1
ATOM 3011 C CA . TYR A 1 389 ? 10.434 25.427 8.228 1.00 82.69 389 TYR A CA 1
ATOM 3012 C C . TYR A 1 389 ? 11.179 24.319 7.473 1.00 82.69 389 TYR A C 1
ATOM 3014 O O . TYR A 1 389 ? 12.185 24.592 6.818 1.00 82.69 389 TYR A O 1
ATOM 3022 N N . LEU A 1 390 ? 10.675 23.079 7.514 1.00 86.19 390 LEU A N 1
ATOM 3023 C CA . LEU A 1 390 ? 11.331 21.942 6.856 1.00 86.19 390 LEU A CA 1
ATOM 3024 C C . LEU A 1 390 ? 11.361 22.097 5.332 1.00 86.19 390 LEU A C 1
ATOM 3026 O O . LEU A 1 390 ? 12.358 21.750 4.703 1.00 86.19 390 LEU A O 1
ATOM 3030 N N . ARG A 1 391 ? 10.300 22.648 4.731 1.00 84.25 391 ARG A N 1
ATOM 3031 C CA . ARG A 1 391 ? 10.263 22.947 3.294 1.00 84.25 391 ARG A CA 1
ATOM 3032 C C . ARG A 1 391 ? 11.314 23.993 2.940 1.00 84.25 391 ARG A C 1
ATOM 3034 O O . ARG A 1 391 ? 12.109 23.761 2.035 1.00 84.25 391 ARG A O 1
ATOM 3041 N N . LYS A 1 392 ? 11.362 25.096 3.693 1.00 85.31 392 LYS A N 1
ATOM 3042 C CA . LYS A 1 392 ? 12.331 26.174 3.477 1.00 85.31 392 LYS A CA 1
ATOM 3043 C C . LYS A 1 392 ? 13.776 25.687 3.587 1.00 85.31 392 LYS A C 1
ATOM 3045 O O . LYS A 1 392 ? 14.600 26.066 2.767 1.00 85.31 392 LYS A O 1
ATOM 3050 N N . LEU A 1 393 ? 14.052 24.797 4.537 1.00 87.69 393 LEU A N 1
ATOM 3051 C CA . LEU A 1 393 ? 15.367 24.199 4.756 1.00 87.69 393 LEU A CA 1
ATOM 3052 C C . LEU A 1 393 ? 15.964 23.572 3.485 1.00 87.69 393 LEU A C 1
ATOM 3054 O O . LEU A 1 393 ? 17.113 23.818 3.124 1.00 87.69 393 LEU A O 1
ATOM 3058 N N . PHE A 1 394 ? 15.157 22.777 2.783 1.00 86.12 394 PHE A N 1
ATOM 3059 C CA . PHE A 1 394 ? 15.587 22.116 1.555 1.00 86.12 394 PHE A CA 1
ATOM 3060 C C . PHE A 1 394 ? 15.483 23.022 0.331 1.00 86.12 394 PHE A C 1
ATOM 3062 O O . PHE A 1 394 ? 16.324 22.909 -0.557 1.00 86.12 394 PHE A O 1
ATOM 3069 N N . THR A 1 395 ? 14.512 23.941 0.286 1.00 82.50 395 THR A N 1
ATOM 3070 C CA . THR A 1 395 ? 14.423 24.941 -0.788 1.00 82.50 395 THR A CA 1
ATOM 3071 C C . THR A 1 395 ? 15.662 25.839 -0.816 1.00 82.50 395 THR A C 1
ATOM 3073 O O . THR A 1 395 ? 16.286 25.961 -1.867 1.00 82.50 395 THR A O 1
ATOM 3076 N N . ASP A 1 396 ? 16.084 26.371 0.335 1.00 82.62 396 ASP A N 1
ATOM 3077 C CA . ASP A 1 396 ? 17.260 27.245 0.447 1.00 82.62 396 ASP A CA 1
ATOM 3078 C C . ASP A 1 396 ? 18.553 26.498 0.045 1.00 82.62 396 ASP A C 1
ATOM 3080 O O . ASP A 1 396 ? 19.422 27.058 -0.629 1.00 82.62 396 ASP A O 1
ATOM 3084 N N . LEU A 1 397 ? 18.670 25.208 0.392 1.00 82.88 397 LEU A N 1
ATOM 3085 C CA . LEU A 1 397 ? 19.789 24.353 -0.024 1.00 82.88 397 LEU A CA 1
ATOM 3086 C C . LEU A 1 397 ? 19.820 24.130 -1.541 1.00 82.88 397 LEU A C 1
ATOM 3088 O O . LEU A 1 397 ? 20.887 24.191 -2.157 1.00 82.88 397 LEU A O 1
ATOM 3092 N N . PHE A 1 398 ? 18.664 23.841 -2.140 1.00 79.31 398 PHE A N 1
ATOM 3093 C CA . PHE A 1 398 ? 18.535 23.625 -3.581 1.00 79.31 398 PHE A CA 1
ATOM 3094 C C . PHE A 1 398 ? 18.909 24.888 -4.359 1.00 79.31 398 PHE A C 1
ATOM 3096 O O . PHE A 1 398 ? 19.733 24.811 -5.275 1.00 79.31 398 PHE A O 1
ATOM 3103 N N . ASP A 1 399 ? 18.408 26.044 -3.919 1.00 80.56 399 ASP A N 1
ATOM 3104 C CA . ASP A 1 399 ? 18.731 27.347 -4.498 1.00 80.56 399 ASP A CA 1
ATOM 3105 C C . ASP A 1 399 ? 20.229 27.663 -4.369 1.00 80.56 399 ASP A C 1
ATOM 3107 O O . ASP A 1 399 ? 20.873 28.062 -5.343 1.00 80.56 399 ASP A O 1
ATOM 3111 N N . GLN A 1 400 ? 20.833 27.416 -3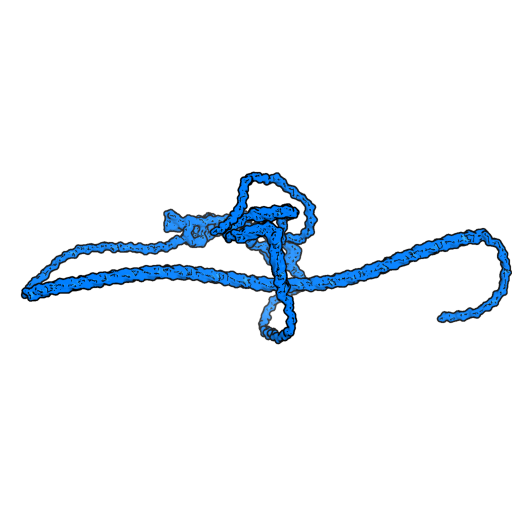.198 1.00 82.75 400 GLN A N 1
ATOM 3112 C CA . GLN A 1 400 ? 22.267 27.634 -2.971 1.00 82.75 400 GLN A CA 1
ATOM 3113 C C . GLN A 1 400 ? 23.143 26.760 -3.881 1.00 82.75 400 GLN A C 1
ATOM 3115 O O . GLN A 1 400 ? 24.221 27.179 -4.313 1.00 82.75 400 GLN A O 1
ATOM 3120 N N . LYS A 1 401 ? 22.703 25.534 -4.169 1.00 80.25 401 LYS A N 1
ATOM 3121 C CA . LYS A 1 401 ? 23.403 24.608 -5.065 1.00 80.25 401 LYS A CA 1
ATOM 3122 C C . LYS A 1 401 ? 23.071 24.833 -6.544 1.00 80.25 401 LYS A C 1
ATOM 3124 O O . LYS A 1 401 ? 23.678 24.180 -7.391 1.00 80.25 401 LYS A O 1
ATOM 3129 N N . GLY A 1 402 ? 22.176 25.772 -6.855 1.00 77.25 402 GLY A N 1
ATOM 3130 C CA . GLY A 1 402 ? 21.784 26.120 -8.218 1.00 77.25 402 GLY A CA 1
ATOM 3131 C C . GLY A 1 402 ? 20.894 25.077 -8.895 1.00 77.25 402 GLY A C 1
ATOM 3132 O O . GLY A 1 402 ? 20.833 25.045 -10.125 1.00 77.25 402 GLY A O 1
ATOM 3133 N N . TYR A 1 403 ? 20.231 24.215 -8.121 1.00 77.19 403 TYR A N 1
ATOM 3134 C CA . TYR A 1 403 ? 19.232 23.286 -8.645 1.00 77.19 403 TYR A CA 1
ATOM 3135 C C . TYR A 1 403 ? 17.905 24.020 -8.843 1.00 77.19 403 TYR A C 1
ATOM 3137 O O . TYR A 1 403 ? 17.505 24.827 -8.011 1.00 77.19 403 TYR A O 1
ATOM 3145 N N . MET A 1 404 ? 17.214 23.746 -9.950 1.00 72.62 404 MET A N 1
ATOM 3146 C CA . MET A 1 404 ? 15.877 24.287 -10.196 1.00 72.62 404 MET A CA 1
ATOM 3147 C C . MET A 1 404 ? 14.833 23.253 -9.788 1.00 72.62 404 MET A C 1
ATOM 3149 O O . MET A 1 404 ? 14.938 22.098 -10.190 1.00 72.62 404 MET A O 1
ATOM 3153 N N . PHE A 1 405 ? 13.814 23.676 -9.041 1.00 71.31 405 PHE A N 1
ATOM 3154 C CA . PHE A 1 405 ? 12.618 22.862 -8.839 1.00 71.31 405 PHE A CA 1
ATOM 3155 C C . PHE A 1 405 ? 11.809 22.830 -10.139 1.00 71.31 405 PHE A C 1
ATOM 3157 O O . PHE A 1 405 ? 11.202 23.826 -10.530 1.00 71.31 405 PHE A O 1
ATOM 3164 N N . ASP A 1 406 ? 11.810 21.685 -10.807 1.00 75.25 406 ASP A N 1
ATOM 3165 C CA . ASP A 1 406 ? 10.959 21.376 -11.960 1.00 75.25 406 ASP A CA 1
ATOM 3166 C C . ASP A 1 406 ? 9.545 20.924 -11.548 1.00 75.25 406 ASP A C 1
ATOM 3168 O O . ASP A 1 406 ? 8.652 20.886 -12.392 1.00 75.25 406 ASP A O 1
ATOM 3172 N N . TYR A 1 407 ? 9.324 20.663 -10.250 1.00 73.06 407 TYR A N 1
ATOM 3173 C CA . TYR A 1 407 ? 8.084 20.103 -9.687 1.00 73.06 407 TYR A CA 1
ATOM 3174 C C . TYR A 1 407 ? 7.704 18.745 -10.302 1.00 73.06 407 TYR A C 1
ATOM 3176 O O . TYR A 1 407 ? 6.559 18.302 -10.182 1.00 73.06 407 TYR A O 1
ATOM 3184 N N . GLU A 1 408 ? 8.667 18.076 -10.936 1.00 70.31 408 GLU A N 1
ATOM 3185 C CA . GLU A 1 408 ? 8.509 16.764 -11.543 1.00 70.31 408 GLU A CA 1
ATOM 3186 C C . GLU A 1 408 ? 9.117 15.734 -10.585 1.00 70.31 408 GLU A C 1
ATOM 3188 O O . GLU A 1 408 ? 10.317 15.712 -10.335 1.00 70.31 408 GLU A O 1
ATOM 3193 N N . TYR A 1 409 ? 8.264 14.924 -9.960 1.00 65.81 409 TYR A N 1
ATOM 3194 C CA . TYR A 1 409 ? 8.695 13.913 -8.995 1.00 65.81 409 TYR A CA 1
ATOM 3195 C C . TYR A 1 409 ? 8.741 12.545 -9.676 1.00 65.81 409 TYR A C 1
ATOM 3197 O O . TYR A 1 409 ? 7.819 12.216 -10.415 1.00 65.81 409 TYR A O 1
ATOM 3205 N N . ASP A 1 410 ? 9.736 11.715 -9.354 1.00 63.78 410 ASP A N 1
ATOM 3206 C CA . ASP A 1 410 ? 9.946 10.386 -9.964 1.00 63.78 410 ASP A CA 1
ATOM 3207 C C . ASP A 1 410 ? 8.746 9.419 -9.845 1.00 63.78 410 ASP A C 1
ATOM 3209 O O . ASP A 1 410 ? 8.666 8.431 -10.570 1.00 63.78 410 ASP A O 1
ATOM 3213 N N . TRP A 1 411 ? 7.817 9.670 -8.916 1.00 63.91 411 TRP A N 1
ATOM 3214 C CA . TRP A 1 411 ? 6.587 8.886 -8.722 1.00 63.91 411 TRP A CA 1
ATOM 3215 C C . TRP A 1 411 ? 5.363 9.450 -9.453 1.00 63.91 411 TRP A C 1
ATOM 3217 O O . TRP A 1 411 ? 4.286 8.857 -9.407 1.00 63.91 411 TRP A O 1
ATOM 3227 N N . ILE A 1 412 ? 5.482 10.620 -10.080 1.00 62.41 412 ILE A N 1
ATOM 3228 C CA . ILE A 1 412 ? 4.507 11.062 -11.068 1.00 62.41 412 ILE A CA 1
ATOM 3229 C C . ILE A 1 412 ? 4.878 10.264 -12.308 1.00 62.41 412 ILE A C 1
ATOM 3231 O O . ILE A 1 412 ? 5.957 10.480 -12.843 1.00 62.41 412 ILE A O 1
ATOM 3235 N N . ASP A 1 413 ? 4.030 9.317 -12.719 1.00 48.56 413 ASP A N 1
ATOM 3236 C CA . ASP A 1 413 ? 4.207 8.520 -13.940 1.00 48.56 413 ASP A CA 1
ATOM 3237 C C . ASP A 1 413 ? 4.289 9.454 -15.165 1.00 48.56 413 ASP A C 1
ATOM 3239 O O . ASP A 1 413 ? 3.323 9.678 -15.902 1.00 48.56 413 ASP A O 1
ATOM 3243 N N . SER A 1 414 ? 5.461 10.040 -15.393 1.00 46.38 414 SER A N 1
ATOM 3244 C CA . SER A 1 414 ? 5.821 10.681 -16.637 1.00 46.38 414 SER A CA 1
ATOM 3245 C C . SER A 1 414 ? 6.233 9.555 -17.567 1.00 46.38 414 SER A C 1
ATOM 3247 O O . SER A 1 414 ? 7.348 9.032 -17.544 1.00 46.38 414 SER A O 1
ATOM 3249 N N . GLY A 1 415 ? 5.263 9.128 -18.381 1.00 46.25 415 GLY A N 1
ATOM 3250 C CA . GLY A 1 415 ? 5.508 8.259 -19.520 1.00 46.25 415 GLY A CA 1
ATOM 3251 C C . GLY A 1 415 ? 6.770 8.731 -20.234 1.00 46.25 415 GLY A C 1
ATOM 3252 O O . GLY A 1 415 ? 6.834 9.857 -20.722 1.00 46.25 415 GLY A O 1
ATOM 3253 N N . SER A 1 416 ? 7.784 7.873 -20.213 1.00 43.41 416 SER A N 1
ATOM 3254 C CA . SER A 1 416 ? 9.137 8.134 -20.681 1.00 43.41 416 SER A CA 1
ATOM 3255 C C . SER A 1 416 ? 9.165 8.958 -21.971 1.00 43.41 416 SER A C 1
ATOM 3257 O O . SER A 1 416 ? 8.911 8.438 -23.060 1.00 43.41 416 SER A O 1
ATOM 3259 N N . SER A 1 417 ? 9.557 10.225 -21.873 1.00 34.59 417 SER A N 1
ATOM 3260 C CA . SER A 1 417 ? 10.114 10.949 -23.009 1.00 34.59 417 SER A CA 1
ATOM 3261 C C . SER A 1 417 ? 11.223 11.871 -22.529 1.00 34.59 417 SER A C 1
ATOM 3263 O O . SER A 1 417 ? 10.994 12.995 -22.094 1.00 34.59 417 SER A O 1
ATOM 3265 N N . PHE A 1 418 ? 12.455 11.382 -22.650 1.00 39.25 418 PHE A N 1
ATOM 3266 C CA . PHE A 1 418 ? 13.640 12.224 -22.650 1.00 39.25 418 PHE A CA 1
ATOM 3267 C C . PHE A 1 418 ? 13.490 13.252 -23.784 1.00 39.25 418 PHE A C 1
ATOM 3269 O O . PHE A 1 418 ? 13.560 12.922 -24.970 1.00 39.25 418 PHE A O 1
ATOM 3276 N N . SER A 1 419 ? 13.255 14.512 -23.439 1.00 29.33 419 SER A N 1
ATOM 3277 C CA . SER A 1 419 ? 13.460 15.636 -24.348 1.00 29.33 419 SER A CA 1
ATOM 3278 C C . SER A 1 419 ? 13.873 16.857 -23.552 1.00 29.33 419 SER A C 1
ATOM 3280 O O . SER A 1 419 ? 13.054 17.601 -23.024 1.00 29.33 419 SER A O 1
ATOM 3282 N N . VAL A 1 420 ? 15.187 17.072 -23.522 1.00 40.97 420 VAL A N 1
ATOM 3283 C CA . VAL A 1 420 ? 15.796 18.346 -23.154 1.00 40.97 420 VAL A CA 1
ATOM 3284 C C . VAL A 1 420 ? 15.206 19.431 -24.054 1.00 40.97 420 VAL A C 1
ATOM 3286 O O . VAL A 1 420 ? 15.486 19.464 -25.254 1.00 40.97 420 VAL A O 1
ATOM 3289 N N . LYS A 1 421 ? 14.410 20.336 -23.480 1.00 29.83 421 LYS A N 1
ATOM 3290 C CA . LYS A 1 421 ? 14.104 21.635 -24.086 1.00 29.83 421 LYS A CA 1
ATOM 3291 C C . LYS A 1 421 ? 14.213 22.743 -23.046 1.00 29.83 421 LYS A C 1
ATOM 3293 O O . LYS A 1 421 ? 13.312 23.004 -22.261 1.00 29.83 421 LYS A O 1
ATOM 3298 N N . THR A 1 422 ? 15.347 23.426 -23.107 1.00 36.97 422 THR A N 1
ATOM 3299 C CA . THR A 1 422 ? 15.555 24.788 -22.626 1.00 36.97 422 THR A CA 1
ATOM 3300 C C . THR A 1 422 ? 14.630 25.756 -23.369 1.00 36.97 422 THR A C 1
ATOM 3302 O O . THR A 1 422 ? 14.726 25.874 -24.586 1.00 36.97 422 THR A O 1
ATOM 3305 N N . HIS A 1 423 ? 13.756 26.471 -22.654 1.00 32.84 423 HIS A N 1
ATOM 3306 C CA . HIS A 1 423 ? 13.800 27.935 -22.476 1.00 32.84 423 HIS A CA 1
ATOM 3307 C C . HIS A 1 423 ? 12.467 28.505 -21.959 1.00 32.84 423 HIS A C 1
ATOM 3309 O O . HIS A 1 423 ? 11.422 28.303 -22.563 1.00 32.84 423 HIS A O 1
ATOM 3315 N N . LYS A 1 424 ? 12.607 29.319 -20.899 1.00 41.25 424 LYS A N 1
ATOM 3316 C CA . LYS A 1 424 ? 11.853 30.528 -20.516 1.00 41.25 424 LYS A CA 1
ATOM 3317 C C . LYS A 1 424 ? 10.340 30.543 -20.762 1.00 41.25 424 LYS A C 1
ATOM 3319 O O . LYS A 1 424 ? 9.900 30.709 -21.891 1.00 41.25 424 LYS A O 1
ATOM 3324 N N . ASN A 1 425 ? 9.588 30.700 -19.671 1.00 30.56 425 ASN A N 1
ATOM 3325 C CA . ASN A 1 425 ? 8.596 31.768 -19.626 1.00 30.56 425 ASN A CA 1
ATOM 3326 C C . ASN A 1 425 ? 8.445 32.375 -18.230 1.00 30.56 425 ASN A C 1
ATOM 3328 O O . ASN A 1 425 ? 8.572 31.725 -17.200 1.00 30.56 425 ASN A O 1
ATOM 3332 N N . GLN A 1 426 ? 8.254 33.682 -18.277 1.00 38.06 426 GLN A N 1
ATOM 3333 C CA . GLN A 1 426 ? 8.247 34.660 -17.208 1.00 38.06 426 GLN A CA 1
ATOM 3334 C C . GLN A 1 426 ? 6.825 34.741 -16.639 1.00 38.06 426 GLN A C 1
ATOM 3336 O O . GLN A 1 426 ? 5.882 34.877 -17.417 1.00 38.06 426 GLN A O 1
ATOM 3341 N N . ILE A 1 427 ? 6.662 34.683 -15.315 1.00 30.30 427 ILE A N 1
ATOM 3342 C CA . ILE A 1 427 ? 5.395 35.013 -14.642 1.00 30.30 427 ILE A CA 1
ATOM 3343 C C . ILE A 1 427 ? 5.633 36.231 -13.732 1.00 30.30 427 ILE A C 1
ATOM 3345 O O . ILE A 1 427 ? 6.717 36.349 -13.155 1.00 30.30 427 ILE A O 1
ATOM 3349 N N . PRO A 1 428 ? 4.685 37.189 -13.671 1.00 30.88 428 PRO A N 1
ATOM 3350 C CA . PRO A 1 428 ? 4.922 38.535 -13.172 1.00 30.88 428 PRO A CA 1
ATOM 3351 C C . PRO A 1 428 ? 5.079 38.584 -11.657 1.00 30.88 428 PRO A C 1
ATOM 3353 O O . PRO A 1 428 ? 4.411 37.874 -10.909 1.00 30.88 428 PRO A O 1
ATOM 3356 N N . ALA A 1 429 ? 5.911 39.524 -11.221 1.00 41.09 429 ALA A N 1
ATOM 3357 C CA . ALA A 1 429 ? 5.988 39.971 -9.846 1.00 41.09 429 ALA A CA 1
ATOM 3358 C C . ALA A 1 429 ? 4.640 40.549 -9.397 1.00 41.09 429 ALA A C 1
ATOM 3360 O O . ALA A 1 429 ? 4.271 41.641 -9.822 1.00 41.09 429 ALA A O 1
ATOM 3361 N N . HIS A 1 430 ? 3.940 39.861 -8.498 1.00 37.38 430 HIS A N 1
ATOM 3362 C CA . HIS A 1 430 ? 3.150 40.546 -7.482 1.00 37.38 430 HIS A CA 1
ATOM 3363 C C . HIS A 1 430 ? 2.885 39.635 -6.286 1.00 37.38 430 HIS A C 1
ATOM 3365 O O . HIS A 1 430 ? 1.912 38.895 -6.274 1.00 37.38 430 HIS A O 1
ATOM 3371 N N . LEU A 1 431 ? 3.755 39.732 -5.283 1.00 30.95 431 LEU A N 1
ATOM 3372 C CA . LEU A 1 431 ? 3.425 39.750 -3.854 1.00 30.95 431 LEU A CA 1
ATOM 3373 C C . LEU A 1 431 ? 4.746 39.995 -3.115 1.00 30.95 431 LEU A C 1
ATOM 3375 O O . LEU A 1 431 ? 5.494 39.073 -2.805 1.00 30.95 431 LEU A O 1
ATOM 3379 N N . GLN A 1 432 ? 5.077 41.274 -2.916 1.00 32.34 432 GLN A N 1
ATOM 3380 C CA . GLN A 1 432 ? 6.106 41.647 -1.948 1.00 32.34 432 GLN A CA 1
ATOM 3381 C C . GLN A 1 432 ? 5.617 41.318 -0.526 1.00 32.34 432 GLN A C 1
ATOM 3383 O O . GLN A 1 432 ? 4.416 41.413 -0.260 1.00 32.34 432 GLN A O 1
ATOM 3388 N N . PRO A 1 433 ? 6.534 40.952 0.385 1.00 33.09 433 PRO A N 1
ATOM 3389 C CA . PRO A 1 433 ? 6.194 40.526 1.729 1.00 33.09 433 PRO A CA 1
ATOM 3390 C C . PRO A 1 433 ? 5.862 41.738 2.601 1.00 33.09 433 PRO A C 1
ATOM 3392 O O . PRO A 1 433 ? 6.615 42.711 2.657 1.00 33.09 433 PRO A O 1
ATOM 3395 N N . VAL A 1 434 ? 4.737 41.661 3.307 1.00 31.81 434 VAL A N 1
ATOM 3396 C CA . VAL A 1 434 ? 4.433 42.537 4.438 1.00 31.81 434 VAL A CA 1
ATOM 3397 C C . VAL A 1 434 ? 4.698 41.743 5.709 1.00 31.81 434 VAL A C 1
ATOM 3399 O O . VAL A 1 434 ? 4.133 40.670 5.888 1.00 31.81 434 VAL A O 1
ATOM 3402 N N . GLY A 1 435 ? 5.496 42.320 6.604 1.00 30.67 435 GLY A N 1
ATOM 3403 C CA . GLY A 1 435 ? 5.451 41.986 8.023 1.00 30.67 435 GLY A CA 1
ATOM 3404 C C . GLY A 1 435 ? 6.534 41.029 8.491 1.00 30.67 435 GLY A C 1
ATOM 3405 O O . GLY A 1 435 ? 6.401 39.814 8.436 1.00 30.67 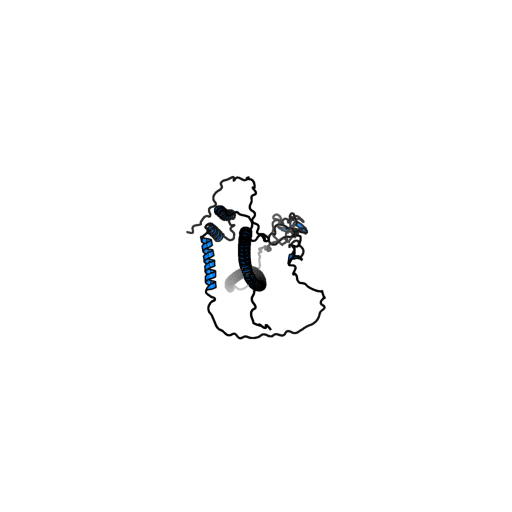435 GLY A O 1
ATOM 3406 N N . GLU A 1 436 ? 7.583 41.628 9.033 1.00 42.72 436 GLU A N 1
ATOM 3407 C CA . GLU A 1 436 ? 8.500 41.043 10.000 1.00 42.72 436 GLU A CA 1
ATOM 3408 C C . GLU A 1 436 ? 7.714 40.358 11.134 1.00 42.72 436 GLU A C 1
ATOM 3410 O O . GLU A 1 436 ? 7.016 41.022 11.902 1.00 42.72 436 GLU A O 1
ATOM 3415 N N . LEU A 1 437 ? 7.802 39.027 11.236 1.00 33.47 437 LEU A N 1
ATOM 3416 C CA . LEU A 1 437 ? 7.318 38.289 12.400 1.00 33.47 437 LEU A CA 1
ATOM 3417 C C . LEU A 1 437 ? 8.313 37.186 12.785 1.00 33.47 437 LEU A C 1
ATOM 3419 O O . LEU A 1 437 ? 8.607 36.284 12.008 1.00 33.47 437 LEU A O 1
ATOM 3423 N N . ALA A 1 438 ? 8.851 37.372 13.990 1.00 32.00 438 ALA A N 1
ATOM 3424 C CA . ALA A 1 438 ? 9.629 36.499 14.865 1.00 32.00 438 ALA A CA 1
ATOM 3425 C C . ALA A 1 438 ? 10.109 35.131 14.337 1.00 32.00 438 ALA A C 1
ATOM 3427 O O . ALA A 1 438 ? 9.328 34.256 13.979 1.00 32.00 438 ALA A O 1
ATOM 3428 N N . GLN A 1 439 ? 11.420 34.907 14.476 1.00 32.25 439 GLN A N 1
ATOM 3429 C CA . GLN A 1 439 ? 12.058 33.589 14.414 1.00 32.25 439 GLN A CA 1
ATOM 3430 C C . GLN A 1 439 ? 11.340 32.575 15.335 1.00 32.25 439 GLN A C 1
ATOM 3432 O O . GLN A 1 439 ? 11.333 32.785 16.555 1.00 32.25 439 GLN A O 1
ATOM 3437 N N . PRO A 1 440 ? 10.814 31.443 14.827 1.00 32.66 440 PRO A N 1
ATOM 3438 C CA . PRO A 1 440 ? 10.470 30.322 15.683 1.00 32.66 440 PRO A CA 1
ATOM 3439 C C . PRO A 1 440 ? 11.772 29.597 16.035 1.00 32.66 440 PRO A C 1
ATOM 3441 O O . PRO A 1 440 ? 12.413 28.946 15.214 1.00 32.66 440 PRO A O 1
ATOM 3444 N N . THR A 1 441 ? 12.215 29.767 17.277 1.00 37.41 441 THR A N 1
ATOM 3445 C CA . THR A 1 441 ? 13.321 28.988 17.832 1.00 37.41 441 THR A CA 1
ATOM 3446 C C . THR A 1 441 ? 12.779 27.635 18.287 1.00 37.41 441 THR A C 1
ATOM 3448 O O . THR A 1 441 ? 11.916 27.573 19.163 1.00 37.41 441 THR A O 1
ATOM 3451 N N . CYS A 1 442 ? 13.308 26.532 17.748 1.00 32.12 442 CYS A N 1
ATOM 3452 C CA . CYS A 1 442 ? 13.189 25.233 18.409 1.00 32.12 442 CYS A CA 1
ATOM 3453 C C . CYS A 1 442 ? 13.865 25.345 19.782 1.00 32.12 442 CYS A C 1
ATOM 3455 O O . CYS A 1 442 ? 15.093 25.326 19.888 1.00 32.12 442 CYS A O 1
ATOM 3457 N N . LYS A 1 443 ? 13.075 25.499 20.848 1.00 38.00 443 LYS A N 1
ATOM 3458 C CA . LYS A 1 443 ? 13.594 25.525 22.217 1.00 38.00 443 LYS A CA 1
ATOM 3459 C C . LYS A 1 443 ? 14.222 24.168 22.536 1.00 38.00 443 LYS A C 1
ATOM 3461 O O . LYS A 1 443 ? 13.521 23.183 22.749 1.00 38.00 443 LYS A O 1
ATOM 3466 N N . LEU A 1 444 ? 15.553 24.123 22.622 1.00 35.59 444 LEU A N 1
ATOM 3467 C CA . LEU A 1 444 ? 16.244 23.043 23.319 1.00 35.59 444 LEU A CA 1
ATOM 3468 C C . LEU A 1 444 ? 15.834 23.101 24.795 1.00 35.59 444 LEU A C 1
ATOM 3470 O O . LEU A 1 444 ? 16.271 23.984 25.534 1.00 35.59 444 LEU A O 1
ATOM 3474 N N . ARG A 1 445 ? 15.003 22.158 25.243 1.00 30.02 445 ARG A N 1
ATOM 3475 C CA . ARG A 1 445 ? 14.830 21.909 26.673 1.00 30.02 445 ARG A CA 1
ATOM 3476 C C . ARG A 1 445 ? 16.119 21.264 27.187 1.00 30.02 445 ARG A C 1
ATOM 3478 O O . ARG A 1 445 ? 16.446 20.149 26.797 1.00 30.02 445 ARG A O 1
ATOM 3485 N N . SER A 1 446 ? 16.871 22.000 28.003 1.00 33.50 446 SER A N 1
ATOM 3486 C CA . SER A 1 446 ? 17.970 21.446 28.795 1.00 33.50 446 SER A CA 1
ATOM 3487 C C . SER A 1 446 ? 17.358 20.635 29.930 1.00 33.50 446 SER A C 1
ATOM 3489 O O . SER A 1 446 ? 16.644 21.197 30.762 1.00 33.50 446 SER A O 1
ATOM 3491 N N . GLU A 1 447 ? 17.620 19.333 29.957 1.00 32.78 447 GLU A N 1
ATOM 3492 C CA . GLU A 1 447 ? 17.388 18.511 31.143 1.00 32.78 447 GLU A CA 1
ATOM 3493 C C . GLU A 1 447 ? 18.326 18.980 32.262 1.00 32.78 447 GLU A C 1
ATOM 3495 O O . GLU A 1 447 ? 19.487 19.331 32.018 1.00 32.78 447 GLU A O 1
ATOM 3500 N N . LYS A 1 448 ? 17.787 19.049 33.477 1.00 33.34 448 LYS A N 1
ATOM 3501 C CA . LYS A 1 448 ? 18.515 19.259 34.721 1.00 33.34 448 LYS A CA 1
ATOM 3502 C C . LYS A 1 448 ? 17.978 18.283 35.749 1.00 33.34 448 LYS A C 1
ATOM 3504 O O . LYS A 1 448 ? 16.741 18.087 35.731 1.00 33.34 448 LYS A O 1
#

Organism: NCBI:txid230172

Foldseek 3Di:
DDDDDDDDDDDDDDDDDDDDDPVVVVVVVVVVVVVVVVVVVVVVVVVVVVVVVVVVVVVVVVVVVVVVVVVVVVVVVVVVVVVVVVVVVVVVVVVVVVVVVVVVVVVVVVVVVVVVVVVVVVVVVVVVVVVVVVVVVVVVVVVVVVVVVVVVVVVVVVVVVVVVVVVVVVVVVVPVVDDDDDDDDDDDDDDDDDDDDDDDDDPDPDWAAWQWEQAPVDRDTDGDDFQFFTDQGTHHHNHGHGADDEDVQWDFPDGGGRNDHTDIFGPPQWAAEPVHNPDTHGADDDDDPQKDFPDPDDNHDHTDIDGNPPDPDPDDDDDDDDDDDDDDDDDDDDDDDDDDDPDPPPVVCVVVVVVVVVVVVVCVVQPLSVVVVVQVVPADPPRDGPVVVNVVSVVVVCVVVVHDPPVDDPPPPPPDDDDDDDDDDDDDDDDDDDDDDDDDDPDDDDDD

InterPro domains:
  IPR001368 TNFR/NGFR cysteine-rich region [PF00020] (224-264)
  IPR001368 TNFR/NGFR cysteine-rich region [PF00020] (266-302)
  IPR001368 TNFR/NGFR cysteine-rich region [PS50050] (223-264)
  IPR001368 TNFR/NGFR cysteine-rich region [SM00208] (224-264)
  IPR001368 TNFR/NGFR cysteine-rich region [SM00208] (266-305)
  IPR020465 Tumour necrosis factor receptor 10 [PR01956] (219-235)
  IPR020465 Tumour necrosis factor receptor 10 [PR01956] (270-284)
  IPR020465 Tumour necrosis factor receptor 10 [PR01956] (289-298)
  IPR034024 Tumor necrosis factor receptor 10, N-terminal [cd10580] (204-304)
  IPR052491 Tumor necrosis factor receptor superfamily member 10 [PTHR46330] (156-370)
  IPR057892 Liprin-alpha, CC2 domain [PF25526] (29-179)

Sequence (448 aa):
MVPELHLKPEESRLPRISDGSLSRGEDLAQVIELQEIIRKKSREQSEMKDRLAALSAHITELEKDLDTARKDLLKSKEINVNLQRDIREAMAQKEDMEKRITTLEKRYLAAQHEAISVHNLDDKLENEITNKDSVHRQKEDKGRRLQQCLELAEEKLQQMLTEVEAELAQRVAALSKVKPTSAMSVRKDEIHQQSSAPLEGSLQQKLCLPGFYMEEASEGCASCTDGTDYTSHSNTLPSCLPCTTCKSGEEEENLCTPTKDTECQCKPGTFRGEDVPEFCQKCSTGCPDGKVMVTDCTPWSNVKRVDQESGTLAHGEAPLPGEPATMSQTLPITPSPSSGTSGLGIGTVTGLGIVLIGCVVWCFFNEEMAMYLRCVRRLDFFEKPDYDYLRKLFTDLFDQKGYMFDYEYDWIDSGSSFSVKTHKNQIPAHLQPVGELAQPTCKLRSEK

Radius of gyration: 57.25 Å; Cα contacts (8 Å, |Δi|>4): 257; chains: 1; bounding box: 133×83×208 Å

Solvent-accessible surface area (backbone atoms only — not comparable to full-atom values): 28150 Å² total; per-residue (Å²): 142,82,82,89,84,89,85,88,89,85,88,88,79,86,81,82,90,85,91,81,80,67,67,64,57,57,55,49,50,52,52,53,52,52,51,49,51,52,52,49,52,52,48,55,51,49,52,53,48,54,51,50,52,54,52,52,50,51,50,56,51,51,52,50,51,50,55,50,51,53,51,51,50,51,52,51,51,53,51,48,55,50,52,54,49,52,51,51,53,52,50,54,52,50,53,54,51,50,55,52,48,54,52,48,51,54,51,50,53,52,51,48,54,49,52,52,54,50,50,58,51,47,55,52,49,52,53,52,49,54,52,51,51,52,55,48,51,53,50,51,53,50,49,53,51,52,50,54,54,49,53,55,49,51,53,51,49,54,50,51,50,54,51,51,50,52,52,47,53,53,50,50,64,56,48,78,74,60,87,92,82,87,86,88,88,88,84,90,89,88,86,88,85,88,84,86,83,82,86,84,79,83,84,69,85,80,63,20,51,50,23,26,14,30,39,94,90,44,106,51,65,42,72,35,47,71,67,51,17,16,26,73,49,69,30,73,39,78,56,54,44,71,45,62,78,68,53,98,62,41,39,76,77,37,78,33,31,22,48,38,63,36,39,64,38,35,35,92,69,20,13,34,45,92,93,46,81,89,53,62,41,73,43,74,78,87,66,62,93,64,39,42,78,78,39,76,63,38,47,65,34,60,52,40,70,45,74,55,74,90,66,90,74,80,78,90,79,85,90,83,87,90,84,84,89,78,94,78,90,79,87,82,84,85,84,86,83,90,80,88,78,95,73,88,71,63,64,63,57,49,50,54,46,51,51,51,49,49,50,49,49,53,45,67,73,32,69,61,55,43,51,50,53,55,51,62,76,68,53,52,98,88,52,80,77,66,59,68,61,58,49,47,51,53,49,55,52,34,54,75,71,69,52,78,87,80,87,76,51,93,83,56,88,69,76,87,70,96,68,95,73,92,77,88,85,89,78,81,92,83,80,82,89,80,77,95,73,79,87,85,72,84,78,79,81,77,87,129